Protein AF-A0A7W8CF11-F1 (afdb_monomer_lite)

Secondary structure (DSSP, 8-state):
-----PPP--TTS----SSS---GGG----GGGHHHHHHHHHSSHHHHHHHHHHHHTT--HHHHHHHHHHHHTTHHHHHHHHTHHHHHTS-HHHHTHHHH-HHHHHHIIIIIIHHHHHHHHHHHHHHHHHHHHHHHHHTT----HHHHHHHHHHHHHHHHHHHHH-HHHHHHHHHHHHHHHHHHHHHHHHHHHHH--TT---SS---HHHHHHHHHHHHHHHHHHHHTTTTTHHHHTTS-TTS-HHHHHHHHHHHHHHHHHHHHHHHHHHTTTS-GGGHHHHGGGTS-TTTHHHHHHHHHHHHHHHHHHHHHHHHHHHHHTT----HHHHHHHHHHHHHHHHHHHHHTS-HHHHHHHHHHHHHHHHHHHHHHHHHHHHHHTT---TTGGG--STTSTT-TBTTB-HHHHHHHHHHHHHHHHH-BSSS-B-HHHHHTTS---HHHHHHHHHHHHHHHHHHHHS--PPPTT-PPB-S---EEEEEETTEEEEE-TTB-GGG-BPEEEE--SS--EEE--TTSSS-HHHH-GGGGSS--EEE-S--SHHHHTTGGGSS-EEEESSS-TTS-----SBHHHHHHHHTS-GGGS---SSBSBS-BSSTT--GGG--PPPPS-EEEEPTT-EEE-SS-EEEEEE--SSSTT-EEEE-TTT-EEEEETTS-SS-----STT--HHHHHHHHHHHHHS--SEEEESBS--EEHHHHHHHHHHHHHHHH--

Structure (mmCIF, N/CA/C/O backbone):
data_AF-A0A7W8CF11-F1
#
_entry.id   AF-A0A7W8CF11-F1
#
loop_
_atom_site.group_PDB
_atom_site.id
_atom_site.type_symbol
_atom_site.label_atom_id
_atom_site.label_alt_id
_atom_site.label_comp_id
_atom_site.label_asym_id
_atom_site.label_entity_id
_atom_site.label_seq_id
_atom_site.pdbx_PDB_ins_code
_atom_site.Cartn_x
_atom_site.Cartn_y
_atom_site.Cartn_z
_atom_site.occupancy
_atom_site.B_iso_or_equiv
_atom_site.auth_seq_id
_atom_site.auth_comp_id
_atom_site.auth_asym_id
_atom_site.auth_atom_id
_atom_site.pdbx_PDB_model_num
ATOM 1 N N . MET A 1 1 ? 25.224 -10.106 -5.706 1.00 33.03 1 MET A N 1
ATOM 2 C CA . MET A 1 1 ? 24.917 -10.928 -4.509 1.00 33.03 1 MET A CA 1
ATOM 3 C C . MET A 1 1 ? 24.217 -12.177 -5.010 1.00 33.03 1 MET A C 1
ATOM 5 O O . MET A 1 1 ? 23.377 -12.024 -5.876 1.00 33.03 1 MET A O 1
ATOM 9 N N . ALA A 1 2 ? 24.594 -13.375 -4.558 1.00 27.45 2 ALA A N 1
ATOM 10 C CA . ALA A 1 2 ? 23.962 -14.615 -5.015 1.00 27.45 2 ALA A CA 1
ATOM 11 C C . ALA A 1 2 ? 22.439 -14.566 -4.795 1.00 27.45 2 ALA A C 1
ATOM 13 O O . ALA A 1 2 ? 22.016 -14.292 -3.667 1.00 27.45 2 ALA A O 1
ATOM 14 N N . ASP A 1 3 ? 21.660 -14.826 -5.851 1.00 35.16 3 ASP A N 1
ATOM 15 C CA . ASP A 1 3 ? 20.204 -14.982 -5.811 1.00 35.16 3 ASP A CA 1
ATOM 16 C C . ASP A 1 3 ? 19.848 -16.104 -4.838 1.00 35.16 3 ASP A C 1
ATOM 18 O O . ASP A 1 3 ? 19.865 -17.296 -5.151 1.00 35.16 3 ASP A O 1
ATOM 22 N N . LYS A 1 4 ? 19.578 -15.725 -3.590 1.00 47.12 4 LYS A N 1
ATOM 23 C CA . LYS A 1 4 ? 18.966 -16.635 -2.635 1.00 47.12 4 LYS A CA 1
ATOM 24 C C . LYS A 1 4 ? 17.518 -16.778 -3.057 1.00 47.12 4 LYS A C 1
ATOM 26 O O . LYS A 1 4 ? 16.742 -15.850 -2.861 1.00 47.12 4 LYS A O 1
ATOM 31 N N . VAL A 1 5 ? 17.176 -17.944 -3.598 1.00 57.22 5 VAL A N 1
ATOM 32 C CA . VAL A 1 5 ? 15.788 -18.383 -3.760 1.00 57.22 5 VAL A CA 1
ATOM 33 C C . VAL A 1 5 ? 15.079 -18.164 -2.422 1.00 57.22 5 VAL A C 1
ATOM 35 O O . VAL A 1 5 ? 15.421 -18.795 -1.417 1.00 57.22 5 VAL A O 1
ATOM 38 N N . VAL A 1 6 ? 14.165 -17.195 -2.385 1.00 66.69 6 VAL A N 1
ATOM 39 C CA . VAL A 1 6 ? 13.384 -16.885 -1.188 1.00 66.69 6 VAL A CA 1
ATOM 40 C C . VAL A 1 6 ? 12.284 -17.945 -1.087 1.00 66.69 6 VAL A C 1
ATOM 42 O O . VAL A 1 6 ? 11.581 -18.157 -2.070 1.00 66.69 6 VAL A O 1
ATOM 45 N N . PRO A 1 7 ? 12.141 -18.653 0.047 1.00 72.44 7 PRO A N 1
ATOM 46 C CA . PRO A 1 7 ? 11.077 -19.641 0.209 1.00 72.44 7 PRO A CA 1
ATOM 47 C C . PRO A 1 7 ? 9.682 -19.023 0.039 1.00 72.44 7 PRO A C 1
ATOM 49 O O . PRO A 1 7 ? 9.441 -17.924 0.543 1.00 72.44 7 PRO A O 1
ATOM 52 N N . SER A 1 8 ? 8.776 -19.765 -0.604 1.00 78.00 8 SER A N 1
ATOM 53 C CA . SER A 1 8 ? 7.359 -19.419 -0.778 1.00 78.00 8 SER A CA 1
ATOM 54 C C . SER A 1 8 ? 6.626 -19.242 0.560 1.00 78.00 8 SER A C 1
ATOM 56 O O . SER A 1 8 ? 6.929 -19.921 1.548 1.00 78.00 8 SER A O 1
ATOM 58 N N . ASP A 1 9 ? 5.632 -18.345 0.587 1.00 86.94 9 ASP A N 1
ATOM 59 C CA . ASP A 1 9 ? 4.727 -18.155 1.729 1.00 86.94 9 ASP A CA 1
ATOM 60 C C . ASP A 1 9 ? 3.785 -19.363 1.868 1.00 86.94 9 ASP A C 1
ATOM 62 O O . ASP A 1 9 ? 2.900 -19.601 1.048 1.00 86.94 9 ASP A O 1
ATOM 66 N N . GLU A 1 10 ? 3.990 -20.167 2.913 1.00 89.06 10 GLU A N 1
ATOM 67 C CA . GLU A 1 10 ? 3.237 -21.397 3.149 1.00 89.06 10 GLU A CA 1
ATOM 68 C C . GLU A 1 10 ? 2.837 -21.535 4.618 1.00 89.06 10 GLU A C 1
ATOM 70 O O . GLU A 1 10 ? 3.575 -21.188 5.543 1.00 89.06 10 GLU A O 1
ATOM 75 N N . PHE A 1 11 ? 1.658 -22.115 4.848 1.00 90.31 11 PHE A N 1
ATOM 76 C CA . PHE A 1 11 ? 1.172 -22.385 6.197 1.00 90.31 11 PHE A CA 1
ATOM 77 C C . PHE A 1 11 ? 2.157 -23.259 6.987 1.00 90.31 11 PHE A C 1
ATOM 79 O O . PHE A 1 11 ? 2.535 -24.341 6.537 1.00 90.31 11 PHE A O 1
ATOM 86 N N . GLY A 1 12 ? 2.506 -22.827 8.202 1.00 88.19 12 GLY A N 1
ATOM 87 C CA . GLY A 1 12 ? 3.419 -23.577 9.067 1.00 88.19 12 GLY A CA 1
ATOM 88 C C . GLY A 1 12 ? 4.902 -23.406 8.713 1.00 88.19 12 GLY A C 1
ATOM 89 O O . GLY A 1 12 ? 5.740 -24.097 9.291 1.00 88.19 12 GLY A O 1
ATOM 90 N N . ARG A 1 13 ? 5.241 -22.492 7.797 1.00 89.56 13 ARG A N 1
ATOM 91 C CA . ARG A 1 13 ? 6.618 -22.057 7.537 1.00 89.56 13 ARG A CA 1
ATOM 92 C C . ARG A 1 13 ? 6.792 -20.600 7.939 1.00 89.56 13 ARG A C 1
ATOM 94 O O . ARG A 1 13 ? 5.829 -19.847 7.981 1.00 89.56 13 ARG A O 1
ATOM 101 N N . ILE A 1 14 ? 8.028 -20.230 8.265 1.00 89.00 14 ILE A N 1
ATOM 102 C CA . ILE A 1 14 ? 8.386 -18.841 8.554 1.00 89.00 14 ILE A CA 1
ATOM 103 C C . ILE A 1 14 ? 8.449 -18.085 7.232 1.00 89.00 14 ILE A C 1
ATOM 105 O O . ILE A 1 14 ? 9.287 -18.400 6.387 1.00 89.00 14 ILE A O 1
ATOM 109 N N . GLU A 1 15 ? 7.599 -17.074 7.077 1.00 88.31 15 GLU A N 1
ATOM 110 C CA . GLU A 1 15 ? 7.634 -16.177 5.926 1.00 88.31 15 GLU A CA 1
ATOM 111 C C . GLU A 1 15 ? 8.984 -15.453 5.846 1.00 88.31 15 GLU A C 1
ATOM 113 O O . GLU A 1 15 ? 9.416 -14.767 6.785 1.00 88.31 15 GLU A O 1
ATOM 118 N N . ALA A 1 16 ? 9.631 -15.601 4.692 1.00 85.19 16 ALA A N 1
ATOM 119 C CA . ALA A 1 16 ? 10.932 -15.015 4.412 1.00 85.19 16 ALA A CA 1
ATOM 120 C C . ALA A 1 16 ? 10.837 -13.626 3.759 1.00 85.19 16 ALA A C 1
ATOM 122 O O . ALA A 1 16 ? 11.713 -12.794 4.009 1.00 85.19 16 ALA A O 1
ATOM 123 N N . ARG A 1 17 ? 9.784 -13.359 2.969 1.00 87.12 17 ARG A N 1
ATOM 124 C CA . ARG A 1 17 ? 9.573 -12.066 2.302 1.00 87.12 17 ARG A CA 1
ATOM 125 C C . ARG A 1 17 ? 9.140 -11.001 3.303 1.00 87.12 17 ARG A C 1
ATOM 127 O O . ARG A 1 17 ? 8.052 -11.047 3.872 1.00 87.12 17 ARG A O 1
ATOM 134 N N . GLY A 1 18 ? 10.028 -10.037 3.528 1.00 89.12 18 GLY A N 1
ATOM 135 C CA . GLY A 1 18 ? 9.770 -8.878 4.374 1.00 89.12 18 GLY A CA 1
ATOM 136 C C . GLY A 1 18 ? 9.000 -7.815 3.607 1.00 89.12 18 GLY A C 1
ATOM 137 O O . GLY A 1 18 ? 7.842 -7.996 3.241 1.00 89.12 18 GLY A O 1
ATOM 138 N N . ILE A 1 19 ? 9.676 -6.705 3.343 1.00 92.44 19 ILE A N 1
ATOM 139 C CA . ILE A 1 19 ? 9.175 -5.594 2.526 1.00 92.44 19 ILE A CA 1
ATOM 140 C C . ILE A 1 19 ? 9.443 -5.772 1.023 1.00 92.44 19 ILE A C 1
ATOM 142 O O . ILE A 1 19 ? 9.105 -4.897 0.232 1.00 92.44 19 ILE A O 1
ATOM 146 N N . ASP A 1 20 ? 10.053 -6.888 0.632 1.00 89.50 20 ASP A N 1
ATOM 147 C CA . ASP A 1 20 ? 10.413 -7.171 -0.754 1.00 89.50 20 ASP A CA 1
ATOM 148 C C . ASP A 1 20 ? 9.176 -7.267 -1.657 1.00 89.50 20 ASP A C 1
ATOM 150 O O . ASP A 1 20 ? 8.081 -7.629 -1.218 1.00 89.50 20 ASP A O 1
ATOM 154 N N . PHE A 1 21 ? 9.363 -6.961 -2.942 1.00 88.38 21 PHE A N 1
ATOM 155 C CA . PHE A 1 21 ? 8.336 -7.175 -3.957 1.00 88.38 21 PHE A CA 1
ATOM 156 C C . PHE A 1 21 ? 7.955 -8.661 -4.041 1.00 88.38 21 PHE A C 1
ATOM 158 O O . PHE A 1 21 ? 8.822 -9.538 -3.961 1.00 88.38 21 PHE A O 1
ATOM 165 N N . ILE A 1 22 ? 6.660 -8.929 -4.222 1.00 89.31 22 ILE A N 1
ATOM 166 C CA . ILE A 1 22 ? 6.099 -10.272 -4.391 1.00 89.31 22 ILE A CA 1
ATOM 167 C C . ILE A 1 22 ? 5.926 -10.562 -5.892 1.00 89.31 22 ILE A C 1
ATOM 169 O O . ILE A 1 22 ? 5.057 -9.948 -6.541 1.00 89.31 22 ILE A O 1
ATOM 173 N N . PRO A 1 23 ? 6.727 -11.493 -6.446 1.00 81.56 23 PRO A N 1
ATOM 174 C CA . PRO A 1 23 ? 6.631 -11.927 -7.835 1.00 81.56 23 PRO A CA 1
ATOM 175 C C . PRO A 1 23 ? 5.250 -12.505 -8.183 1.00 81.56 23 PRO A C 1
ATOM 177 O O . PRO A 1 23 ? 4.584 -13.043 -7.299 1.00 81.56 23 PRO A O 1
ATOM 180 N N . PRO A 1 24 ? 4.785 -12.400 -9.443 1.00 80.06 24 PRO A N 1
ATOM 181 C CA . PRO A 1 24 ? 3.471 -12.905 -9.851 1.00 80.06 24 PRO A CA 1
ATOM 182 C C . PRO A 1 24 ? 3.227 -14.396 -9.568 1.00 80.06 24 PRO A C 1
ATOM 184 O O . PRO A 1 24 ? 2.105 -14.759 -9.224 1.00 80.06 24 PRO A O 1
ATOM 187 N N . ASP A 1 25 ? 4.251 -15.238 -9.684 1.00 81.25 25 ASP A N 1
ATOM 188 C CA . ASP A 1 25 ? 4.208 -16.691 -9.462 1.00 81.25 25 ASP A CA 1
ATOM 189 C C . ASP A 1 25 ? 4.018 -17.081 -7.989 1.00 81.25 25 ASP A C 1
ATOM 191 O O . ASP A 1 25 ? 3.507 -18.160 -7.692 1.00 81.25 25 ASP A O 1
ATOM 195 N N . GLU A 1 26 ? 4.340 -16.177 -7.064 1.00 84.75 26 GLU A N 1
ATOM 196 C CA . GLU A 1 26 ? 4.111 -16.366 -5.629 1.00 84.75 26 GLU A CA 1
ATOM 197 C C . GLU A 1 26 ? 2.769 -15.794 -5.148 1.00 84.75 26 GLU A C 1
ATOM 199 O O . GLU A 1 26 ? 2.426 -15.904 -3.969 1.00 84.75 26 GLU A O 1
ATOM 204 N N . ARG A 1 27 ? 1.976 -15.187 -6.041 1.00 88.50 27 ARG A N 1
ATOM 205 C CA . ARG A 1 27 ? 0.674 -14.610 -5.685 1.00 88.50 27 ARG A CA 1
ATOM 206 C C . ARG A 1 27 ? -0.426 -15.667 -5.685 1.00 88.50 27 ARG A C 1
ATOM 208 O O . ARG A 1 27 ? -0.600 -16.430 -6.630 1.00 88.50 27 ARG A O 1
ATOM 215 N N . HIS A 1 28 ? -1.232 -15.674 -4.631 1.00 92.44 28 HIS A N 1
ATOM 216 C CA . HIS A 1 28 ? -2.277 -16.657 -4.388 1.00 92.44 28 HIS A CA 1
ATOM 217 C C . HIS A 1 28 ? -3.423 -16.112 -3.518 1.00 92.44 28 HIS A C 1
ATOM 219 O O . HIS A 1 28 ? -3.368 -15.033 -2.934 1.00 92.44 28 HIS A O 1
ATOM 225 N N . GLY A 1 29 ? -4.470 -16.921 -3.349 1.00 92.81 29 GLY A N 1
ATOM 226 C CA . GLY A 1 29 ? -5.586 -16.629 -2.447 1.00 92.81 29 GLY A CA 1
ATOM 227 C C . GLY A 1 29 ? -6.800 -16.012 -3.141 1.00 92.81 29 GLY A C 1
ATOM 228 O O . GLY A 1 29 ? -6.905 -15.976 -4.366 1.00 92.81 29 GLY A O 1
ATOM 229 N N . ARG A 1 30 ? -7.793 -15.611 -2.342 1.00 95.56 30 ARG A N 1
ATOM 230 C CA . ARG A 1 30 ? -9.054 -15.025 -2.817 1.00 95.56 30 ARG A CA 1
ATOM 231 C C . ARG A 1 30 ? -9.454 -13.842 -1.938 1.00 95.56 30 ARG A C 1
ATOM 233 O O . ARG A 1 30 ? -9.421 -13.980 -0.716 1.00 95.56 30 ARG A O 1
ATOM 240 N N . PRO A 1 31 ? -9.984 -12.746 -2.511 1.00 96.88 31 PRO A N 1
ATOM 241 C CA . PRO A 1 31 ? -10.315 -11.535 -1.755 1.00 96.88 31 PRO A CA 1
ATOM 242 C C . PRO A 1 31 ? -11.314 -11.777 -0.614 1.00 96.88 31 PRO A C 1
ATOM 244 O O . PRO A 1 31 ? -11.223 -11.141 0.426 1.00 96.88 31 PRO A O 1
ATOM 247 N N . ARG A 1 32 ? -12.219 -12.759 -0.742 1.00 97.19 32 ARG A N 1
ATOM 248 C CA . ARG A 1 32 ? -13.164 -13.132 0.330 1.00 97.19 32 ARG A CA 1
ATOM 249 C C . ARG A 1 32 ? -12.501 -13.578 1.638 1.00 97.19 32 ARG A C 1
ATOM 251 O O . ARG A 1 32 ? -13.146 -13.548 2.677 1.00 97.19 32 ARG A O 1
ATOM 258 N N . GLN A 1 33 ? -11.247 -14.031 1.592 1.00 96.56 33 GLN A N 1
ATOM 259 C CA . GLN A 1 33 ? -10.513 -14.448 2.790 1.00 96.56 33 GLN A CA 1
ATOM 260 C C . GLN A 1 33 ? -10.173 -13.252 3.684 1.00 96.56 33 GLN A C 1
ATOM 262 O O . GLN A 1 33 ? -10.098 -13.421 4.898 1.00 96.56 33 GLN A O 1
ATOM 267 N N . LEU A 1 34 ? -10.061 -12.049 3.106 1.00 98.06 34 LEU A N 1
ATOM 268 C CA . LEU A 1 34 ? -9.798 -10.817 3.849 1.00 98.06 34 LEU A CA 1
ATOM 269 C C . LEU A 1 34 ? -10.884 -10.549 4.895 1.00 98.06 34 LEU A C 1
ATOM 271 O O . LEU A 1 34 ? -10.560 -10.084 5.978 1.00 98.06 34 LEU A O 1
ATOM 275 N N . PHE A 1 35 ? -12.142 -10.932 4.634 1.00 98.50 35 PHE A N 1
ATOM 276 C CA . PHE A 1 35 ? -13.217 -10.801 5.621 1.00 98.50 35 PHE A CA 1
ATOM 277 C C . PHE A 1 35 ? -12.838 -11.417 6.967 1.00 98.50 35 PHE A C 1
ATOM 279 O O . PHE A 1 35 ? -12.966 -10.766 7.994 1.00 98.50 35 PHE A O 1
ATOM 286 N N . ALA A 1 36 ? -12.343 -12.658 6.959 1.00 97.69 36 ALA A N 1
ATOM 287 C CA . ALA A 1 36 ? -11.984 -13.364 8.183 1.00 97.69 36 ALA A CA 1
ATOM 288 C C . ALA A 1 36 ? -10.745 -12.762 8.860 1.00 97.69 36 ALA A C 1
ATOM 290 O O . ALA A 1 36 ? -10.642 -12.786 10.079 1.00 97.69 36 ALA A O 1
ATOM 291 N N . VAL A 1 37 ? -9.807 -12.207 8.093 1.00 96.44 37 VAL A N 1
ATOM 292 C CA . VAL A 1 37 ? -8.621 -11.531 8.644 1.00 96.44 37 VAL A CA 1
ATOM 293 C C . VAL A 1 37 ? -9.039 -10.334 9.484 1.00 96.44 37 VAL A C 1
ATOM 295 O O . VAL A 1 37 ? -8.701 -10.256 10.664 1.00 96.44 37 VAL A O 1
ATOM 298 N N . TRP A 1 38 ? -9.851 -9.453 8.901 1.00 97.62 38 TRP A N 1
ATOM 299 C CA . TRP A 1 38 ? -10.329 -8.261 9.592 1.00 97.62 38 TRP A CA 1
ATOM 300 C C . TRP A 1 38 ? -11.351 -8.595 10.673 1.00 97.62 38 TRP A C 1
ATOM 302 O O . TRP A 1 38 ? -11.300 -8.003 11.748 1.00 97.62 38 TRP A O 1
ATOM 312 N N . ALA A 1 39 ? -12.217 -9.585 10.454 1.00 97.75 39 ALA A N 1
ATOM 313 C CA . ALA A 1 39 ? -13.184 -9.990 11.463 1.00 97.75 39 ALA A CA 1
ATOM 314 C C . ALA A 1 39 ? -12.504 -10.597 12.692 1.00 97.75 39 ALA A C 1
ATOM 316 O O . ALA A 1 39 ? -12.859 -10.236 13.807 1.00 97.75 39 ALA A O 1
ATOM 317 N N . ALA A 1 40 ? -11.486 -11.445 12.526 1.00 95.75 40 ALA A N 1
ATOM 318 C CA . ALA A 1 40 ? -10.751 -12.021 13.652 1.00 95.75 40 ALA A CA 1
ATOM 319 C C . ALA A 1 40 ? -10.141 -10.954 14.572 1.00 95.75 40 ALA A C 1
ATOM 321 O O . ALA A 1 40 ? -10.182 -11.107 15.788 1.00 95.75 40 ALA A O 1
ATOM 322 N N . ALA A 1 41 ? -9.603 -9.873 14.002 1.00 92.75 41 ALA A N 1
ATOM 323 C CA . ALA A 1 41 ? -9.013 -8.791 14.783 1.00 92.75 41 ALA A CA 1
ATOM 324 C C . ALA A 1 41 ? -10.060 -7.868 15.432 1.00 92.75 41 ALA A C 1
ATOM 326 O O . ALA A 1 41 ? -9.771 -7.253 16.459 1.00 92.75 41 ALA A O 1
ATOM 327 N N . ASN A 1 42 ? -11.266 -7.775 14.859 1.00 95.12 42 ASN A N 1
ATOM 328 C CA . ASN A 1 42 ? -12.294 -6.812 15.273 1.00 95.12 42 ASN A CA 1
ATOM 329 C C . ASN A 1 42 ? -13.504 -7.432 15.985 1.00 95.12 42 ASN A C 1
ATOM 331 O O . ASN A 1 42 ? -14.301 -6.700 16.568 1.00 95.12 42 ASN A O 1
ATOM 335 N N . ILE A 1 43 ? -13.624 -8.763 16.035 1.00 96.38 43 ILE A N 1
ATOM 336 C CA . ILE A 1 43 ? -14.464 -9.453 17.025 1.00 96.38 43 ILE A CA 1
ATOM 337 C C . ILE A 1 43 ? -13.720 -9.403 18.363 1.00 96.38 43 ILE A C 1
ATOM 339 O O . ILE A 1 43 ? -13.140 -10.382 18.832 1.00 96.38 43 ILE A O 1
ATOM 343 N N . ASN A 1 44 ? -13.669 -8.204 18.928 1.00 91.62 44 ASN A N 1
ATOM 344 C CA . ASN A 1 44 ? -12.830 -7.866 20.061 1.00 91.62 44 ASN A CA 1
ATOM 345 C C . ASN A 1 44 ? -13.661 -7.140 21.122 1.00 91.62 44 ASN A C 1
ATOM 347 O O . ASN A 1 44 ? -14.511 -6.304 20.811 1.00 91.62 44 ASN A O 1
ATOM 351 N N . TYR A 1 45 ? -13.379 -7.465 22.381 1.00 91.25 45 TYR A N 1
ATOM 352 C CA . TYR A 1 45 ? -13.995 -6.869 23.559 1.00 91.25 45 TYR A CA 1
ATOM 353 C C . TYR A 1 45 ? -13.890 -5.340 23.599 1.00 91.25 45 TYR A C 1
ATOM 355 O O . TYR A 1 45 ? -14.825 -4.685 24.053 1.00 91.25 45 TYR A O 1
ATOM 363 N N . LEU A 1 46 ? -12.818 -4.764 23.045 1.00 88.50 46 LEU A N 1
ATOM 364 C CA . LEU A 1 46 ? -12.640 -3.315 22.972 1.00 88.50 46 LEU A CA 1
ATOM 365 C C . LEU A 1 46 ? -13.861 -2.603 22.363 1.00 88.50 46 LEU A C 1
ATOM 367 O O . LEU A 1 46 ? -14.293 -1.590 22.898 1.00 88.50 46 LEU A O 1
ATOM 371 N N . TYR A 1 47 ? -14.485 -3.148 21.312 1.00 93.81 47 TYR A N 1
ATOM 372 C CA . TYR A 1 47 ? -15.665 -2.519 20.701 1.00 93.81 47 TYR A CA 1
ATOM 373 C C . TYR A 1 47 ? -16.885 -2.485 21.626 1.00 93.81 47 TYR A C 1
ATOM 375 O O . TYR A 1 47 ? -17.661 -1.535 21.558 1.00 93.81 47 TYR A O 1
ATOM 383 N N . ILE A 1 48 ? -17.038 -3.474 22.510 1.00 95.12 48 ILE A N 1
ATOM 384 C CA . ILE A 1 48 ? -18.104 -3.487 23.522 1.00 95.12 48 ILE A CA 1
ATOM 385 C C . ILE A 1 48 ? -17.867 -2.354 24.524 1.00 95.12 48 ILE A C 1
ATOM 387 O O . ILE A 1 48 ? -18.791 -1.609 24.839 1.00 95.12 48 ILE A O 1
ATOM 391 N N . VAL A 1 49 ? -16.622 -2.180 24.975 1.00 92.25 49 VAL A N 1
ATOM 392 C CA . VAL A 1 49 ? -16.252 -1.085 25.884 1.00 92.25 49 VAL A CA 1
ATOM 393 C C . VAL A 1 49 ? -16.511 0.268 25.225 1.00 92.25 49 VAL A C 1
ATOM 395 O O . VAL A 1 49 ? -17.254 1.075 25.776 1.00 92.25 49 VAL A O 1
ATOM 398 N N . LEU A 1 50 ? -15.978 0.494 24.019 1.00 92.25 50 LEU A N 1
ATOM 399 C CA . LEU A 1 50 ? -16.136 1.765 23.303 1.00 92.25 50 LEU A CA 1
ATOM 400 C C . LEU A 1 50 ? -17.610 2.108 23.052 1.00 92.25 50 LEU A C 1
ATOM 402 O O . LEU A 1 50 ? -18.002 3.257 23.221 1.00 92.25 50 LEU A O 1
ATOM 406 N N . GLY A 1 51 ? -18.429 1.120 22.677 1.00 95.75 51 GLY A N 1
ATOM 407 C CA . GLY A 1 51 ? -19.864 1.316 22.487 1.00 95.75 51 GLY A CA 1
ATOM 408 C C . GLY A 1 51 ? -20.583 1.692 23.781 1.00 95.75 51 GLY A C 1
ATOM 409 O O . GLY A 1 51 ? -21.390 2.616 23.786 1.00 95.75 51 GLY A O 1
ATOM 410 N N . GLY A 1 52 ? -20.277 1.020 24.891 1.00 94.69 52 GLY A N 1
ATOM 411 C CA . GLY A 1 52 ? -20.914 1.324 26.171 1.00 94.69 52 GLY A CA 1
ATOM 412 C C . GLY A 1 52 ? -20.478 2.649 26.785 1.00 94.69 52 GLY A C 1
ATOM 413 O O . GLY A 1 52 ? -21.304 3.330 27.377 1.00 94.69 52 GLY A O 1
ATOM 414 N N . LEU A 1 53 ? -19.232 3.082 26.578 1.00 92.44 53 LEU A N 1
ATOM 415 C CA . LEU A 1 53 ? -18.773 4.406 27.021 1.00 92.44 53 LEU A CA 1
ATOM 416 C C . LEU A 1 53 ? -19.584 5.560 26.404 1.00 92.44 53 LEU A C 1
ATOM 418 O O . LEU A 1 53 ? -19.639 6.647 26.973 1.00 92.44 53 LEU A O 1
ATOM 422 N N . LEU A 1 54 ? -20.283 5.335 25.288 1.00 93.25 54 LEU A N 1
ATOM 423 C CA . LEU A 1 54 ? -21.177 6.340 24.711 1.00 93.25 54 LEU A CA 1
ATOM 424 C C . LEU A 1 54 ? -22.375 6.670 25.613 1.00 93.25 54 LEU A C 1
ATOM 426 O O . LEU A 1 54 ? -22.870 7.795 25.550 1.00 93.25 54 LEU A O 1
ATOM 430 N N . THR A 1 55 ? -22.831 5.745 26.467 1.00 91.88 55 THR A N 1
ATOM 431 C CA . THR A 1 55 ? -23.890 6.051 27.447 1.00 91.88 55 THR A CA 1
ATOM 432 C C . THR A 1 55 ? -23.359 6.953 28.564 1.00 91.88 55 THR A C 1
ATOM 434 O O . THR A 1 55 ? -24.070 7.845 29.021 1.00 91.88 55 THR A O 1
ATOM 437 N N . VAL A 1 56 ? -22.073 6.822 28.914 1.00 89.06 56 VAL A N 1
ATOM 438 C CA . VAL A 1 56 ? -21.370 7.709 29.862 1.00 89.06 56 VAL A CA 1
ATOM 439 C C . VAL A 1 56 ? -21.268 9.138 29.320 1.00 89.06 56 VAL A C 1
ATOM 441 O O . VAL A 1 56 ? -21.322 10.096 30.085 1.00 89.06 56 VAL A O 1
ATOM 444 N N . PHE A 1 57 ? -21.212 9.312 27.995 1.00 88.44 57 PHE A N 1
ATOM 445 C CA . PHE A 1 57 ? -21.245 10.637 27.358 1.00 88.44 57 PHE A CA 1
ATOM 446 C C . PHE A 1 57 ? -22.637 11.295 27.411 1.00 88.44 57 PHE A C 1
ATOM 448 O O . PHE A 1 57 ? -22.813 12.390 26.880 1.00 88.44 57 PHE A O 1
ATOM 455 N N . GLY A 1 58 ? -23.635 10.648 28.026 1.00 90.38 58 GLY A N 1
ATOM 456 C CA . GLY A 1 58 ? -25.008 11.146 28.129 1.00 90.38 58 GLY A CA 1
ATOM 457 C C . GLY A 1 58 ? -25.831 10.950 26.854 1.00 90.38 58 GLY A C 1
ATOM 458 O O . GLY A 1 58 ? -26.884 11.571 26.701 1.00 90.38 58 GLY A O 1
ATOM 459 N N . LEU A 1 59 ? -25.362 10.114 25.920 1.00 92.81 59 LEU A N 1
ATOM 460 C CA . LEU A 1 59 ? -26.107 9.784 24.709 1.00 92.81 59 LEU A CA 1
ATOM 461 C C . LEU A 1 59 ? -27.177 8.735 25.013 1.00 92.81 59 LEU A C 1
ATOM 463 O O . LEU A 1 59 ? -26.932 7.748 25.708 1.00 92.81 59 LEU A O 1
ATOM 467 N N . ASN A 1 60 ? -28.360 8.907 24.425 1.00 93.50 60 ASN A N 1
ATOM 468 C CA . ASN A 1 60 ? -29.355 7.839 24.428 1.00 93.50 60 ASN A CA 1
ATOM 469 C C . ASN A 1 60 ? -28.947 6.694 23.482 1.00 93.50 60 ASN A C 1
ATOM 471 O O . ASN A 1 60 ? -28.055 6.838 22.641 1.00 93.50 60 ASN A O 1
ATOM 475 N N . VAL A 1 61 ? -29.647 5.560 23.576 1.00 94.44 61 VAL A N 1
ATOM 476 C CA . VAL A 1 61 ? -29.333 4.347 22.801 1.00 94.44 61 VAL A CA 1
ATOM 477 C C . VAL A 1 61 ? -29.248 4.623 21.296 1.00 94.44 61 VAL A C 1
ATOM 479 O O . VAL A 1 61 ? -28.313 4.176 20.641 1.00 94.44 61 VAL A O 1
ATOM 482 N N . TRP A 1 62 ? -30.176 5.391 20.722 1.00 94.12 62 TRP A N 1
ATOM 483 C CA . TRP A 1 62 ? -30.206 5.637 19.275 1.00 94.12 62 TRP A CA 1
ATOM 484 C C . TRP A 1 62 ? -29.097 6.578 18.806 1.00 94.12 62 TRP A C 1
ATOM 486 O O . TRP A 1 62 ? -28.509 6.359 17.746 1.00 94.12 62 TRP A O 1
ATOM 496 N N . GLN A 1 63 ? -28.792 7.599 19.603 1.00 95.88 63 GLN A N 1
ATOM 497 C CA . GLN A 1 63 ? -27.667 8.504 19.383 1.00 95.88 63 GLN A CA 1
ATOM 498 C C . GLN A 1 63 ? -26.339 7.741 19.436 1.00 95.88 63 GLN A C 1
ATOM 500 O O . GLN A 1 63 ? -25.533 7.838 18.511 1.00 95.88 63 GLN A O 1
ATOM 505 N N . ALA A 1 64 ? -26.154 6.909 20.462 1.00 96.62 64 ALA A N 1
ATOM 506 C CA . ALA A 1 64 ? -24.973 6.072 20.610 1.00 96.62 64 ALA A CA 1
ATOM 507 C C . ALA A 1 64 ? -24.832 5.069 19.447 1.00 96.62 64 ALA A C 1
ATOM 509 O O . ALA A 1 64 ? -23.762 4.966 18.851 1.00 96.62 64 ALA A O 1
ATOM 510 N N . MET A 1 65 ? -25.919 4.406 19.028 1.00 97.62 65 MET A N 1
ATOM 511 C CA . MET A 1 65 ? -25.914 3.524 17.847 1.00 97.62 65 MET A CA 1
ATOM 512 C C . MET A 1 65 ? -25.532 4.269 16.564 1.00 97.62 65 MET A C 1
ATOM 514 O O . MET A 1 65 ? -24.777 3.744 15.743 1.00 97.62 65 MET A O 1
ATOM 518 N N . ALA A 1 66 ? -26.021 5.499 16.383 1.00 97.94 66 ALA A N 1
ATOM 519 C CA . ALA A 1 66 ? -25.644 6.323 15.241 1.00 97.94 66 ALA A CA 1
ATOM 520 C C . ALA A 1 66 ? -24.144 6.663 15.264 1.00 97.94 66 ALA A C 1
ATOM 522 O O . ALA A 1 66 ? -23.485 6.516 14.235 1.00 97.94 66 ALA A O 1
ATOM 523 N N . ALA A 1 67 ? -23.587 7.034 16.422 1.00 97.44 67 ALA A N 1
ATOM 524 C CA . ALA A 1 67 ? -22.150 7.273 16.578 1.00 97.44 67 ALA A CA 1
ATOM 525 C C . ALA A 1 67 ? -21.318 6.006 16.290 1.00 97.44 67 ALA A C 1
ATOM 527 O O . ALA A 1 67 ? -20.324 6.084 15.564 1.00 97.44 67 ALA A O 1
ATOM 528 N N . VAL A 1 68 ? -21.766 4.828 16.757 1.00 98.44 68 VAL A N 1
ATOM 529 C CA . VAL A 1 68 ? -21.143 3.525 16.447 1.00 98.44 68 VAL A CA 1
ATOM 530 C C . VAL A 1 68 ? -21.090 3.278 14.938 1.00 98.44 68 VAL A C 1
ATOM 532 O O . VAL A 1 68 ? -20.046 2.896 14.406 1.00 98.44 68 VAL A O 1
ATOM 535 N N . VAL A 1 69 ? -22.201 3.491 14.230 1.00 98.56 69 VAL A N 1
ATOM 536 C CA . VAL A 1 69 ? -22.268 3.267 12.779 1.00 98.56 69 VAL A CA 1
ATOM 537 C C . VAL A 1 69 ? -21.399 4.272 12.028 1.00 98.56 69 VAL A C 1
ATOM 539 O O . VAL A 1 69 ? -20.599 3.864 11.187 1.00 98.56 69 VAL A O 1
ATOM 542 N N . VAL A 1 70 ? -21.532 5.567 12.333 1.00 98.06 70 VAL A N 1
ATOM 543 C CA . VAL A 1 70 ? -20.825 6.645 11.626 1.00 98.06 70 VAL A CA 1
ATOM 544 C C . VAL A 1 70 ? -19.317 6.544 11.832 1.00 98.06 70 VAL A C 1
ATOM 546 O O . VAL A 1 70 ? -18.579 6.589 10.849 1.00 98.06 70 VAL A O 1
ATOM 549 N N . GLY A 1 71 ? -18.852 6.338 13.068 1.00 95.88 71 GLY A N 1
ATOM 550 C CA . GLY A 1 71 ? -17.422 6.212 13.354 1.00 95.88 71 GLY A CA 1
ATOM 551 C C . GLY A 1 71 ? -16.790 5.019 12.630 1.00 95.88 71 GLY A C 1
ATOM 552 O O . GLY A 1 71 ? -15.681 5.117 12.108 1.00 95.88 71 GLY A O 1
ATOM 553 N N . ASN A 1 72 ? -17.530 3.916 12.481 1.00 97.75 72 ASN A N 1
ATOM 554 C CA . ASN A 1 72 ? -17.050 2.737 11.762 1.00 97.75 72 ASN A CA 1
ATOM 555 C C . ASN A 1 72 ? -17.056 2.872 10.231 1.00 97.75 72 ASN A C 1
ATOM 557 O O . ASN A 1 72 ? -16.454 2.032 9.561 1.00 97.75 72 ASN A O 1
ATOM 561 N N . LEU A 1 73 ? -17.642 3.923 9.641 1.00 97.38 73 LEU A N 1
ATOM 562 C CA . LEU A 1 73 ? -17.606 4.121 8.183 1.00 97.38 73 LEU A CA 1
ATOM 563 C C . LEU A 1 73 ? -16.179 4.266 7.628 1.00 97.38 73 LEU A C 1
ATOM 565 O O . LEU A 1 73 ? -15.970 3.994 6.444 1.00 97.38 73 LEU A O 1
ATOM 569 N N . TYR A 1 74 ? -15.183 4.591 8.458 1.00 96.06 74 TYR A N 1
ATOM 570 C CA . TYR A 1 74 ? -13.768 4.580 8.061 1.00 96.06 74 TYR A CA 1
ATOM 571 C C . TYR A 1 74 ? -13.260 3.216 7.594 1.00 96.06 74 TYR A C 1
ATOM 573 O O . TYR A 1 74 ? -12.299 3.162 6.828 1.00 96.06 74 TYR A O 1
ATOM 581 N N . TRP A 1 75 ? -13.943 2.115 7.919 1.00 98.00 75 TRP A N 1
ATOM 582 C CA . TRP A 1 75 ? -13.651 0.817 7.310 1.00 98.00 75 TRP A CA 1
ATOM 583 C C . TRP A 1 75 ? -13.756 0.829 5.781 1.00 98.00 75 TRP A C 1
ATOM 585 O O . TRP A 1 75 ? -13.095 0.033 5.120 1.00 98.00 75 TRP A O 1
ATOM 595 N N . THR A 1 76 ? -14.523 1.753 5.192 1.00 98.06 76 THR A N 1
ATOM 596 C CA . THR A 1 76 ? -14.543 1.953 3.734 1.00 98.06 76 THR A CA 1
ATOM 597 C C . THR A 1 76 ? -13.209 2.486 3.202 1.00 98.06 76 THR A C 1
ATOM 599 O O . THR A 1 76 ? -12.744 2.013 2.164 1.00 98.06 76 THR A O 1
ATOM 602 N N . ALA A 1 77 ? -12.557 3.398 3.932 1.00 97.31 77 ALA A N 1
ATOM 603 C CA . ALA A 1 77 ? -11.223 3.902 3.616 1.00 97.31 77 ALA A CA 1
ATOM 604 C C . ALA A 1 77 ? -10.173 2.791 3.759 1.00 97.31 77 ALA A C 1
ATOM 606 O O . ALA A 1 77 ? -9.395 2.566 2.834 1.00 97.31 77 ALA A O 1
ATOM 607 N N . ILE A 1 78 ? -10.221 2.022 4.852 1.00 98.00 78 ILE A N 1
ATOM 608 C CA . ILE A 1 78 ? -9.331 0.868 5.060 1.00 98.00 78 ILE A CA 1
ATOM 609 C C . ILE A 1 78 ? -9.539 -0.205 3.983 1.00 98.00 78 ILE A C 1
ATOM 611 O O . ILE A 1 78 ? -8.576 -0.785 3.477 1.00 98.00 78 ILE A O 1
ATOM 615 N N . GLY A 1 79 ? -10.789 -0.433 3.574 1.00 98.31 79 GLY A N 1
ATOM 616 C CA . GLY A 1 79 ? -11.132 -1.269 2.430 1.00 98.31 79 GLY A CA 1
ATOM 617 C C . GLY A 1 79 ? -10.468 -0.789 1.147 1.00 98.31 79 GLY A C 1
ATOM 618 O O . GLY A 1 79 ? -9.778 -1.566 0.487 1.00 98.31 79 GLY A O 1
ATOM 619 N N . ALA A 1 80 ? -10.635 0.492 0.816 1.00 98.12 80 ALA A N 1
ATOM 620 C CA . ALA A 1 80 ? -10.014 1.092 -0.359 1.00 98.12 80 ALA A CA 1
ATOM 621 C C . ALA A 1 80 ? -8.489 0.935 -0.334 1.00 98.12 80 ALA A C 1
ATOM 623 O O . ALA A 1 80 ? -7.927 0.471 -1.320 1.00 98.12 80 ALA A O 1
ATOM 624 N N . MET A 1 81 ? -7.834 1.220 0.794 1.00 98.19 81 MET A N 1
ATOM 625 C CA . MET A 1 81 ? -6.384 1.051 0.939 1.00 98.19 81 MET A CA 1
ATOM 626 C C . MET A 1 81 ? -5.937 -0.374 0.613 1.00 98.19 81 MET A C 1
ATOM 628 O O . MET A 1 81 ? -4.962 -0.556 -0.104 1.00 98.19 81 MET A O 1
ATOM 632 N N . GLY A 1 82 ? -6.687 -1.398 1.029 1.00 98.06 82 GLY A N 1
ATOM 633 C CA . GLY A 1 82 ? -6.316 -2.795 0.793 1.00 98.06 82 GLY A CA 1
ATOM 634 C C . GLY A 1 82 ? -6.120 -3.147 -0.687 1.00 98.06 82 GLY A C 1
ATOM 635 O O . GLY A 1 82 ? -5.378 -4.075 -1.004 1.00 98.06 82 GLY A O 1
ATOM 636 N N . THR A 1 83 ? -6.728 -2.398 -1.615 1.00 98.12 83 THR A N 1
ATOM 637 C CA . THR A 1 83 ? -6.582 -2.644 -3.060 1.00 98.12 83 THR A CA 1
ATOM 638 C C . THR A 1 83 ? -5.202 -2.290 -3.603 1.00 98.12 83 THR A C 1
ATOM 640 O O . THR A 1 83 ? -4.860 -2.722 -4.704 1.00 98.12 83 THR A O 1
ATOM 643 N N . SER A 1 84 ? -4.408 -1.498 -2.883 1.00 97.31 84 SER A N 1
ATOM 644 C CA . SER A 1 84 ? -3.056 -1.135 -3.313 1.00 97.31 84 SER A CA 1
ATOM 645 C C . SER A 1 84 ? -2.058 -2.283 -3.124 1.00 97.31 84 SER A C 1
ATOM 647 O O . SER A 1 84 ? -1.091 -2.371 -3.877 1.00 97.31 84 SER A O 1
ATOM 649 N N . GLY A 1 85 ? -2.323 -3.206 -2.190 1.00 97.19 85 GLY A N 1
ATOM 650 C CA . GLY A 1 85 ? -1.485 -4.379 -1.930 1.00 97.19 85 GLY A CA 1
ATOM 651 C C . GLY A 1 85 ? -1.292 -5.254 -3.174 1.00 97.19 85 GLY A C 1
ATOM 652 O O . GLY A 1 85 ? -0.155 -5.401 -3.620 1.00 97.19 85 GLY A O 1
ATOM 653 N N . PRO A 1 86 ? -2.365 -5.798 -3.787 1.00 94.88 86 PRO A N 1
ATOM 654 C CA . PRO A 1 86 ? -2.267 -6.589 -5.016 1.00 94.88 86 PRO A CA 1
ATOM 655 C C . PRO A 1 86 ? -1.732 -5.771 -6.199 1.00 94.88 86 PRO A C 1
ATOM 657 O O . PRO A 1 86 ? -0.967 -6.285 -7.016 1.00 94.88 86 PRO A O 1
ATOM 660 N N . ALA A 1 87 ? -2.104 -4.487 -6.281 1.00 89.25 87 ALA A N 1
ATOM 661 C CA . ALA A 1 87 ? -1.658 -3.599 -7.352 1.00 89.25 87 ALA A CA 1
ATOM 662 C C . ALA A 1 87 ? -0.134 -3.401 -7.333 1.00 89.25 87 ALA A C 1
ATOM 664 O O . ALA A 1 87 ? 0.507 -3.484 -8.377 1.00 89.25 87 ALA A O 1
ATOM 665 N N . ALA A 1 88 ? 0.450 -3.200 -6.149 1.00 89.44 88 ALA A N 1
ATOM 666 C CA . ALA A 1 88 ? 1.886 -3.019 -5.983 1.00 89.44 88 ALA A CA 1
ATOM 667 C C . ALA A 1 88 ? 2.652 -4.346 -5.855 1.00 89.44 88 ALA A C 1
ATOM 669 O O . ALA A 1 88 ? 3.821 -4.402 -6.214 1.00 89.44 88 ALA A O 1
ATOM 670 N N . GLY A 1 89 ? 2.040 -5.408 -5.322 1.00 94.00 89 GLY A N 1
ATOM 671 C CA . GLY A 1 89 ? 2.771 -6.588 -4.841 1.00 94.00 89 GLY A CA 1
ATOM 672 C C . GLY A 1 89 ? 3.715 -6.262 -3.684 1.00 94.00 89 GLY A C 1
ATOM 673 O O . GLY A 1 89 ? 4.811 -6.810 -3.615 1.00 94.00 89 GLY A O 1
ATOM 674 N N . ALA A 1 90 ? 3.338 -5.307 -2.834 1.00 95.00 90 ALA A N 1
ATOM 675 C CA . ALA A 1 90 ? 4.178 -4.768 -1.769 1.00 95.00 90 ALA A CA 1
ATOM 676 C C . ALA A 1 90 ? 3.316 -4.378 -0.553 1.00 95.00 90 ALA A C 1
ATOM 678 O O . ALA A 1 90 ? 2.122 -4.113 -0.717 1.00 95.00 90 ALA A O 1
ATOM 679 N N . PRO A 1 91 ? 3.883 -4.340 0.667 1.00 97.00 91 PRO A N 1
ATOM 680 C CA . PRO A 1 91 ? 3.155 -3.867 1.841 1.00 97.00 91 PRO A CA 1
ATOM 681 C C . PRO A 1 91 ? 2.947 -2.345 1.818 1.00 97.00 91 PRO A C 1
ATOM 683 O O . PRO A 1 91 ? 3.654 -1.601 1.130 1.00 97.00 91 PRO A O 1
ATOM 686 N N . SER A 1 92 ? 2.010 -1.880 2.638 1.00 97.00 92 SER A N 1
ATOM 687 C CA . SER A 1 92 ? 1.701 -0.474 2.913 1.00 97.00 92 SER A CA 1
ATOM 688 C C . SER A 1 92 ? 2.960 0.343 3.199 1.00 97.00 92 SER A C 1
ATOM 690 O O . SER A 1 92 ? 3.140 1.406 2.607 1.00 97.00 92 SER A O 1
ATOM 692 N N . SER A 1 93 ? 3.884 -0.202 3.992 1.00 95.62 93 SER A N 1
ATOM 693 C CA . SER A 1 93 ? 5.146 0.443 4.364 1.00 95.62 93 SER A CA 1
ATOM 694 C C . SER A 1 93 ? 6.040 0.799 3.171 1.00 95.62 93 SER A C 1
ATOM 696 O O . SER A 1 93 ? 6.778 1.783 3.226 1.00 95.62 93 SER A O 1
ATOM 698 N N . VAL A 1 94 ? 5.960 0.046 2.069 1.00 96.81 94 VAL A N 1
ATOM 699 C CA . VAL A 1 94 ? 6.657 0.349 0.809 1.00 96.81 94 VAL A CA 1
ATOM 700 C C . VAL A 1 94 ? 5.822 1.274 -0.063 1.00 96.81 94 VAL A C 1
ATOM 702 O O . VAL A 1 94 ? 6.362 2.225 -0.626 1.00 96.81 94 VAL A O 1
ATOM 705 N N . ILE A 1 95 ? 4.509 1.050 -0.140 1.00 97.50 95 ILE A N 1
ATOM 706 C CA . ILE A 1 95 ? 3.603 1.874 -0.953 1.00 97.50 95 ILE A CA 1
ATOM 707 C C . ILE A 1 95 ? 3.622 3.337 -0.494 1.00 97.50 95 ILE A C 1
ATOM 709 O O . ILE A 1 95 ? 3.673 4.247 -1.321 1.00 97.50 95 ILE A O 1
ATOM 713 N N . MET A 1 96 ? 3.709 3.576 0.815 1.00 97.25 96 MET A N 1
ATOM 714 C CA . MET A 1 96 ? 3.800 4.917 1.399 1.00 97.25 96 MET A CA 1
ATOM 715 C C . MET A 1 96 ? 5.053 5.700 0.967 1.00 97.25 96 MET A C 1
ATOM 717 O O . MET A 1 96 ? 5.071 6.928 1.064 1.00 97.25 96 MET A O 1
ATOM 721 N N . ARG A 1 97 ? 6.073 5.060 0.372 1.00 96.25 97 ARG A N 1
ATOM 722 C CA . ARG A 1 97 ? 7.183 5.780 -0.287 1.00 96.25 97 ARG A CA 1
ATOM 723 C C . ARG A 1 97 ? 6.688 6.666 -1.432 1.00 96.25 97 ARG A C 1
ATOM 725 O O . ARG A 1 97 ? 7.252 7.734 -1.645 1.00 96.25 97 ARG A O 1
ATOM 732 N N . ALA A 1 98 ? 5.605 6.292 -2.116 1.00 93.50 98 ALA A N 1
ATOM 733 C CA . ALA A 1 98 ? 4.973 7.151 -3.116 1.00 93.50 98 ALA A CA 1
ATOM 734 C C . ALA A 1 98 ? 4.423 8.449 -2.494 1.00 93.50 98 ALA A C 1
ATOM 736 O O . ALA A 1 98 ? 4.478 9.501 -3.126 1.00 93.50 98 ALA A O 1
ATOM 737 N N . MET A 1 99 ? 3.944 8.395 -1.250 1.00 96.44 99 MET A N 1
ATOM 738 C CA . MET A 1 99 ? 3.291 9.518 -0.568 1.00 96.44 99 MET A CA 1
ATOM 739 C C . MET A 1 99 ? 4.290 10.436 0.135 1.00 96.44 99 MET A C 1
ATOM 741 O O . MET A 1 99 ? 4.139 11.651 0.087 1.00 96.44 99 MET A O 1
ATOM 745 N N . TYR A 1 100 ? 5.330 9.873 0.757 1.00 96.88 100 TYR A N 1
ATOM 746 C CA . TYR A 1 100 ? 6.265 10.623 1.609 1.00 96.88 100 TYR A CA 1
ATOM 747 C C . TYR A 1 100 ? 7.688 10.722 1.038 1.00 96.88 100 TYR A C 1
ATOM 749 O O . TYR A 1 100 ? 8.507 11.490 1.543 1.00 96.88 100 TYR A O 1
ATOM 757 N N . GLY A 1 101 ? 7.989 9.996 -0.037 1.00 94.50 101 GLY A N 1
ATOM 758 C CA . GLY A 1 101 ? 9.344 9.801 -0.547 1.00 94.50 101 GLY A CA 1
ATOM 759 C C . GLY A 1 101 ? 10.131 8.766 0.258 1.00 94.50 101 GLY A C 1
ATOM 760 O O . GLY A 1 101 ? 9.693 8.329 1.318 1.00 94.50 101 GLY A O 1
ATOM 761 N N . THR A 1 102 ? 11.291 8.336 -0.231 1.00 92.62 102 THR A N 1
ATOM 762 C CA . THR A 1 102 ? 12.101 7.287 0.418 1.00 92.62 102 THR A CA 1
ATOM 763 C C . THR A 1 102 ? 12.530 7.666 1.838 1.00 92.62 102 THR A C 1
ATOM 765 O O . THR A 1 102 ? 12.284 6.910 2.776 1.00 92.62 102 THR A O 1
ATOM 768 N N . THR A 1 103 ? 13.137 8.840 2.015 1.00 94.50 103 THR A N 1
ATOM 769 C CA . THR A 1 103 ? 13.583 9.356 3.315 1.00 94.50 103 THR A CA 1
ATOM 770 C C . THR A 1 103 ? 12.398 9.829 4.148 1.00 94.50 103 THR A C 1
ATOM 772 O O . THR A 1 103 ? 12.307 9.479 5.323 1.00 94.50 103 THR A O 1
ATOM 775 N N . GLY A 1 104 ? 11.459 10.569 3.553 1.00 95.62 104 GLY A N 1
ATOM 776 C CA . GLY A 1 104 ? 10.279 11.051 4.275 1.00 95.62 104 GLY A CA 1
ATOM 777 C C . GLY A 1 104 ? 9.414 9.913 4.818 1.00 95.62 104 GLY A C 1
ATOM 778 O O . GLY A 1 104 ? 8.921 10.007 5.939 1.00 95.62 104 GLY A O 1
ATOM 779 N N . ASN A 1 105 ? 9.310 8.793 4.098 1.00 96.38 105 ASN A N 1
ATOM 780 C CA . ASN A 1 105 ? 8.597 7.614 4.580 1.00 96.38 105 ASN A CA 1
ATOM 781 C C . ASN A 1 105 ? 9.291 6.959 5.781 1.00 96.38 105 ASN A C 1
ATOM 783 O O . ASN A 1 105 ? 8.609 6.516 6.695 1.00 96.38 105 ASN A O 1
ATOM 787 N N . ARG A 1 106 ? 10.631 6.946 5.846 1.00 95.31 106 ARG A N 1
ATOM 788 C CA . ARG A 1 106 ? 11.350 6.450 7.038 1.00 95.31 106 ARG A CA 1
ATOM 789 C C . ARG A 1 106 ? 11.023 7.280 8.275 1.00 95.31 106 ARG A C 1
ATOM 791 O O . ARG A 1 106 ? 10.779 6.712 9.332 1.00 95.31 106 ARG A O 1
ATOM 798 N N . PHE A 1 107 ? 10.986 8.606 8.129 1.00 93.00 107 PHE A N 1
ATOM 799 C CA . PHE A 1 107 ? 10.566 9.507 9.204 1.00 93.00 107 PHE A CA 1
ATOM 800 C C . PHE A 1 107 ? 9.113 9.262 9.599 1.00 93.00 107 PHE A C 1
ATOM 802 O O . PHE A 1 107 ? 8.821 9.118 10.783 1.00 93.00 107 PHE A O 1
ATOM 809 N N . ASN A 1 108 ? 8.220 9.164 8.613 1.00 93.31 108 ASN A N 1
ATOM 810 C CA . ASN A 1 108 ? 6.812 8.915 8.867 1.00 93.31 108 ASN A CA 1
ATOM 811 C C . ASN A 1 108 ? 6.585 7.606 9.635 1.00 93.31 108 ASN A C 1
ATOM 813 O O . ASN A 1 108 ? 5.934 7.597 10.678 1.00 93.31 108 ASN A O 1
ATOM 817 N N . LEU A 1 109 ? 7.176 6.514 9.150 1.00 93.81 109 LEU A N 1
ATOM 818 C CA . LEU A 1 109 ? 7.044 5.211 9.783 1.00 93.81 109 LEU A CA 1
ATOM 819 C C . LEU A 1 109 ? 7.704 5.185 11.162 1.00 93.81 109 LEU A C 1
ATOM 821 O O . LEU A 1 109 ? 7.061 4.787 12.123 1.00 93.81 109 LEU A O 1
ATOM 825 N N . GLY A 1 110 ? 8.952 5.640 11.280 1.00 90.69 110 GLY A N 1
ATOM 826 C CA . GLY A 1 110 ? 9.725 5.515 12.516 1.00 90.69 110 GLY A CA 1
ATOM 827 C C . GLY A 1 110 ? 9.277 6.440 13.648 1.00 90.69 110 GLY A C 1
ATOM 828 O O . GLY A 1 110 ? 9.397 6.060 14.808 1.00 90.69 110 GLY A O 1
ATOM 829 N N . ILE A 1 111 ? 8.769 7.638 13.336 1.00 88.19 111 ILE A N 1
ATOM 830 C CA . ILE A 1 111 ? 8.400 8.638 14.353 1.00 88.19 111 ILE A CA 1
ATOM 831 C C . ILE A 1 111 ? 6.895 8.661 14.616 1.00 88.19 111 ILE A C 1
ATOM 833 O O . ILE A 1 111 ? 6.496 8.794 15.769 1.00 88.19 111 ILE A O 1
ATOM 837 N N . PHE A 1 112 ? 6.058 8.551 13.581 1.00 86.44 112 PHE A N 1
ATOM 838 C CA . PHE A 1 112 ? 4.616 8.780 13.735 1.00 86.44 112 PHE A CA 1
ATOM 839 C C . PHE A 1 112 ? 3.789 7.497 13.763 1.00 86.44 112 PHE A C 1
ATOM 841 O O . PHE A 1 112 ? 2.779 7.460 14.455 1.00 86.44 112 PHE A O 1
ATOM 848 N N . GLN A 1 113 ? 4.185 6.454 13.028 1.00 89.56 113 GLN A N 1
ATOM 849 C CA . GLN A 1 113 ? 3.351 5.257 12.867 1.00 89.56 113 GLN A CA 1
ATOM 850 C C . GLN A 1 113 ? 3.784 4.096 13.772 1.00 89.56 113 GLN A C 1
ATOM 852 O O . GLN A 1 113 ? 2.999 3.626 14.589 1.00 89.56 113 GLN A O 1
ATOM 857 N N . TRP A 1 114 ? 5.033 3.637 13.666 1.00 91.00 114 TRP A N 1
ATOM 858 C CA . TRP A 1 114 ? 5.545 2.476 14.408 1.00 91.00 114 TRP A CA 1
ATOM 859 C C . TRP A 1 114 ? 5.405 2.605 15.936 1.00 91.00 114 TRP A C 1
ATOM 861 O O . TRP A 1 114 ? 4.932 1.647 16.548 1.00 91.00 114 TRP A O 1
ATOM 871 N N . PRO A 1 115 ? 5.682 3.765 16.576 1.00 87.88 115 PRO A N 1
ATOM 872 C CA . PRO A 1 115 ? 5.456 3.912 18.016 1.00 87.88 115 PRO A CA 1
ATOM 873 C C . PRO A 1 115 ? 3.998 3.687 18.425 1.00 87.88 115 PRO A C 1
ATOM 875 O O . PRO A 1 115 ? 3.739 3.121 19.483 1.00 87.88 115 PRO A O 1
ATOM 878 N N . VAL A 1 116 ? 3.048 4.084 17.573 1.00 85.81 116 VAL A N 1
ATOM 879 C CA . VAL A 1 116 ? 1.622 3.868 17.829 1.00 85.81 116 VAL A CA 1
ATOM 880 C C . VAL A 1 116 ? 1.262 2.386 17.700 1.00 85.81 116 VAL A C 1
ATOM 882 O O . VAL A 1 116 ? 0.519 1.868 18.529 1.00 85.81 116 VAL A O 1
ATOM 885 N N . PHE A 1 117 ? 1.841 1.666 16.734 1.00 88.38 117 PHE A N 1
ATOM 886 C CA . PHE A 1 117 ? 1.670 0.211 16.624 1.00 88.38 117 PHE A CA 1
ATOM 887 C C . PHE A 1 117 ? 2.201 -0.525 17.858 1.00 88.38 117 PHE A C 1
ATOM 889 O O . PHE A 1 117 ? 1.458 -1.297 18.457 1.00 88.38 117 PHE A O 1
ATOM 896 N N . ILE A 1 118 ? 3.423 -0.220 18.304 1.00 88.94 118 ILE A N 1
ATOM 897 C CA . ILE A 1 118 ? 4.005 -0.789 19.534 1.00 88.94 118 ILE A CA 1
ATOM 898 C C . ILE A 1 118 ? 3.131 -0.502 20.760 1.00 88.94 118 ILE A C 1
ATOM 900 O O . ILE A 1 118 ? 2.957 -1.351 21.637 1.00 88.94 118 ILE A O 1
ATOM 904 N N . ALA A 1 119 ? 2.551 0.692 20.822 1.00 85.38 119 ALA A N 1
ATOM 905 C CA . ALA A 1 119 ? 1.643 1.073 21.886 1.00 85.38 119 ALA A CA 1
ATOM 906 C C . ALA A 1 119 ? 0.353 0.221 21.874 1.00 85.38 119 ALA A C 1
ATOM 908 O O . ALA A 1 119 ? -0.033 -0.316 22.914 1.00 85.38 119 ALA A O 1
ATOM 909 N N . TYR A 1 120 ? -0.262 -0.001 20.704 1.00 86.62 120 TYR A N 1
ATOM 910 C CA . TYR A 1 120 ? -1.383 -0.942 20.558 1.00 86.62 120 TYR A CA 1
ATOM 911 C C . TYR A 1 120 ? -0.995 -2.389 20.876 1.00 86.62 120 TYR A C 1
ATOM 913 O O . TYR A 1 120 ? -1.801 -3.123 21.453 1.00 86.62 120 TYR A O 1
ATOM 921 N N . GLU A 1 121 ? 0.223 -2.817 20.539 1.00 90.12 121 GLU A N 1
ATOM 922 C CA . GLU A 1 121 ? 0.707 -4.153 20.897 1.00 90.12 121 GLU A CA 1
ATOM 923 C C . GLU A 1 121 ? 0.751 -4.346 22.413 1.00 90.12 121 GLU A C 1
ATOM 925 O O . GLU A 1 121 ? 0.270 -5.361 22.930 1.00 90.12 121 GLU A O 1
ATOM 930 N N . ALA A 1 122 ? 1.278 -3.349 23.128 1.00 89.19 122 ALA A N 1
ATOM 931 C CA . ALA A 1 122 ? 1.315 -3.345 24.582 1.00 89.19 122 ALA A CA 1
ATOM 932 C C . ALA A 1 122 ? -0.099 -3.316 25.182 1.00 89.19 122 ALA A C 1
ATOM 934 O O . ALA A 1 122 ? -0.386 -4.108 26.078 1.00 89.19 122 ALA A O 1
ATOM 935 N N . ILE A 1 123 ? -1.004 -2.480 24.658 1.00 85.19 123 ILE A N 1
ATOM 936 C CA . ILE A 1 123 ? -2.404 -2.398 25.112 1.00 85.19 123 ILE A CA 1
ATOM 937 C C . ILE A 1 123 ? -3.114 -3.745 24.972 1.00 85.19 123 ILE A C 1
ATOM 939 O O . ILE A 1 123 ? -3.710 -4.234 25.933 1.00 85.19 123 ILE A O 1
ATOM 943 N N . ASN A 1 124 ? -3.033 -4.373 23.799 1.00 89.75 124 ASN A N 1
ATOM 944 C CA . ASN A 1 124 ? -3.673 -5.665 23.564 1.00 89.75 124 ASN A CA 1
ATOM 945 C C . ASN A 1 124 ? -3.092 -6.753 24.473 1.00 89.75 124 ASN A C 1
ATOM 947 O O . ASN A 1 124 ? -3.833 -7.592 24.993 1.00 89.75 124 ASN A O 1
ATOM 951 N N . LEU A 1 125 ? -1.775 -6.733 24.703 1.00 91.81 125 LEU A N 1
ATOM 952 C CA . LEU A 1 125 ? -1.134 -7.655 25.633 1.00 91.81 125 LEU A CA 1
ATOM 953 C C . LEU A 1 125 ? -1.597 -7.419 27.078 1.00 91.81 125 LEU A C 1
ATOM 955 O O . LEU A 1 125 ? -1.880 -8.390 27.777 1.00 91.81 125 LEU A O 1
ATOM 959 N N . CYS A 1 126 ? -1.738 -6.163 27.509 1.00 89.62 126 CYS A N 1
ATOM 960 C CA . CYS A 1 126 ? -2.283 -5.812 28.820 1.00 89.62 126 CYS A CA 1
ATOM 961 C C . CYS A 1 126 ? -3.724 -6.298 28.992 1.00 89.62 126 CYS A C 1
ATOM 963 O O . CYS A 1 126 ? -4.012 -6.979 29.973 1.00 89.62 126 CYS A O 1
ATOM 965 N N . LEU A 1 127 ? -4.612 -6.024 28.029 1.00 88.25 127 LEU A N 1
ATOM 966 C CA . LEU A 1 127 ? -6.007 -6.483 28.068 1.00 88.25 127 LEU A CA 1
ATOM 967 C C . LEU A 1 127 ? -6.094 -8.014 28.117 1.00 88.25 127 LEU A C 1
ATOM 969 O O . LEU A 1 127 ? -6.834 -8.575 28.924 1.00 88.25 127 LEU A O 1
ATOM 973 N N . GLY A 1 128 ? -5.296 -8.704 27.295 1.00 92.12 128 GLY A N 1
ATOM 974 C CA . GLY A 1 128 ? -5.202 -10.163 27.334 1.00 92.12 128 GLY A CA 1
ATOM 975 C C . GLY A 1 128 ? -4.663 -10.688 28.670 1.00 92.12 128 GLY A C 1
ATOM 976 O O . GLY A 1 128 ? -5.160 -11.685 29.186 1.00 92.12 128 GLY A O 1
ATOM 977 N N . ALA A 1 129 ? -3.677 -10.020 29.267 1.00 91.94 129 ALA A N 1
ATOM 978 C CA . ALA A 1 129 ? -3.121 -10.417 30.556 1.00 91.94 129 ALA A CA 1
ATOM 979 C C . ALA A 1 129 ? -4.106 -10.198 31.712 1.00 91.94 129 ALA A C 1
ATOM 981 O O . ALA A 1 129 ? -4.289 -11.112 32.511 1.00 91.94 129 ALA A O 1
ATOM 982 N N . LEU A 1 130 ? -4.778 -9.043 31.774 1.00 90.00 130 LEU A N 1
ATOM 983 C CA . LEU A 1 130 ? -5.786 -8.730 32.794 1.00 90.00 130 LEU A CA 1
ATOM 984 C C . LEU A 1 130 ? -6.944 -9.733 32.767 1.00 90.00 130 LEU A C 1
ATOM 986 O O . LEU A 1 130 ? -7.308 -10.279 33.810 1.00 90.00 130 LEU A O 1
ATOM 990 N N . ALA A 1 131 ? -7.463 -10.053 31.578 1.00 91.31 131 ALA A N 1
ATOM 991 C CA . ALA A 1 131 ? -8.467 -11.102 31.427 1.00 91.31 131 ALA A CA 1
ATOM 992 C C . ALA A 1 131 ? -7.919 -12.477 31.842 1.00 91.31 131 ALA A C 1
ATOM 994 O O . ALA A 1 131 ? -8.599 -13.236 32.531 1.00 91.31 131 ALA A O 1
ATOM 995 N N . GLY A 1 132 ? -6.665 -12.783 31.495 1.00 91.75 132 GLY A N 1
ATOM 996 C CA . GLY A 1 132 ? -5.983 -14.003 31.926 1.00 91.75 132 GLY A CA 1
ATOM 997 C C . GLY A 1 132 ? -5.842 -14.113 33.448 1.00 91.75 132 GLY A C 1
ATOM 998 O O . GLY A 1 132 ? -6.034 -15.199 33.996 1.00 91.75 132 GLY A O 1
ATOM 999 N N . PHE A 1 133 ? -5.566 -13.007 34.148 1.00 91.50 133 PHE A N 1
ATOM 1000 C CA . PHE A 1 133 ? -5.537 -12.982 35.613 1.00 91.50 133 PHE A CA 1
ATOM 1001 C C . PHE A 1 133 ? -6.919 -13.308 36.180 1.00 91.50 133 PHE A C 1
ATOM 1003 O O . PHE A 1 133 ? -7.044 -14.195 37.026 1.00 91.50 133 PHE A O 1
ATOM 1010 N N . ALA A 1 134 ? -7.953 -12.658 35.642 1.00 88.94 134 ALA A N 1
ATOM 1011 C CA . ALA A 1 134 ? -9.332 -12.856 36.063 1.00 88.94 134 ALA A CA 1
ATOM 1012 C C . ALA A 1 134 ? -9.823 -14.299 35.831 1.00 88.94 134 ALA A C 1
ATOM 1014 O O . ALA A 1 134 ? -10.573 -14.814 36.656 1.00 88.94 134 ALA A O 1
ATOM 1015 N N . VAL A 1 135 ? -9.377 -14.994 34.771 1.00 88.38 135 VAL A N 1
ATOM 1016 C CA . VAL A 1 135 ? -9.699 -16.424 34.557 1.00 88.38 135 VAL A CA 1
ATOM 1017 C C . VAL A 1 135 ? -9.185 -17.283 35.713 1.00 88.38 135 VAL A C 1
ATOM 1019 O O . VAL A 1 135 ? -9.918 -18.123 36.234 1.00 88.38 135 VAL A O 1
ATOM 1022 N N . VAL A 1 136 ? -7.928 -17.090 36.119 1.00 84.38 136 VAL A N 1
ATOM 1023 C CA . VAL A 1 136 ? -7.314 -17.900 37.185 1.00 84.38 136 VAL A CA 1
ATOM 1024 C C . VAL A 1 136 ? -7.944 -17.586 38.541 1.00 84.38 136 VAL A C 1
ATOM 1026 O O . VAL A 1 136 ? -8.208 -18.499 39.326 1.00 84.38 136 VAL A O 1
ATOM 1029 N N . GLU A 1 137 ? -8.220 -16.309 38.804 1.00 85.50 137 GLU A N 1
ATOM 1030 C CA . GLU A 1 137 ? -8.883 -15.862 40.032 1.00 85.50 137 GLU A CA 1
ATOM 1031 C C . GLU A 1 137 ? -10.333 -16.380 40.104 1.00 85.50 137 GLU A C 1
ATOM 1033 O O . GLU A 1 137 ? -10.765 -16.850 41.158 1.00 85.50 137 GLU A O 1
ATOM 1038 N N . ALA A 1 138 ? -11.056 -16.433 38.976 1.00 80.62 138 ALA A N 1
ATOM 1039 C CA . ALA A 1 138 ? -12.403 -17.008 38.893 1.00 80.62 138 ALA A CA 1
ATOM 1040 C C . ALA A 1 138 ? -12.453 -18.519 39.198 1.00 80.62 138 ALA A C 1
ATOM 1042 O O . ALA A 1 138 ? -13.505 -19.038 39.574 1.00 80.62 138 ALA A O 1
ATOM 1043 N N . TRP A 1 139 ? -11.332 -19.236 39.077 1.00 76.50 139 TRP A N 1
ATOM 1044 C CA . TRP A 1 139 ? -11.207 -20.648 39.468 1.00 76.50 139 TRP A CA 1
ATOM 1045 C C . TRP A 1 139 ? -10.687 -20.847 40.900 1.00 76.50 139 TRP A C 1
ATOM 1047 O O . TRP A 1 139 ? -10.357 -21.967 41.291 1.00 76.50 139 TRP A O 1
ATOM 1057 N N . GLY A 1 140 ? -10.659 -19.781 41.706 1.00 69.94 140 GLY A N 1
ATOM 1058 C CA . GLY A 1 140 ? -10.355 -19.837 43.138 1.00 69.94 140 GLY A CA 1
ATOM 1059 C C . GLY A 1 140 ? -8.863 -19.819 43.481 1.00 69.94 140 GLY A C 1
ATOM 1060 O O . GLY A 1 140 ? -8.503 -20.111 44.622 1.00 69.94 140 GLY A O 1
ATOM 1061 N N . GLY A 1 141 ? -7.987 -19.494 42.525 1.00 70.94 141 GLY A N 1
ATOM 1062 C CA . GLY A 1 141 ? -6.556 -19.312 42.772 1.00 70.94 141 GLY A CA 1
ATOM 1063 C C . GLY A 1 141 ? -6.214 -17.879 43.190 1.00 70.94 141 GLY A C 1
ATOM 1064 O O . GLY A 1 141 ? -6.785 -16.927 42.670 1.00 70.94 141 GLY A O 1
ATOM 1065 N N . SER A 1 142 ? -5.236 -17.701 44.083 1.00 77.88 142 SER A N 1
ATOM 1066 C CA . SER A 1 142 ? -4.538 -16.417 44.224 1.00 77.88 142 SER A CA 1
ATOM 1067 C C . SER A 1 142 ? -3.332 -16.396 43.284 1.00 77.88 142 SER A C 1
ATOM 1069 O O . SER A 1 142 ? -2.554 -17.350 43.230 1.00 77.88 142 SER A O 1
ATOM 1071 N N . LEU A 1 143 ? -3.175 -15.318 42.514 1.00 80.38 143 LEU A N 1
ATOM 1072 C CA . LEU A 1 143 ? -2.058 -15.156 41.586 1.00 80.38 143 LEU A CA 1
ATOM 1073 C C . LEU A 1 143 ? -0.961 -14.289 42.222 1.00 80.38 143 LEU A C 1
ATOM 1075 O O . LEU A 1 143 ? -1.068 -13.060 42.188 1.00 80.38 143 LEU A O 1
ATOM 1079 N N . PRO A 1 144 ? 0.118 -14.873 42.778 1.00 87.75 144 PRO A N 1
ATOM 1080 C CA . PRO A 1 144 ? 1.283 -14.082 43.157 1.00 87.75 144 PRO A CA 1
ATOM 1081 C C . PRO A 1 144 ? 1.870 -13.381 41.923 1.00 87.75 144 PRO A C 1
ATOM 1083 O O . PRO A 1 144 ? 1.717 -13.855 40.794 1.00 87.75 144 PRO A O 1
ATOM 1086 N N . THR A 1 145 ? 2.601 -12.283 42.126 1.00 85.81 145 THR A N 1
ATOM 1087 C CA . THR A 1 145 ? 3.159 -11.458 41.036 1.00 85.81 145 THR A CA 1
ATOM 1088 C C . THR A 1 145 ? 3.924 -12.277 39.993 1.00 85.81 145 THR A C 1
ATOM 1090 O O . THR A 1 145 ? 3.753 -12.057 38.800 1.00 85.81 145 THR A O 1
ATOM 1093 N N . ALA A 1 146 ? 4.697 -13.284 40.414 1.00 85.31 146 ALA A N 1
ATOM 1094 C CA . ALA A 1 146 ? 5.425 -14.166 39.499 1.00 85.31 146 ALA A CA 1
ATOM 1095 C C . ALA A 1 146 ? 4.502 -14.935 38.530 1.00 85.31 146 ALA A C 1
ATOM 1097 O O . ALA A 1 146 ? 4.838 -15.101 37.360 1.00 85.31 146 ALA A O 1
ATOM 1098 N N . ALA A 1 147 ? 3.324 -15.365 38.990 1.00 85.75 147 ALA A N 1
ATOM 1099 C CA . ALA A 1 147 ? 2.345 -16.049 38.151 1.00 85.75 147 ALA A CA 1
ATOM 1100 C C . ALA A 1 147 ? 1.638 -15.077 37.190 1.00 85.75 147 ALA A C 1
ATOM 1102 O O . ALA A 1 147 ? 1.411 -15.427 36.034 1.00 85.75 147 ALA A O 1
ATOM 1103 N N . ARG A 1 148 ? 1.371 -13.833 37.618 1.00 89.81 148 ARG A N 1
ATOM 1104 C CA . ARG A 1 148 ? 0.863 -12.769 36.728 1.00 89.81 148 ARG A CA 1
ATOM 1105 C C . ARG A 1 148 ? 1.856 -12.454 35.609 1.00 89.81 148 ARG A C 1
ATOM 1107 O O . ARG A 1 148 ? 1.483 -12.409 34.443 1.00 89.81 148 ARG A O 1
ATOM 1114 N N . VAL A 1 149 ? 3.140 -12.327 35.944 1.00 89.12 149 VAL A N 1
ATOM 1115 C CA . VAL A 1 149 ? 4.208 -12.165 34.946 1.00 89.12 149 VAL A CA 1
ATOM 1116 C C . VAL A 1 149 ? 4.233 -13.358 33.984 1.00 89.12 149 VAL A C 1
ATOM 1118 O O . VAL A 1 149 ? 4.271 -13.159 32.774 1.00 89.12 149 VAL A O 1
ATOM 1121 N N . ALA A 1 150 ? 4.129 -14.594 34.482 1.00 88.88 150 ALA A N 1
ATOM 1122 C CA . ALA A 1 150 ? 4.088 -15.780 33.623 1.00 88.88 150 ALA A CA 1
ATOM 1123 C C . ALA A 1 150 ? 2.917 -15.753 32.622 1.00 88.88 150 ALA A C 1
ATOM 1125 O O . ALA A 1 150 ? 3.121 -16.075 31.454 1.00 88.88 150 ALA A O 1
ATOM 1126 N N . VAL A 1 151 ? 1.722 -15.317 33.039 1.00 90.25 151 VAL A N 1
ATOM 1127 C CA . VAL A 1 151 ? 0.565 -15.156 32.139 1.00 90.25 151 VAL A CA 1
ATOM 1128 C C . VAL A 1 151 ? 0.860 -14.145 31.025 1.00 90.25 151 VAL A C 1
ATOM 1130 O O . VAL A 1 151 ? 0.571 -14.438 29.867 1.00 90.25 151 VAL A O 1
ATOM 1133 N N . VAL A 1 152 ? 1.499 -13.007 31.330 1.00 92.06 152 VAL A N 1
ATOM 1134 C CA . VAL A 1 152 ? 1.920 -12.026 30.307 1.00 92.06 152 VAL A CA 1
ATOM 1135 C C . VAL A 1 152 ? 2.850 -12.680 29.280 1.00 92.06 152 VAL A C 1
ATOM 1137 O O . VAL A 1 152 ? 2.601 -12.589 28.079 1.00 92.06 152 VAL A O 1
ATOM 1140 N N . PHE A 1 153 ? 3.890 -13.386 29.735 1.00 92.81 153 PHE A N 1
ATOM 1141 C CA . PHE A 1 153 ? 4.854 -14.041 28.842 1.00 92.81 153 PHE A CA 1
ATOM 1142 C C . PHE A 1 153 ? 4.238 -15.172 28.013 1.00 92.81 153 PHE A C 1
ATOM 1144 O O . PHE A 1 153 ? 4.606 -15.335 26.852 1.00 92.81 153 PHE A O 1
ATOM 1151 N N . VAL A 1 154 ? 3.297 -15.939 28.570 1.00 92.19 154 VAL A N 1
ATOM 1152 C CA . VAL A 1 154 ? 2.583 -16.990 27.828 1.00 92.19 154 VAL A CA 1
ATOM 1153 C C . VAL A 1 154 ? 1.724 -16.373 26.727 1.00 92.19 154 VAL A C 1
ATOM 1155 O O . VAL A 1 154 ? 1.846 -16.779 25.572 1.00 92.19 154 VAL A O 1
ATOM 1158 N N . THR A 1 155 ? 0.912 -15.363 27.052 1.00 92.06 155 THR A N 1
ATOM 1159 C CA . THR A 1 155 ? 0.073 -14.663 26.067 1.00 92.06 155 THR A CA 1
ATOM 1160 C C . THR A 1 155 ? 0.929 -14.037 24.968 1.00 92.06 155 THR A C 1
ATOM 1162 O O . THR A 1 155 ? 0.657 -14.238 23.784 1.00 92.06 155 THR A O 1
ATOM 1165 N N . ALA A 1 156 ? 2.015 -13.353 25.338 1.00 92.88 156 ALA A N 1
ATOM 1166 C CA . ALA A 1 156 ? 2.940 -12.767 24.375 1.00 92.88 156 ALA A CA 1
ATOM 1167 C C . ALA A 1 156 ? 3.635 -13.828 23.512 1.00 92.88 156 ALA A C 1
ATOM 1169 O O . ALA A 1 156 ? 3.751 -13.645 22.305 1.00 92.88 156 ALA A O 1
ATOM 1170 N N . GLY A 1 157 ? 4.055 -14.953 24.098 1.00 93.19 157 GLY A N 1
ATOM 1171 C CA . GLY A 1 157 ? 4.701 -16.052 23.382 1.00 93.19 157 GLY A CA 1
ATOM 1172 C C . GLY A 1 157 ? 3.799 -16.684 22.320 1.00 93.19 157 GLY A C 1
ATOM 1173 O O . GLY A 1 157 ? 4.266 -16.985 21.219 1.00 93.19 157 GLY A O 1
ATOM 1174 N N . VAL A 1 158 ? 2.501 -16.832 22.609 1.00 92.06 158 VAL A N 1
ATOM 1175 C CA . VAL A 1 158 ? 1.511 -17.314 21.630 1.00 92.06 158 VAL A CA 1
ATOM 1176 C C . VAL A 1 158 ? 1.373 -16.325 20.472 1.00 92.06 158 VAL A C 1
ATOM 1178 O O . VAL A 1 158 ? 1.500 -16.732 19.315 1.00 92.06 158 VAL A O 1
ATOM 1181 N N . THR A 1 159 ? 1.186 -15.035 20.768 1.00 92.31 159 THR A N 1
ATOM 1182 C CA . THR A 1 159 ? 1.104 -13.969 19.753 1.00 92.31 159 THR A CA 1
ATOM 1183 C C . THR A 1 159 ? 2.365 -13.930 18.884 1.00 92.31 159 THR A C 1
ATOM 1185 O O . THR A 1 159 ? 2.278 -14.011 17.659 1.00 92.31 159 THR A O 1
ATOM 1188 N N . LEU A 1 160 ? 3.544 -13.908 19.518 1.00 91.50 160 LEU A N 1
ATOM 1189 C CA . LEU A 1 160 ? 4.857 -13.901 18.867 1.00 91.50 160 LEU A CA 1
ATOM 1190 C C . LEU A 1 160 ? 5.047 -15.066 17.914 1.00 91.50 160 LEU A C 1
ATOM 1192 O O . LEU A 1 160 ? 5.495 -14.877 16.783 1.00 91.50 160 LEU A O 1
ATOM 1196 N N . THR A 1 161 ? 4.669 -16.262 18.351 1.00 90.88 161 THR A N 1
ATOM 1197 C CA . THR A 1 161 ? 4.805 -17.462 17.530 1.00 90.88 161 THR A CA 1
ATOM 1198 C C . THR A 1 161 ? 4.002 -17.325 16.239 1.00 90.88 161 THR A C 1
ATOM 1200 O O . THR A 1 161 ? 4.553 -17.529 15.161 1.00 90.88 161 THR A O 1
ATOM 1203 N N . ILE A 1 162 ? 2.731 -16.925 16.311 1.00 91.19 162 ILE A N 1
ATOM 1204 C CA . ILE A 1 162 ? 1.873 -16.831 15.119 1.00 91.19 162 ILE A CA 1
ATOM 1205 C C . ILE A 1 162 ? 2.386 -15.750 14.153 1.00 91.19 162 ILE A C 1
ATOM 1207 O O . ILE A 1 162 ? 2.484 -15.996 12.948 1.00 91.19 162 ILE A O 1
ATOM 1211 N N . SER A 1 163 ? 2.779 -14.578 14.656 1.00 90.75 163 SER A N 1
ATOM 1212 C CA . SER A 1 163 ? 3.259 -13.481 13.802 1.00 90.75 163 SER A CA 1
ATOM 1213 C C . SER A 1 163 ? 4.617 -13.758 13.150 1.00 90.75 163 SER A C 1
ATOM 1215 O O . SER A 1 163 ? 4.847 -13.328 12.014 1.00 90.75 163 SER A O 1
ATOM 1217 N N . VAL A 1 164 ? 5.515 -14.497 13.819 1.00 90.56 164 VAL A N 1
ATOM 1218 C CA . VAL A 1 164 ? 6.807 -14.905 13.238 1.00 90.56 164 VAL A CA 1
ATOM 1219 C C . VAL A 1 164 ? 6.593 -15.818 12.033 1.00 90.56 164 VAL A C 1
ATOM 1221 O O . VAL A 1 164 ? 7.238 -15.607 11.004 1.00 90.56 164 VAL A O 1
ATOM 1224 N N . TYR A 1 165 ? 5.658 -16.772 12.118 1.00 91.38 165 TYR A N 1
ATOM 1225 C CA . TYR A 1 165 ? 5.312 -17.638 10.984 1.00 91.38 165 TYR A CA 1
ATOM 1226 C C . TYR A 1 165 ? 4.800 -16.824 9.787 1.00 91.38 165 TYR A C 1
ATOM 1228 O O . TYR A 1 165 ? 5.141 -17.128 8.652 1.00 91.38 165 TYR A O 1
ATOM 1236 N N . GLY A 1 166 ? 4.092 -15.722 10.034 1.00 91.50 166 GLY A N 1
ATOM 1237 C CA . GLY A 1 166 ? 3.811 -14.712 9.017 1.00 91.50 166 GLY A CA 1
ATOM 1238 C C . GLY A 1 166 ? 2.567 -14.976 8.182 1.00 91.50 166 GLY A C 1
ATOM 1239 O O . GLY A 1 166 ? 1.624 -15.631 8.637 1.00 91.50 166 GLY A O 1
ATOM 1240 N N . HIS A 1 167 ? 2.538 -14.381 6.993 1.00 94.69 167 HIS A N 1
ATOM 1241 C CA . HIS A 1 167 ? 1.316 -14.098 6.249 1.00 94.69 167 HIS A CA 1
ATOM 1242 C C . HIS A 1 167 ? 0.398 -15.317 6.031 1.00 94.69 167 HIS A C 1
ATOM 1244 O O . HIS A 1 167 ? -0.740 -15.296 6.514 1.00 94.69 167 HIS A O 1
ATOM 1250 N N . ALA A 1 168 ? 0.853 -16.406 5.394 1.00 93.38 168 ALA A N 1
ATOM 1251 C CA . ALA A 1 168 ? -0.003 -17.571 5.124 1.00 93.38 168 ALA A CA 1
ATOM 1252 C C . ALA A 1 168 ? -0.589 -18.199 6.399 1.00 93.38 168 ALA A C 1
ATOM 1254 O O . ALA A 1 168 ? -1.724 -18.694 6.405 1.00 93.38 168 ALA A O 1
ATOM 1255 N N . THR A 1 169 ? 0.175 -18.174 7.493 1.00 94.81 169 THR A N 1
ATOM 1256 C CA . THR A 1 169 ? -0.271 -18.697 8.788 1.00 94.81 169 THR A CA 1
ATOM 1257 C C . THR A 1 169 ? -1.356 -17.818 9.393 1.00 94.81 169 THR A C 1
ATOM 1259 O O . THR A 1 169 ? -2.401 -18.342 9.792 1.00 94.81 169 THR A O 1
ATOM 1262 N N . ILE A 1 170 ? -1.172 -16.496 9.362 1.00 94.94 170 ILE A N 1
ATOM 1263 C CA . ILE A 1 170 ? -2.181 -15.523 9.800 1.00 94.94 170 ILE A CA 1
ATOM 1264 C C . ILE A 1 170 ? -3.468 -15.706 8.990 1.00 94.94 170 ILE A C 1
ATOM 1266 O O . ILE A 1 170 ? -4.520 -15.961 9.573 1.00 94.94 170 ILE A O 1
ATOM 1270 N N . MET A 1 171 ? -3.377 -15.709 7.655 1.00 94.69 171 MET A N 1
ATOM 1271 C CA . MET A 1 171 ? -4.530 -15.862 6.756 1.00 94.69 171 MET A CA 1
ATOM 1272 C C . MET A 1 171 ? -5.369 -17.109 7.069 1.00 94.69 171 MET A C 1
ATOM 1274 O O . MET A 1 171 ? -6.601 -17.069 7.016 1.00 94.69 171 MET A O 1
ATOM 1278 N N . ARG A 1 172 ? -4.720 -18.233 7.401 1.00 93.06 172 ARG A N 1
ATOM 1279 C CA . ARG A 1 172 ? -5.418 -19.481 7.735 1.00 93.06 172 ARG A CA 1
ATOM 1280 C C . ARG A 1 172 ? -6.014 -19.458 9.141 1.00 93.06 172 ARG A C 1
ATOM 1282 O O . ARG A 1 172 ? -7.152 -19.896 9.318 1.00 93.06 172 ARG A O 1
ATOM 1289 N N . MET A 1 173 ? -5.266 -18.972 10.131 1.00 94.69 173 MET A N 1
ATOM 1290 C CA . MET A 1 173 ? -5.715 -18.937 11.527 1.00 94.69 173 MET A CA 1
ATOM 1291 C C . MET A 1 173 ? -6.842 -17.927 11.755 1.00 94.69 173 MET A C 1
ATOM 1293 O O . MET A 1 173 ? -7.749 -18.211 12.537 1.00 94.69 173 MET A O 1
ATOM 1297 N N . SER A 1 174 ? -6.867 -16.814 11.016 1.00 95.00 174 SER A N 1
ATOM 1298 C CA . SER A 1 174 ? -7.938 -15.815 11.097 1.00 95.00 174 SER A CA 1
ATOM 1299 C C . SER A 1 174 ? -9.331 -16.399 10.839 1.00 95.00 174 SER A C 1
ATOM 1301 O O . SER A 1 174 ? -10.292 -16.006 11.496 1.00 95.00 174 SER A O 1
ATOM 1303 N N . GLY A 1 175 ? -9.462 -17.388 9.946 1.00 93.88 175 GLY A N 1
ATOM 1304 C CA . GLY A 1 175 ? -10.733 -18.095 9.737 1.00 93.88 175 GLY A CA 1
ATOM 1305 C C . GLY A 1 175 ? -11.232 -18.811 10.995 1.00 93.88 175 GLY A C 1
ATOM 1306 O O . GLY A 1 175 ? -12.413 -18.730 11.329 1.00 93.88 175 GLY A O 1
ATOM 1307 N N . VAL A 1 176 ? -10.323 -19.468 11.719 1.00 94.88 176 VAL A N 1
ATOM 1308 C CA . VAL A 1 176 ? -10.632 -20.186 12.965 1.00 94.88 176 VAL A CA 1
ATOM 1309 C C . VAL A 1 176 ? -10.975 -19.201 14.080 1.00 94.88 176 VAL A C 1
ATOM 1311 O O . VAL A 1 176 ? -12.009 -19.358 14.730 1.00 94.88 176 VAL A O 1
ATOM 1314 N N . PHE A 1 177 ? -10.152 -18.160 14.256 1.00 95.62 177 PHE A N 1
ATOM 1315 C CA . PHE A 1 177 ? -10.405 -17.109 15.242 1.00 95.62 177 PHE A CA 1
ATOM 1316 C C . PHE A 1 177 ? -11.757 -16.438 15.014 1.00 95.62 177 PHE A C 1
ATOM 1318 O O . PHE A 1 177 ? -12.536 -16.331 15.953 1.00 95.62 177 PHE A O 1
ATOM 1325 N N . THR A 1 178 ? -12.085 -16.080 13.770 1.00 96.94 178 THR A N 1
ATOM 1326 C CA . THR A 1 178 ? -13.364 -15.437 13.435 1.00 96.94 178 THR A CA 1
ATOM 1327 C C . THR A 1 178 ? -14.556 -16.263 13.902 1.00 96.94 178 THR A C 1
ATOM 1329 O O . THR A 1 178 ? -15.419 -15.744 14.602 1.00 96.94 178 THR A O 1
ATOM 1332 N N . VAL A 1 179 ? -14.618 -17.549 13.540 1.00 96.50 179 VAL A N 1
ATOM 1333 C CA . VAL A 1 179 ? -15.777 -18.399 13.868 1.00 96.50 179 VAL A CA 1
ATOM 1334 C C . VAL A 1 179 ? -15.904 -18.597 15.376 1.00 96.50 179 VAL A C 1
ATOM 1336 O O . VAL A 1 179 ? -16.994 -18.455 15.927 1.00 96.50 179 VAL A O 1
ATOM 1339 N N . MET A 1 180 ? -14.793 -18.904 16.045 1.00 95.88 180 MET A N 1
ATOM 1340 C CA . MET A 1 180 ? -14.780 -19.164 17.483 1.00 95.88 180 MET A CA 1
ATOM 1341 C C . MET A 1 180 ? -15.136 -17.908 18.293 1.00 95.88 180 MET A C 1
ATOM 1343 O O . MET A 1 180 ? -16.000 -17.977 19.168 1.00 95.88 180 MET A O 1
ATOM 1347 N N . LEU A 1 181 ? -14.517 -16.763 17.986 1.00 96.56 181 LEU A N 1
ATOM 1348 C CA . LEU A 1 181 ? -14.797 -15.496 18.665 1.00 96.56 181 LEU A CA 1
ATOM 1349 C C . LEU A 1 181 ? -16.229 -15.023 18.376 1.00 96.56 181 LEU A C 1
ATOM 1351 O O . LEU A 1 181 ? -16.926 -14.614 19.301 1.00 96.56 181 LEU A O 1
ATOM 1355 N N . ALA A 1 182 ? -16.708 -15.135 17.128 1.00 96.81 182 ALA A N 1
ATOM 1356 C CA . ALA A 1 182 ? -18.073 -14.745 16.764 1.00 96.81 182 ALA A CA 1
ATOM 1357 C C . ALA A 1 182 ? -19.122 -15.568 17.517 1.00 96.81 182 ALA A C 1
ATOM 1359 O O . ALA A 1 182 ? -20.097 -15.007 18.009 1.00 96.81 182 ALA A O 1
ATOM 1360 N N . ALA A 1 183 ? -18.922 -16.885 17.637 1.00 96.38 183 ALA A N 1
ATOM 1361 C CA . ALA A 1 183 ? -19.842 -17.753 18.365 1.00 96.38 183 ALA A CA 1
ATOM 1362 C C . ALA A 1 183 ? -19.936 -17.357 19.846 1.00 96.38 183 ALA A C 1
ATOM 1364 O O . ALA A 1 183 ? -21.036 -17.219 20.379 1.00 96.38 183 ALA A O 1
ATOM 1365 N N . ALA A 1 184 ? -18.796 -17.117 20.499 1.00 94.75 184 ALA A N 1
ATOM 1366 C CA . ALA A 1 184 ? -18.776 -16.698 21.897 1.00 94.75 184 ALA A CA 1
ATOM 1367 C C . ALA A 1 184 ? -19.389 -15.304 22.104 1.00 94.75 184 ALA A C 1
ATOM 1369 O O . ALA A 1 184 ? -20.183 -15.106 23.024 1.00 94.75 184 ALA A O 1
ATOM 1370 N N . MET A 1 185 ? -19.080 -14.349 21.225 1.00 95.38 185 MET A N 1
ATOM 1371 C CA . MET A 1 185 ? -19.638 -12.997 21.300 1.00 95.38 185 MET A CA 1
ATOM 1372 C C . MET A 1 185 ? -21.135 -12.954 20.978 1.00 95.38 185 MET A C 1
ATOM 1374 O O . MET A 1 185 ? -21.855 -12.144 21.553 1.00 95.38 185 MET A O 1
ATOM 1378 N N . ALA A 1 186 ? -21.639 -13.856 20.132 1.00 96.81 186 ALA A N 1
ATOM 1379 C CA . ALA A 1 186 ? -23.075 -14.010 19.913 1.00 96.81 186 ALA A CA 1
ATOM 1380 C C . ALA A 1 186 ? -23.797 -14.499 21.180 1.00 96.81 186 ALA A C 1
ATOM 1382 O O . ALA A 1 186 ? -24.880 -14.011 21.494 1.00 96.81 186 ALA A O 1
ATOM 1383 N N . VAL A 1 187 ? -23.189 -15.417 21.942 1.00 96.44 187 VAL A N 1
ATOM 1384 C CA . VAL A 1 187 ? -23.732 -15.856 23.240 1.00 96.44 187 VAL A CA 1
ATOM 1385 C C . VAL A 1 187 ? -23.759 -14.700 24.241 1.00 96.44 187 VAL A C 1
ATOM 1387 O O . VAL A 1 187 ? -24.782 -14.484 24.889 1.00 96.44 187 VAL A O 1
ATOM 1390 N N . LEU A 1 188 ? -22.682 -13.911 24.324 1.00 95.75 188 LEU A N 1
ATOM 1391 C CA . LEU A 1 188 ? -22.656 -12.697 25.144 1.00 95.75 188 LEU A CA 1
ATOM 1392 C C . LEU A 1 188 ? -23.768 -11.719 24.737 1.00 95.75 188 LEU A C 1
ATOM 1394 O O . LEU A 1 188 ? -24.503 -11.239 25.596 1.00 95.75 188 LEU A O 1
ATOM 1398 N N . ALA A 1 189 ? -23.927 -11.467 23.435 1.00 97.25 189 ALA A N 1
ATOM 1399 C CA . ALA A 1 189 ? -24.951 -10.571 22.909 1.00 97.25 189 ALA A CA 1
ATOM 1400 C C . ALA A 1 189 ? -26.366 -10.999 23.322 1.00 97.25 189 ALA A C 1
ATOM 1402 O O . ALA A 1 189 ? -27.170 -10.145 23.681 1.00 97.25 189 ALA A O 1
ATOM 1403 N N . ILE A 1 190 ? -26.665 -12.305 23.338 1.00 97.25 190 ILE A N 1
ATOM 1404 C CA . ILE A 1 190 ? -27.958 -12.825 23.812 1.00 97.25 190 ILE A CA 1
ATOM 1405 C C . ILE A 1 190 ? -28.199 -12.436 25.276 1.00 97.25 190 ILE A C 1
ATOM 1407 O O . ILE A 1 190 ? -29.287 -11.967 25.605 1.00 97.25 190 ILE A O 1
ATOM 1411 N N . PHE A 1 191 ? -27.199 -12.598 26.149 1.00 96.50 191 PHE A N 1
ATOM 1412 C CA . PHE A 1 191 ? -27.338 -12.239 27.564 1.00 96.50 191 PHE A CA 1
ATOM 1413 C C . PHE A 1 191 ? -27.486 -10.735 27.775 1.00 96.50 191 PHE A C 1
ATOM 1415 O O . PHE A 1 191 ? -28.341 -10.321 28.555 1.00 96.50 191 PHE A O 1
ATOM 1422 N N . VAL A 1 192 ? -26.712 -9.925 27.051 1.00 96.81 192 VAL A N 1
ATOM 1423 C CA . VAL A 1 192 ? -26.815 -8.463 27.111 1.00 96.81 192 VAL A CA 1
ATOM 1424 C C . VAL A 1 192 ? -28.195 -8.000 26.645 1.00 96.81 192 VAL A C 1
ATOM 1426 O O . VAL A 1 192 ? -28.866 -7.267 27.359 1.00 96.81 192 VAL A O 1
ATOM 1429 N N . VAL A 1 193 ? -28.667 -8.479 25.490 1.00 96.62 193 VAL A N 1
ATOM 1430 C CA . VAL A 1 193 ? -29.987 -8.131 24.935 1.00 96.62 193 VAL A CA 1
ATOM 1431 C C . VAL A 1 193 ? -31.125 -8.537 25.874 1.00 96.62 193 VAL A C 1
ATOM 1433 O O . VAL A 1 193 ? -32.113 -7.814 25.981 1.00 96.62 193 VAL A O 1
ATOM 1436 N N . ALA A 1 194 ? -30.993 -9.675 26.563 1.00 96.25 194 ALA A N 1
ATOM 1437 C CA . ALA A 1 194 ? -31.994 -10.146 27.517 1.00 96.25 194 ALA A CA 1
ATOM 1438 C C . ALA A 1 194 ? -32.100 -9.269 28.777 1.00 96.25 194 ALA A C 1
ATOM 1440 O O . ALA A 1 194 ? -33.171 -9.225 29.378 1.00 96.25 194 ALA A O 1
ATOM 1441 N N . HIS A 1 195 ? -31.016 -8.591 29.168 1.00 95.81 195 HIS A N 1
ATOM 1442 C CA . HIS A 1 195 ? -30.981 -7.725 30.351 1.00 95.81 195 HIS A CA 1
ATOM 1443 C C . HIS A 1 195 ? -31.070 -6.235 30.024 1.00 95.81 195 HIS A C 1
ATOM 1445 O O . HIS A 1 195 ? -31.311 -5.462 30.940 1.00 95.81 195 HIS A O 1
ATOM 1451 N N . ALA A 1 196 ? -30.883 -5.831 28.765 1.00 95.44 196 ALA A N 1
ATOM 1452 C CA . ALA A 1 196 ? -30.860 -4.430 28.358 1.00 95.44 196 ALA A CA 1
ATOM 1453 C C . ALA A 1 196 ? -32.129 -3.676 28.789 1.00 95.44 196 ALA A C 1
ATOM 1455 O O . ALA A 1 196 ? -33.252 -4.162 28.606 1.00 95.44 196 ALA A O 1
ATOM 1456 N N . ASP A 1 197 ? -31.946 -2.460 29.303 1.00 93.94 197 ASP A N 1
ATOM 1457 C CA . ASP A 1 197 ? -33.053 -1.570 29.623 1.00 93.94 197 ASP A CA 1
ATOM 1458 C C . ASP A 1 197 ? -33.488 -0.812 28.363 1.00 93.94 197 ASP A C 1
ATOM 1460 O O . ASP A 1 197 ? -32.921 0.208 27.970 1.00 93.94 197 ASP A O 1
ATOM 1464 N N . TRP A 1 198 ? -34.535 -1.320 27.715 1.00 89.56 198 TRP A N 1
ATOM 1465 C CA . TRP A 1 198 ? -35.130 -0.709 26.521 1.00 89.56 198 TRP A CA 1
ATOM 1466 C C . TRP A 1 198 ? -35.833 0.628 26.797 1.00 89.56 198 TRP A C 1
ATOM 1468 O O . TRP A 1 198 ? -36.176 1.338 25.850 1.00 89.56 198 TRP A O 1
ATOM 1478 N N . GLY A 1 199 ? -36.070 0.959 28.070 1.00 88.69 199 GLY A N 1
ATOM 1479 C CA . GLY A 1 199 ? -36.613 2.238 28.521 1.00 88.69 199 GLY A CA 1
ATOM 1480 C C . GLY A 1 199 ? -35.548 3.245 28.955 1.00 88.69 199 GLY A C 1
ATOM 1481 O O . GLY A 1 199 ? -35.926 4.335 29.385 1.00 88.69 199 GLY A O 1
ATOM 1482 N N . TYR A 1 200 ? -34.259 2.903 28.840 1.00 90.88 200 TYR A N 1
ATOM 1483 C CA . TYR A 1 200 ? -33.152 3.724 29.319 1.00 90.88 200 TYR A CA 1
ATOM 1484 C C . TYR A 1 200 ? -33.229 5.168 28.812 1.00 90.88 200 TYR A C 1
ATOM 1486 O O . TYR A 1 200 ? -33.367 5.429 27.611 1.00 90.88 200 TYR A O 1
ATOM 1494 N N . GLN A 1 201 ? -33.069 6.101 29.747 1.00 87.44 201 GLN A N 1
ATOM 1495 C CA . GLN A 1 201 ? -32.835 7.513 29.480 1.00 87.44 201 GLN A CA 1
ATOM 1496 C C . GLN A 1 201 ? -31.575 7.947 30.231 1.00 87.44 201 GLN A C 1
ATOM 1498 O O . GLN A 1 201 ? -31.403 7.552 31.388 1.00 87.44 201 GLN A O 1
ATOM 1503 N N . PRO A 1 202 ? -30.700 8.752 29.609 1.00 86.94 202 PRO A N 1
ATOM 1504 C CA . PRO A 1 202 ? -29.550 9.309 30.307 1.00 86.94 202 PRO A CA 1
ATOM 1505 C C . PRO A 1 202 ? -30.015 10.187 31.481 1.00 86.94 202 PRO A C 1
ATOM 1507 O O . PRO A 1 202 ? -31.043 10.857 31.388 1.00 86.94 202 PRO A O 1
ATOM 1510 N N . GLU A 1 203 ? -29.247 10.211 32.578 1.00 80.69 203 GLU A N 1
ATOM 1511 C CA . GLU A 1 203 ? -29.598 10.970 33.796 1.00 80.69 203 GLU A CA 1
ATOM 1512 C C . GLU A 1 203 ? -29.846 12.462 33.524 1.00 80.69 203 GLU A C 1
ATOM 1514 O O . GLU A 1 203 ? -30.687 13.092 34.168 1.00 80.69 203 GLU A O 1
ATOM 1519 N N . ALA A 1 204 ? -29.137 13.018 32.542 1.00 82.88 204 ALA A N 1
ATOM 1520 C CA . ALA A 1 204 ? -29.373 14.346 32.008 1.00 82.88 204 ALA A CA 1
ATOM 1521 C C . ALA A 1 204 ? -29.549 14.257 30.489 1.00 82.88 204 ALA A C 1
ATOM 1523 O O . ALA A 1 204 ? -28.597 13.973 29.762 1.00 82.88 204 ALA A O 1
ATOM 1524 N N . GLU A 1 205 ? -30.760 14.531 29.999 1.00 82.69 205 GLU A N 1
ATOM 1525 C CA . GLU A 1 205 ? -30.996 14.629 28.560 1.00 82.69 205 GLU A CA 1
ATOM 1526 C C . GLU A 1 205 ? -30.182 15.781 27.961 1.00 82.69 205 GLU A C 1
ATOM 1528 O O . GLU A 1 205 ? -30.385 16.961 28.267 1.00 82.69 205 GLU A O 1
ATOM 1533 N N . LEU A 1 206 ? -29.266 15.433 27.060 1.00 89.56 206 LEU A N 1
ATOM 1534 C CA . LEU A 1 206 ? -28.528 16.412 26.281 1.00 89.56 206 LEU A CA 1
ATOM 1535 C C . LEU A 1 206 ? -29.401 16.958 25.148 1.00 89.56 206 LEU A C 1
ATOM 1537 O O . LEU A 1 206 ? -30.066 16.216 24.426 1.00 89.56 206 LEU A O 1
ATOM 1541 N N . SER A 1 207 ? -29.344 18.272 24.934 1.00 89.38 207 SER A N 1
ATOM 1542 C CA . SER A 1 207 ? -30.011 18.936 23.811 1.00 89.38 207 SER A CA 1
ATOM 1543 C C . SER A 1 207 ? -29.147 20.048 23.211 1.00 89.38 207 SER A C 1
ATOM 1545 O O . SER A 1 207 ? -28.148 20.481 23.794 1.00 89.38 207 SER A O 1
ATOM 1547 N N . GLY A 1 208 ? -29.506 20.495 22.004 1.00 91.69 208 GLY A N 1
ATOM 1548 C CA . GLY A 1 208 ? -28.820 21.591 21.318 1.00 91.69 208 GLY A CA 1
ATOM 1549 C C . GLY A 1 208 ? -27.327 21.322 21.104 1.00 91.69 208 GLY A C 1
ATOM 1550 O O . GLY A 1 208 ? -26.942 20.259 20.621 1.00 91.69 208 GLY A O 1
ATOM 1551 N N . ALA A 1 209 ? -26.485 22.299 21.448 1.00 91.00 209 ALA A N 1
ATOM 1552 C CA . ALA A 1 209 ? -25.040 22.227 21.229 1.00 91.00 209 ALA A CA 1
ATOM 1553 C C . ALA A 1 209 ? -24.354 21.123 22.053 1.00 91.00 209 ALA A C 1
ATOM 1555 O O . ALA A 1 209 ? -23.479 20.443 21.528 1.00 91.00 209 ALA A O 1
ATOM 1556 N N . ALA A 1 210 ? -24.783 20.897 23.300 1.00 91.31 210 ALA A N 1
ATOM 1557 C CA . ALA A 1 210 ? -24.183 19.887 24.174 1.00 91.31 210 ALA A CA 1
ATOM 1558 C C . ALA A 1 210 ? -24.388 18.462 23.633 1.00 91.31 210 ALA A C 1
ATOM 1560 O O . ALA A 1 210 ? -23.461 17.657 23.632 1.00 91.31 210 ALA A O 1
ATOM 1561 N N . MET A 1 211 ? -25.575 18.176 23.082 1.00 93.81 211 MET A N 1
ATOM 1562 C CA . MET A 1 211 ? -25.855 16.900 22.412 1.00 93.81 211 MET A CA 1
ATOM 1563 C C . MET A 1 211 ? -24.933 16.685 21.207 1.00 93.81 211 MET A C 1
ATOM 1565 O O . MET A 1 211 ? -24.379 15.603 21.036 1.00 93.81 211 MET A O 1
ATOM 1569 N N . TRP A 1 212 ? -24.749 17.707 20.368 1.00 93.69 212 TRP A N 1
ATOM 1570 C CA . TRP A 1 212 ? -23.874 17.598 19.199 1.00 93.69 212 TRP A CA 1
ATOM 1571 C C . TRP A 1 212 ? -22.395 17.481 19.573 1.00 93.69 212 TRP A C 1
ATOM 1573 O O . TRP A 1 212 ? -21.672 16.754 18.895 1.00 93.69 212 TRP A O 1
ATOM 1583 N N . ALA A 1 213 ? -21.955 18.130 20.654 1.00 92.88 213 ALA A N 1
ATOM 1584 C CA . ALA A 1 213 ? -20.604 17.967 21.184 1.00 92.88 213 ALA A CA 1
ATOM 1585 C C . ALA A 1 213 ? -20.358 16.528 21.667 1.00 92.88 213 ALA A C 1
ATOM 1587 O O . ALA A 1 213 ? -19.377 15.911 21.254 1.00 92.88 213 ALA A O 1
ATOM 1588 N N . ALA A 1 214 ? -21.293 15.954 22.436 1.00 92.69 214 ALA A N 1
ATOM 1589 C CA . ALA A 1 214 ? -21.224 14.559 22.875 1.00 92.69 214 ALA A CA 1
ATOM 1590 C C . ALA A 1 214 ? -21.275 13.569 21.697 1.00 92.69 214 ALA A C 1
ATOM 1592 O O . ALA A 1 214 ? -20.511 12.607 21.665 1.00 92.69 214 ALA A O 1
ATOM 1593 N N . MET A 1 215 ? -22.115 13.824 20.685 1.00 95.00 215 MET A N 1
ATOM 1594 C CA . MET A 1 215 ? -22.152 13.024 19.453 1.00 95.00 215 MET A CA 1
ATOM 1595 C C . MET A 1 215 ? -20.823 13.075 18.692 1.00 95.00 215 MET A C 1
ATOM 1597 O O . MET A 1 215 ? -20.367 12.048 18.189 1.00 95.00 215 MET A O 1
ATOM 1601 N N . ALA A 1 216 ? -20.204 14.254 18.596 1.00 94.12 216 ALA A N 1
ATOM 1602 C CA . ALA A 1 216 ? -18.919 14.436 17.931 1.00 94.12 216 ALA A CA 1
ATOM 1603 C C . ALA A 1 216 ? -17.804 13.675 18.666 1.00 94.12 216 ALA A C 1
ATOM 1605 O O . ALA A 1 216 ? -17.132 12.856 18.040 1.00 94.12 216 ALA A O 1
ATOM 1606 N N . ALA A 1 217 ? -17.703 13.847 19.989 1.00 90.50 217 ALA A N 1
ATOM 1607 C CA . ALA A 1 217 ? -16.759 13.128 20.846 1.00 90.50 217 ALA A CA 1
ATOM 1608 C C . ALA A 1 217 ? -16.964 11.609 20.813 1.00 90.50 217 ALA A C 1
ATOM 1610 O O . ALA A 1 217 ? -16.015 10.854 20.609 1.00 90.50 217 ALA A O 1
ATOM 1611 N N . GLY A 1 218 ? -18.209 11.145 20.928 1.00 92.44 218 GLY A N 1
ATOM 1612 C CA . GLY A 1 218 ? -18.536 9.723 20.848 1.00 92.44 218 GLY A CA 1
ATOM 1613 C C . GLY A 1 218 ? -18.188 9.120 19.486 1.00 92.44 218 GLY A C 1
ATOM 1614 O O . GLY A 1 218 ? -17.639 8.024 19.401 1.00 92.44 218 GLY A O 1
ATOM 1615 N N . THR A 1 219 ? -18.436 9.857 18.402 1.00 94.69 219 THR A N 1
ATOM 1616 C CA . THR A 1 219 ? -18.051 9.414 17.054 1.00 94.69 219 THR A CA 1
ATOM 1617 C C . THR A 1 219 ? -16.531 9.392 16.887 1.00 94.69 219 THR A C 1
ATOM 1619 O O . THR A 1 219 ? -16.020 8.452 16.282 1.00 94.69 219 THR A O 1
ATOM 1622 N N . ALA A 1 220 ? -15.807 10.369 17.446 1.00 91.69 220 ALA A N 1
ATOM 1623 C CA . ALA A 1 220 ? -14.344 10.406 17.445 1.00 91.69 220 ALA A CA 1
ATOM 1624 C C . ALA A 1 220 ? -13.753 9.170 18.140 1.00 91.69 220 ALA A C 1
ATOM 1626 O O . ALA A 1 220 ? -12.899 8.490 17.566 1.00 91.69 220 ALA A O 1
ATOM 1627 N N . LEU A 1 221 ? -14.282 8.830 19.323 1.00 90.12 221 LEU A N 1
ATOM 1628 C CA . LEU A 1 221 ? -13.897 7.648 20.095 1.00 90.12 221 LEU A CA 1
ATOM 1629 C C . LEU A 1 221 ? -14.074 6.358 19.280 1.00 90.12 221 LEU A C 1
ATOM 1631 O O . LEU A 1 221 ? -13.169 5.528 19.218 1.00 90.12 221 LEU A O 1
ATOM 1635 N N . ILE A 1 222 ? -15.220 6.201 18.610 1.00 94.06 222 ILE A N 1
ATOM 1636 C CA . ILE A 1 222 ? -15.475 5.035 17.756 1.00 94.06 222 ILE A CA 1
ATOM 1637 C C . ILE A 1 222 ? -14.569 5.036 16.520 1.00 94.06 222 ILE A C 1
ATOM 1639 O O . ILE A 1 222 ? -14.050 3.983 16.150 1.00 94.06 222 ILE A O 1
ATOM 1643 N N . ALA A 1 223 ? -14.380 6.188 15.870 1.00 93.56 223 ALA A N 1
ATOM 1644 C CA . ALA A 1 223 ? -13.586 6.324 14.648 1.00 93.56 223 ALA A CA 1
ATOM 1645 C C . ALA A 1 223 ? -12.094 6.029 14.864 1.00 93.56 223 ALA A C 1
ATOM 1647 O O . ALA A 1 223 ? -11.418 5.618 13.919 1.00 93.56 223 ALA A O 1
ATOM 1648 N N . ALA A 1 224 ? -11.591 6.173 16.092 1.00 89.06 224 ALA A N 1
ATOM 1649 C CA . ALA A 1 224 ? -10.218 5.829 16.452 1.00 89.06 224 ALA A CA 1
ATOM 1650 C C . ALA A 1 224 ? -9.855 4.387 16.063 1.00 89.06 224 ALA A C 1
ATOM 1652 O O . ALA A 1 224 ? -8.790 4.140 15.505 1.00 89.06 224 ALA A O 1
ATOM 1653 N N . ALA A 1 225 ? -10.766 3.438 16.298 1.00 89.31 225 ALA A N 1
ATOM 1654 C CA . ALA A 1 225 ? -10.507 2.020 16.076 1.00 89.31 225 ALA A CA 1
ATOM 1655 C C . ALA A 1 225 ? -10.281 1.647 14.591 1.00 89.31 225 ALA A C 1
ATOM 1657 O O . ALA A 1 225 ? -9.226 1.092 14.282 1.00 89.31 225 ALA A O 1
ATOM 1658 N N . PRO A 1 226 ? -11.193 1.939 13.637 1.00 93.19 226 PRO A N 1
ATOM 1659 C CA . PRO A 1 226 ? -10.940 1.668 12.221 1.00 93.19 226 PRO A CA 1
ATOM 1660 C C . PRO A 1 226 ? -9.767 2.477 11.658 1.00 93.19 226 PRO A C 1
ATOM 1662 O O . PRO A 1 226 ? -9.042 1.965 10.809 1.00 93.19 226 PRO A O 1
ATOM 1665 N N . LEU A 1 227 ? -9.550 3.717 12.115 1.00 90.44 227 LEU A N 1
ATOM 1666 C CA . LEU A 1 227 ? -8.441 4.547 11.633 1.00 90.44 227 LEU A CA 1
ATOM 1667 C C . LEU A 1 227 ? -7.070 3.925 11.924 1.00 90.44 227 LEU A C 1
ATOM 1669 O O . LEU A 1 227 ? -6.164 4.069 11.109 1.00 90.44 227 LEU A O 1
ATOM 1673 N N . SER A 1 228 ? -6.934 3.160 13.006 1.00 87.44 228 SER A N 1
ATOM 1674 C CA . SER A 1 228 ? -5.694 2.459 13.361 1.00 87.44 228 SER A CA 1
ATOM 1675 C C . SER A 1 228 ? -5.316 1.306 12.416 1.00 87.44 228 SER A C 1
ATOM 1677 O O . SER A 1 228 ? -4.211 0.777 12.507 1.00 87.44 228 SER A O 1
ATOM 1679 N N . TRP A 1 229 ? -6.177 0.936 11.460 1.00 90.94 229 TRP A N 1
ATOM 1680 C CA . TRP A 1 229 ? -5.957 -0.189 10.541 1.00 90.94 229 TRP A CA 1
ATOM 1681 C C . TRP A 1 229 ? -5.419 0.200 9.156 1.00 90.94 229 TRP A C 1
ATOM 1683 O O . TRP A 1 229 ? -5.676 -0.484 8.164 1.00 90.94 229 TRP A O 1
ATOM 1693 N N . GLY A 1 230 ? -4.595 1.249 9.070 1.00 90.38 230 GLY A N 1
ATOM 1694 C CA . GLY A 1 230 ? -3.943 1.709 7.828 1.00 90.38 230 GLY A CA 1
ATOM 1695 C C . GLY A 1 230 ? -2.978 0.714 7.146 1.00 90.38 230 GLY A C 1
ATOM 1696 O O . GLY A 1 230 ? -2.325 1.059 6.166 1.00 90.38 230 GLY A O 1
ATOM 1697 N N . VAL A 1 231 ? -2.892 -0.522 7.637 1.00 95.00 231 VAL A N 1
ATOM 1698 C CA . VAL A 1 231 ? -2.004 -1.601 7.167 1.00 95.00 231 VAL A CA 1
ATOM 1699 C C . VAL A 1 231 ? -2.709 -2.608 6.263 1.00 95.00 231 VAL A C 1
ATOM 1701 O O . VAL A 1 231 ? -2.168 -3.664 5.946 1.00 95.00 231 VAL A O 1
ATOM 1704 N N . SER A 1 232 ? -3.928 -2.315 5.806 1.00 96.56 232 SER A N 1
ATOM 1705 C CA . SER A 1 232 ? -4.686 -3.283 5.014 1.00 96.56 232 SER A CA 1
ATOM 1706 C C . SER A 1 232 ? -4.034 -3.824 3.731 1.00 96.56 232 SER A C 1
ATOM 1708 O O . SER A 1 232 ? -4.293 -4.990 3.408 1.00 96.56 232 SER A O 1
ATOM 1710 N N . PRO A 1 233 ? -3.150 -3.085 3.028 1.00 97.81 233 PRO A N 1
ATOM 1711 C CA . PRO A 1 233 ? -2.364 -3.641 1.925 1.00 97.81 233 PRO A CA 1
ATOM 1712 C C . PRO A 1 233 ? -1.495 -4.843 2.324 1.00 97.81 233 PRO A C 1
ATOM 1714 O O . PRO A 1 233 ? -1.260 -5.724 1.496 1.00 97.81 233 PRO A O 1
ATOM 1717 N N . ASP A 1 234 ? -1.049 -4.921 3.581 1.00 97.38 234 ASP A N 1
ATOM 1718 C CA . ASP A 1 234 ? -0.075 -5.914 4.060 1.00 97.38 234 ASP A CA 1
ATOM 1719 C C . ASP A 1 234 ? -0.623 -7.347 4.014 1.00 97.38 234 ASP A C 1
ATOM 1721 O O . ASP A 1 234 ? 0.143 -8.297 3.850 1.00 97.38 234 ASP A O 1
ATOM 1725 N N . TYR A 1 235 ? -1.949 -7.491 4.100 1.00 96.88 235 TYR A N 1
ATOM 1726 C CA . TYR A 1 235 ? -2.677 -8.767 4.027 1.00 96.88 235 TYR A CA 1
ATOM 1727 C C . TYR A 1 235 ? -3.261 -9.050 2.642 1.00 96.88 235 TYR A C 1
ATOM 1729 O O . TYR A 1 235 ? -3.714 -10.156 2.358 1.00 96.88 235 TYR A O 1
ATOM 1737 N N . ALA A 1 236 ? -3.290 -8.043 1.769 1.00 97.62 236 ALA A N 1
ATOM 1738 C CA . ALA A 1 236 ? -3.795 -8.175 0.408 1.00 97.62 236 ALA A CA 1
ATOM 1739 C C . ALA A 1 236 ? -2.667 -8.360 -0.623 1.00 97.62 236 ALA A C 1
ATOM 1741 O O . ALA A 1 236 ? -2.935 -8.800 -1.738 1.00 97.62 236 ALA A O 1
ATOM 1742 N N . ARG A 1 237 ? -1.408 -8.066 -0.263 1.00 96.31 237 ARG A N 1
ATOM 1743 C CA . ARG A 1 237 ? -0.238 -8.053 -1.163 1.00 96.31 237 ARG A CA 1
ATOM 1744 C C . ARG A 1 237 ? 0.075 -9.368 -1.884 1.00 96.31 237 ARG A C 1
ATOM 1746 O O . ARG A 1 237 ? 0.674 -9.324 -2.953 1.00 96.31 237 ARG A O 1
ATOM 1753 N N . TYR A 1 238 ? -0.343 -10.507 -1.331 1.00 96.31 238 TYR A N 1
ATOM 1754 C CA . TYR A 1 238 ? -0.178 -11.814 -1.972 1.00 96.31 238 TYR A CA 1
ATOM 1755 C C . TYR A 1 238 ? -1.302 -12.154 -2.953 1.00 96.31 238 TYR A C 1
ATOM 1757 O O . TYR A 1 238 ? -1.188 -13.147 -3.654 1.00 96.31 238 TYR A O 1
ATOM 1765 N N . LEU A 1 239 ? -2.385 -11.375 -3.047 1.00 96.44 239 LEU A N 1
ATOM 1766 C CA . LEU A 1 239 ? -3.434 -11.661 -4.029 1.00 96.44 239 LEU A CA 1
ATOM 1767 C C . LEU A 1 239 ? -2.929 -11.428 -5.469 1.00 96.44 239 LEU A C 1
ATOM 1769 O O . LEU A 1 239 ? -2.101 -10.540 -5.693 1.00 96.44 239 LEU A O 1
ATOM 1773 N N . PRO A 1 240 ? -3.453 -12.173 -6.463 1.00 91.62 240 PRO A N 1
ATOM 1774 C CA . PRO A 1 240 ? -3.139 -11.958 -7.877 1.00 91.62 240 PRO A CA 1
ATOM 1775 C C . PRO A 1 240 ? -3.338 -10.501 -8.326 1.00 91.62 240 PRO A C 1
ATOM 1777 O O . PRO A 1 240 ? -4.268 -9.832 -7.867 1.00 91.62 240 PRO A O 1
ATOM 1780 N N . SER A 1 241 ? -2.488 -10.006 -9.232 1.00 85.19 241 SER A N 1
ATOM 1781 C CA . SER A 1 241 ? -2.523 -8.614 -9.726 1.00 85.19 241 SER A CA 1
ATOM 1782 C C . SER A 1 241 ? -3.806 -8.255 -10.483 1.00 85.19 241 SER A C 1
ATOM 1784 O O . SER A 1 241 ? -4.184 -7.087 -10.524 1.00 85.19 241 SER A O 1
ATOM 1786 N N . ASP A 1 242 ? -4.489 -9.244 -11.056 1.00 81.44 242 ASP A N 1
ATOM 1787 C CA . ASP A 1 242 ? -5.771 -9.116 -11.754 1.00 81.44 242 ASP A CA 1
ATOM 1788 C C . ASP A 1 242 ? -6.986 -9.231 -10.811 1.00 81.44 242 ASP A C 1
ATOM 1790 O O . ASP A 1 242 ? -8.140 -9.191 -11.251 1.00 81.44 242 ASP A O 1
ATOM 1794 N N . THR A 1 243 ? -6.757 -9.338 -9.495 1.00 91.06 243 THR A N 1
ATOM 1795 C CA . THR A 1 243 ? -7.835 -9.391 -8.504 1.00 91.06 243 THR A CA 1
ATOM 1796 C C . THR A 1 243 ? -8.683 -8.121 -8.557 1.00 91.06 243 THR A C 1
ATOM 1798 O O . THR A 1 243 ? -8.187 -6.998 -8.540 1.00 91.06 243 THR A O 1
ATOM 1801 N N . SER A 1 244 ? -10.007 -8.287 -8.533 1.00 95.88 244 SER A N 1
ATOM 1802 C CA . SER A 1 244 ? -10.942 -7.160 -8.511 1.00 95.88 244 SER A CA 1
ATOM 1803 C C . SER A 1 244 ? -10.719 -6.234 -7.306 1.00 95.88 244 SER A C 1
ATOM 1805 O O . SER A 1 244 ? -10.978 -6.621 -6.162 1.00 95.88 244 SER A O 1
ATOM 1807 N N . ASN A 1 245 ? -10.372 -4.969 -7.577 1.00 93.94 245 ASN A N 1
ATOM 1808 C CA . ASN A 1 245 ? -10.274 -3.907 -6.565 1.00 93.94 245 ASN A CA 1
ATOM 1809 C C . ASN A 1 245 ? -11.556 -3.794 -5.726 1.00 93.94 245 ASN A C 1
ATOM 1811 O O . ASN A 1 245 ? -11.501 -3.689 -4.505 1.00 93.94 245 ASN A O 1
ATOM 1815 N N . LYS A 1 246 ? -12.733 -3.888 -6.364 1.00 97.44 246 LYS A N 1
ATOM 1816 C CA . LYS A 1 246 ? -14.022 -3.833 -5.658 1.00 97.44 246 LYS A CA 1
ATOM 1817 C C . LYS A 1 246 ? -14.161 -4.978 -4.656 1.00 97.44 246 LYS A C 1
ATOM 1819 O O . LYS A 1 246 ? -14.634 -4.755 -3.547 1.00 97.44 246 LYS A O 1
ATOM 1824 N N . ALA A 1 247 ? -13.762 -6.192 -5.034 1.00 98.31 247 ALA A N 1
ATOM 1825 C CA . ALA A 1 247 ? -13.852 -7.342 -4.142 1.00 98.31 247 ALA A CA 1
ATOM 1826 C C . ALA A 1 247 ? -12.916 -7.187 -2.936 1.00 98.31 247 ALA A C 1
ATOM 1828 O O . ALA A 1 247 ? -13.353 -7.414 -1.812 1.00 98.31 247 ALA A O 1
ATOM 1829 N N . VAL A 1 248 ? -11.666 -6.768 -3.156 1.00 98.56 248 VAL A N 1
ATOM 1830 C CA . VAL A 1 248 ? -10.704 -6.511 -2.070 1.00 98.56 248 VAL A CA 1
ATOM 1831 C C . VAL A 1 248 ? -11.243 -5.445 -1.116 1.00 98.56 248 VAL A C 1
ATOM 1833 O O . VAL A 1 248 ? -11.306 -5.686 0.087 1.00 98.56 248 VAL A O 1
ATOM 1836 N N . ALA A 1 249 ? -11.725 -4.320 -1.651 1.00 98.50 249 ALA A N 1
ATOM 1837 C CA . ALA A 1 249 ? -12.246 -3.233 -0.831 1.00 98.50 249 ALA A CA 1
ATOM 1838 C C . ALA A 1 249 ? -13.466 -3.639 -0.001 1.00 98.50 249 ALA A C 1
ATOM 1840 O O . ALA A 1 249 ? -13.512 -3.373 1.198 1.00 98.50 249 ALA A O 1
ATOM 1841 N N . VAL A 1 250 ? -14.438 -4.316 -0.618 1.00 98.69 250 VAL A N 1
ATOM 1842 C CA . VAL A 1 250 ? -15.673 -4.729 0.060 1.00 98.69 250 VAL A CA 1
ATOM 1843 C C . VAL A 1 250 ? -15.392 -5.768 1.142 1.00 98.69 250 VAL A C 1
ATOM 1845 O O . VAL A 1 250 ? -15.883 -5.617 2.255 1.00 98.69 250 VAL A O 1
ATOM 1848 N N . TRP A 1 251 ? -14.605 -6.809 0.859 1.00 98.69 251 TRP A N 1
ATOM 1849 C CA . TRP A 1 251 ? -14.358 -7.858 1.852 1.00 98.69 251 TRP A CA 1
ATOM 1850 C C . TRP A 1 251 ? -13.511 -7.371 3.028 1.00 98.69 251 TRP A C 1
ATOM 1852 O O . TRP A 1 251 ? -13.787 -7.770 4.158 1.00 98.69 251 TRP A O 1
ATOM 1862 N N . THR A 1 252 ? -12.548 -6.478 2.786 1.00 98.50 252 THR A N 1
ATOM 1863 C CA . THR A 1 252 ? -11.805 -5.804 3.858 1.00 98.50 252 THR A CA 1
ATOM 1864 C C . THR A 1 252 ? -12.719 -4.921 4.701 1.00 98.50 252 THR A C 1
ATOM 1866 O O . THR A 1 252 ? -12.781 -5.092 5.916 1.00 98.50 252 THR A O 1
ATOM 1869 N N . ALA A 1 253 ? -13.487 -4.031 4.063 1.00 98.56 253 ALA A N 1
ATOM 1870 C CA . ALA A 1 253 ? -14.370 -3.109 4.771 1.00 98.56 253 ALA A CA 1
ATOM 1871 C C . ALA A 1 253 ? -15.430 -3.848 5.597 1.00 98.56 253 ALA A C 1
ATOM 1873 O O . ALA A 1 253 ? -15.621 -3.529 6.763 1.00 98.56 253 ALA A O 1
ATOM 1874 N N . LEU A 1 254 ? -16.095 -4.860 5.028 1.00 98.62 254 LEU A N 1
ATOM 1875 C CA . LEU A 1 254 ? -17.121 -5.629 5.739 1.00 98.62 254 LEU A CA 1
ATOM 1876 C C . LEU A 1 254 ? -16.544 -6.454 6.892 1.00 98.62 254 LEU A C 1
ATOM 1878 O O . LEU A 1 254 ? -17.211 -6.590 7.917 1.00 98.62 254 LEU A O 1
ATOM 1882 N N . GLY A 1 255 ? -15.333 -6.995 6.728 1.00 98.06 255 GLY A N 1
ATOM 1883 C CA . GLY A 1 255 ? -14.665 -7.784 7.761 1.00 98.06 255 GLY A CA 1
ATOM 1884 C C . GLY A 1 255 ? -14.384 -6.979 9.025 1.00 98.06 255 GLY A C 1
ATOM 1885 O O . GLY A 1 255 ? -14.497 -7.523 10.114 1.00 98.06 255 GLY A O 1
ATOM 1886 N N . GLY A 1 256 ? -14.084 -5.687 8.899 1.00 97.69 256 GLY A N 1
ATOM 1887 C CA . GLY A 1 256 ? -13.974 -4.793 10.049 1.00 97.69 256 GLY A CA 1
ATOM 1888 C C . GLY A 1 256 ? -15.315 -4.187 10.475 1.00 97.69 256 GLY A C 1
ATOM 1889 O O . GLY A 1 256 ? -15.713 -4.312 11.625 1.00 97.69 256 GLY A O 1
ATOM 1890 N N . PHE A 1 257 ? -16.070 -3.606 9.539 1.00 98.56 257 PHE A N 1
ATOM 1891 C CA . PHE A 1 257 ? -17.296 -2.851 9.827 1.00 98.56 257 PHE A CA 1
ATOM 1892 C C . PHE A 1 257 ? -18.367 -3.666 10.557 1.00 98.56 257 PHE A C 1
ATOM 1894 O O . PHE A 1 257 ? -18.931 -3.194 11.543 1.00 98.56 257 PHE A O 1
ATOM 1901 N N . ILE A 1 258 ? -18.666 -4.881 10.082 1.00 98.62 258 ILE A N 1
ATOM 1902 C CA . ILE A 1 258 ? -19.750 -5.702 10.639 1.00 98.62 258 ILE A CA 1
ATOM 1903 C C . ILE A 1 258 ? -19.502 -6.037 12.118 1.00 98.62 258 ILE A C 1
ATOM 1905 O O . ILE A 1 258 ? -20.370 -5.717 12.932 1.00 98.62 258 ILE A O 1
ATOM 1909 N N . PRO A 1 259 ? -18.372 -6.661 12.509 1.00 98.19 259 PRO A N 1
ATOM 1910 C CA . PRO A 1 259 ? -18.146 -6.978 13.914 1.00 98.19 259 PRO A CA 1
ATOM 1911 C C . PRO A 1 259 ? -18.033 -5.724 14.781 1.00 98.19 259 PRO A C 1
ATOM 1913 O O . PRO A 1 259 ? -18.619 -5.706 15.860 1.00 98.19 259 PRO A O 1
ATOM 1916 N N . SER A 1 260 ? -17.380 -4.659 14.305 1.00 98.00 260 SER A N 1
ATOM 1917 C CA . SER A 1 260 ? -17.258 -3.412 15.065 1.00 98.00 260 SER A CA 1
ATOM 1918 C C . SER A 1 260 ? -18.613 -2.773 15.383 1.00 98.00 260 SER A C 1
ATOM 1920 O O . SER A 1 260 ? -18.842 -2.356 16.516 1.00 98.00 260 SER A O 1
ATOM 1922 N N . VAL A 1 261 ? -19.536 -2.728 14.413 1.00 98.56 261 VAL A N 1
ATOM 1923 C CA . VAL A 1 261 ? -20.878 -2.159 14.618 1.00 98.56 261 VAL A CA 1
ATOM 1924 C C . VAL A 1 261 ? -21.737 -3.056 15.503 1.00 98.56 261 VAL A C 1
ATOM 1926 O O . VAL A 1 261 ? -22.405 -2.557 16.406 1.00 98.56 261 VAL A O 1
ATOM 1929 N N . LEU A 1 262 ? -21.718 -4.374 15.278 1.00 98.50 262 LEU A N 1
ATOM 1930 C CA . LEU A 1 262 ? -22.513 -5.305 16.081 1.00 98.50 262 LEU A CA 1
ATOM 1931 C C . LEU A 1 262 ? -22.057 -5.316 17.543 1.00 98.50 262 LEU A C 1
ATOM 1933 O O . LEU A 1 262 ? -22.892 -5.207 18.437 1.00 98.50 262 LEU A O 1
ATOM 1937 N N . LEU A 1 263 ? -20.749 -5.407 17.794 1.00 98.19 263 LEU A N 1
ATOM 1938 C CA . LEU A 1 263 ? -20.207 -5.413 19.154 1.00 98.19 263 LEU A CA 1
ATOM 1939 C C . LEU A 1 263 ? -20.284 -4.040 19.819 1.00 98.19 263 LEU A C 1
ATOM 1941 O O . LEU A 1 263 ? -20.596 -3.977 21.003 1.00 98.19 263 LEU A O 1
ATOM 1945 N N . GLY A 1 264 ? -20.086 -2.956 19.065 1.00 98.06 264 GLY A N 1
ATOM 1946 C CA . GLY A 1 264 ? -20.358 -1.602 19.547 1.00 98.06 264 GLY A CA 1
ATOM 1947 C C . GLY A 1 264 ? -21.809 -1.448 19.995 1.00 98.06 264 GLY A C 1
ATOM 1948 O O . GLY A 1 264 ? -22.067 -0.948 21.084 1.00 98.06 264 GLY A O 1
ATOM 1949 N N . GLY A 1 265 ? -22.759 -1.970 19.216 1.00 98.19 265 GLY A N 1
ATOM 1950 C CA . GLY A 1 265 ? -24.167 -1.989 19.600 1.00 98.19 265 GLY A CA 1
ATOM 1951 C C . GLY A 1 265 ? -24.445 -2.832 20.848 1.00 98.19 265 GLY A C 1
ATOM 1952 O O . GLY A 1 265 ? -25.164 -2.385 21.738 1.00 98.19 265 GLY A O 1
ATOM 1953 N N . VAL A 1 266 ? -23.834 -4.015 20.969 1.00 97.94 266 VAL A N 1
ATOM 1954 C CA . VAL A 1 266 ? -23.894 -4.809 22.213 1.00 97.94 266 VAL A CA 1
ATOM 1955 C C . VAL A 1 266 ? -23.350 -4.000 23.395 1.00 97.94 266 VAL A C 1
ATOM 1957 O O . VAL A 1 266 ? -23.965 -3.997 24.455 1.00 97.94 266 VAL A O 1
ATOM 1960 N N . GLY A 1 267 ? -22.255 -3.265 23.203 1.00 97.31 267 GLY A N 1
ATOM 1961 C CA . GLY A 1 267 ? -21.695 -2.342 24.187 1.00 97.31 267 GLY A CA 1
ATOM 1962 C C . GLY A 1 267 ? -22.671 -1.268 24.649 1.00 97.31 267 GLY A C 1
ATOM 1963 O O . GLY A 1 267 ? -22.883 -1.112 25.848 1.00 97.31 267 GLY A O 1
ATOM 1964 N N . VAL A 1 268 ? -23.314 -0.573 23.705 1.00 97.56 268 VAL A N 1
ATOM 1965 C CA . VAL A 1 268 ? -24.337 0.446 24.001 1.00 97.56 268 VAL A CA 1
ATOM 1966 C C . VAL A 1 268 ? -25.471 -0.148 24.838 1.00 97.56 268 VAL A C 1
ATOM 1968 O O . VAL A 1 268 ? -25.886 0.456 25.822 1.00 97.56 268 VAL A O 1
ATOM 1971 N N . LEU A 1 269 ? -25.960 -1.339 24.474 1.00 97.69 269 LEU A N 1
ATOM 1972 C CA . LEU A 1 269 ? -27.023 -2.014 25.224 1.00 97.69 269 LEU A CA 1
ATOM 1973 C C . LEU A 1 269 ? -26.561 -2.431 26.624 1.00 97.69 269 LEU A C 1
ATOM 1975 O O . LEU A 1 269 ? -27.315 -2.268 27.578 1.00 97.69 269 LEU A O 1
ATOM 1979 N N . ALA A 1 270 ? -25.329 -2.923 26.771 1.00 96.81 270 ALA A N 1
ATOM 1980 C CA . ALA A 1 270 ? -24.766 -3.239 28.082 1.00 96.81 270 ALA A CA 1
ATOM 1981 C C . ALA A 1 270 ? -24.683 -1.983 28.968 1.00 96.81 270 ALA A C 1
ATOM 1983 O O . ALA A 1 270 ? -25.117 -2.018 30.117 1.00 96.81 270 ALA A O 1
ATOM 1984 N N . GLY A 1 271 ? -24.250 -0.851 28.407 1.00 95.44 271 GLY A N 1
ATOM 1985 C CA . GLY A 1 271 ? -24.157 0.432 29.111 1.00 95.44 271 GLY A CA 1
ATOM 1986 C C . GLY A 1 271 ? -25.488 1.025 29.589 1.00 95.44 271 GLY A C 1
ATOM 1987 O O . GLY A 1 271 ? -25.471 2.048 30.267 1.00 95.44 271 GLY A O 1
ATOM 1988 N N . THR A 1 272 ? -26.630 0.409 29.259 1.00 95.12 272 THR A N 1
ATOM 1989 C CA . THR A 1 272 ? -27.940 0.774 29.833 1.00 95.12 272 THR A CA 1
ATOM 1990 C C . THR A 1 272 ? -28.170 0.193 31.227 1.00 95.12 272 THR A C 1
ATOM 1992 O O . THR A 1 272 ? -29.013 0.696 31.963 1.00 95.12 272 THR A O 1
ATOM 1995 N N . VAL A 1 273 ? -27.440 -0.867 31.593 1.00 94.62 273 VAL A N 1
ATOM 1996 C CA . VAL A 1 273 ? -27.678 -1.638 32.826 1.00 94.62 273 VAL A CA 1
ATOM 1997 C C . VAL A 1 273 ? -26.444 -1.852 33.684 1.00 94.62 273 VAL A C 1
ATOM 1999 O O . VAL A 1 273 ? -26.578 -2.165 34.867 1.00 94.62 273 VAL A O 1
ATOM 2002 N N . ILE A 1 274 ? -25.253 -1.696 33.115 1.00 93.44 274 ILE A N 1
ATOM 2003 C CA . ILE A 1 274 ? -23.994 -1.811 33.843 1.00 93.44 274 ILE A CA 1
ATOM 2004 C C . ILE A 1 274 ? -23.141 -0.563 33.650 1.00 93.44 274 ILE A C 1
ATOM 2006 O O . ILE A 1 274 ? -23.195 0.097 32.614 1.00 93.44 274 ILE A O 1
ATOM 2010 N N . ASP A 1 275 ? -22.323 -0.267 34.655 1.00 90.12 275 ASP A N 1
ATOM 2011 C CA . ASP A 1 275 ? -21.313 0.779 34.563 1.00 90.12 275 ASP A CA 1
ATOM 2012 C C . ASP A 1 275 ? -20.165 0.317 33.651 1.00 90.12 275 ASP A C 1
ATOM 2014 O O . ASP A 1 275 ? -19.529 -0.716 33.888 1.00 90.12 275 ASP A O 1
ATOM 2018 N N . MET A 1 276 ? -19.916 1.085 32.592 1.00 89.69 276 MET A N 1
ATOM 2019 C CA . MET A 1 276 ? -18.930 0.760 31.563 1.00 89.69 276 MET A CA 1
ATOM 2020 C C . MET A 1 276 ? -17.514 1.252 31.895 1.00 89.69 276 MET A C 1
ATOM 2022 O O . MET A 1 276 ? -16.593 0.943 31.139 1.00 89.69 276 MET A O 1
ATOM 2026 N N . THR A 1 277 ? -17.310 1.954 33.019 1.00 84.00 277 THR A N 1
ATOM 2027 C CA . THR A 1 277 ? -15.969 2.358 33.488 1.00 84.00 277 THR A CA 1
ATOM 2028 C C . THR A 1 277 ? -15.092 1.156 33.866 1.00 84.00 277 THR A C 1
ATOM 2030 O O . THR A 1 277 ? -13.902 1.152 33.563 1.00 84.00 277 THR A O 1
ATOM 2033 N N . ASP A 1 278 ? -15.690 0.096 34.426 1.00 84.19 278 ASP A N 1
ATOM 2034 C CA . ASP A 1 278 ? -15.088 -1.239 34.579 1.00 84.19 278 ASP A CA 1
ATOM 2035 C C . ASP A 1 278 ? -15.995 -2.311 33.957 1.00 84.19 278 ASP A C 1
ATOM 2037 O O . ASP A 1 278 ? -16.539 -3.206 34.616 1.00 84.19 278 ASP A O 1
ATOM 2041 N N . ALA A 1 279 ? -16.184 -2.203 32.641 1.00 87.38 279 ALA A N 1
ATOM 2042 C CA . ALA A 1 279 ? -17.057 -3.099 31.890 1.00 87.38 279 ALA A CA 1
ATOM 2043 C C . ALA A 1 279 ? -16.695 -4.590 32.067 1.00 87.38 279 ALA A C 1
ATOM 2045 O O . ALA A 1 279 ? -17.587 -5.437 32.013 1.00 87.38 279 ALA A O 1
ATOM 2046 N N . GLN A 1 280 ? -15.423 -4.937 32.318 1.00 87.88 280 GLN A N 1
ATOM 2047 C CA . GLN A 1 280 ? -15.003 -6.340 32.401 1.00 87.88 280 GLN A CA 1
ATOM 2048 C C . GLN A 1 280 ? -15.617 -6.986 33.638 1.00 87.88 280 GLN A C 1
ATOM 2050 O O . GLN A 1 280 ? -16.267 -8.027 33.529 1.00 87.88 280 GLN A O 1
ATOM 2055 N N . THR A 1 281 ? -15.432 -6.351 34.795 1.00 87.19 281 THR A N 1
ATOM 2056 C CA . THR A 1 281 ? -15.968 -6.828 36.071 1.00 87.19 281 THR A CA 1
ATOM 2057 C C . THR A 1 281 ? -17.489 -6.732 36.092 1.00 87.19 281 THR A C 1
ATOM 2059 O O . THR A 1 281 ? -18.167 -7.680 36.493 1.00 87.19 281 THR A O 1
ATOM 2062 N N . ASN A 1 282 ? -18.049 -5.619 35.612 1.00 92.06 282 ASN A N 1
ATOM 2063 C CA . ASN A 1 282 ? -19.483 -5.352 35.725 1.00 92.06 282 ASN A CA 1
ATOM 2064 C C . ASN A 1 282 ? -20.339 -6.229 34.798 1.00 92.06 282 ASN A C 1
ATOM 2066 O O . ASN A 1 282 ? -21.485 -6.533 35.133 1.00 92.06 282 ASN A O 1
ATOM 2070 N N . LEU A 1 283 ? -19.783 -6.742 33.692 1.00 91.88 283 LEU A N 1
ATOM 2071 C CA . LEU A 1 283 ? -20.468 -7.732 32.852 1.00 91.88 283 LEU A CA 1
ATOM 2072 C C . LEU A 1 283 ? -20.814 -9.024 33.608 1.00 91.88 283 LEU A C 1
ATOM 2074 O O . LEU A 1 283 ? -21.795 -9.679 33.250 1.00 91.88 283 LEU A O 1
ATOM 2078 N N . ALA A 1 284 ? -20.089 -9.368 34.682 1.00 91.50 284 ALA A N 1
ATOM 2079 C CA . ALA A 1 284 ? -20.405 -10.518 35.535 1.00 91.50 284 ALA A CA 1
ATOM 2080 C C . ALA A 1 284 ? -21.811 -10.443 36.159 1.00 91.50 284 ALA A C 1
ATOM 2082 O O . ALA A 1 284 ? -22.379 -11.479 36.499 1.00 91.50 284 ALA A O 1
ATOM 2083 N N . ALA A 1 285 ? -22.382 -9.240 36.295 1.00 91.81 285 ALA A N 1
ATOM 2084 C CA . ALA A 1 285 ? -23.715 -9.042 36.860 1.00 91.81 285 ALA A CA 1
ATOM 2085 C C . ALA A 1 285 ? -24.848 -9.487 35.918 1.00 91.81 285 ALA A C 1
ATOM 2087 O O . ALA A 1 285 ? -25.930 -9.826 36.393 1.00 91.81 285 ALA A O 1
ATOM 2088 N N . ILE A 1 286 ? -24.607 -9.496 34.601 1.00 93.19 286 ILE A N 1
ATOM 2089 C CA . ILE A 1 286 ? -25.635 -9.776 33.582 1.00 93.19 286 ILE A CA 1
ATOM 2090 C C . ILE A 1 286 ? -25.381 -11.063 32.789 1.00 93.19 286 ILE A C 1
ATOM 2092 O O . ILE A 1 286 ? -26.239 -11.496 32.016 1.00 93.19 286 ILE A O 1
ATOM 2096 N N . VAL A 1 287 ? -24.224 -11.706 32.978 1.00 94.12 287 VAL A N 1
ATOM 2097 C CA . VAL A 1 287 ? -23.925 -13.013 32.380 1.00 94.12 287 VAL A CA 1
ATOM 2098 C C . VAL A 1 287 ? -23.986 -14.138 33.418 1.00 94.12 287 VAL A C 1
ATOM 2100 O O . VAL A 1 287 ? -23.651 -13.934 34.584 1.00 94.12 287 VAL A O 1
ATOM 2103 N N . PRO A 1 288 ? -24.356 -15.371 33.026 1.00 93.00 288 PRO A N 1
ATOM 2104 C CA . PRO A 1 288 ? -24.333 -16.501 33.946 1.00 93.00 288 PRO A CA 1
ATOM 2105 C C . PRO A 1 288 ? -22.927 -16.805 34.477 1.00 93.00 288 PRO A C 1
ATOM 2107 O O . PRO A 1 288 ? -21.946 -16.755 33.733 1.00 93.00 288 PRO A O 1
ATOM 2110 N N . ALA A 1 289 ? -22.843 -17.263 35.730 1.00 89.88 289 ALA A N 1
ATOM 2111 C CA . ALA A 1 289 ? -21.577 -17.604 36.387 1.00 89.88 289 ALA A CA 1
ATOM 2112 C C . ALA A 1 289 ? -20.729 -18.637 35.618 1.00 89.88 289 ALA A C 1
ATOM 2114 O O . ALA A 1 289 ? -19.504 -18.591 35.667 1.00 89.88 289 ALA A O 1
ATOM 2115 N N . TRP A 1 290 ? -21.362 -19.555 34.876 1.00 90.75 290 TRP A N 1
ATOM 2116 C CA . TRP A 1 290 ? -20.647 -20.529 34.042 1.00 90.75 290 TRP A CA 1
ATOM 2117 C C . TRP A 1 290 ? -20.016 -19.898 32.793 1.00 90.75 290 TRP A C 1
ATOM 2119 O O . TRP A 1 290 ? -19.015 -20.404 32.291 1.00 90.75 290 TRP A O 1
ATOM 2129 N N . PHE A 1 291 ? -20.606 -18.815 32.277 1.00 92.50 291 PHE A N 1
ATOM 2130 C CA . PHE A 1 291 ? -20.168 -18.165 31.046 1.00 92.50 291 PHE A CA 1
ATOM 2131 C C . PHE A 1 291 ? -19.091 -17.115 31.309 1.00 92.50 291 PHE A C 1
ATOM 2133 O O . PHE A 1 291 ? -18.231 -16.921 30.459 1.00 92.50 291 PHE A O 1
ATOM 2140 N N . TYR A 1 292 ? -19.082 -16.475 32.480 1.00 91.25 292 TYR A N 1
ATOM 2141 C CA . TYR A 1 292 ? -18.112 -15.420 32.785 1.00 91.25 292 TYR A CA 1
ATOM 2142 C C . TYR A 1 292 ? -16.636 -15.851 32.600 1.00 91.25 292 TYR A C 1
ATOM 2144 O O . TYR A 1 292 ? -15.916 -15.165 31.875 1.00 91.25 292 TYR A O 1
ATOM 2152 N N . PRO A 1 293 ? -16.170 -17.021 33.095 1.00 90.56 293 PRO A N 1
ATOM 2153 C CA . PRO A 1 293 ? -14.808 -17.490 32.811 1.00 90.56 293 PRO A CA 1
ATOM 2154 C C . PRO A 1 293 ? -14.550 -17.768 31.322 1.00 90.56 293 PRO A C 1
ATOM 2156 O O . PRO A 1 293 ? -13.440 -17.562 30.832 1.00 90.56 293 PRO A O 1
ATOM 2159 N N . VAL A 1 294 ? -15.572 -18.220 30.584 1.00 91.25 294 VAL A N 1
ATOM 2160 C CA . VAL A 1 294 ? -15.486 -18.437 29.130 1.00 91.25 294 VAL A CA 1
ATOM 2161 C C . VAL A 1 294 ? -15.329 -17.101 28.410 1.00 91.25 294 VAL A C 1
ATOM 2163 O O . VAL A 1 294 ? -14.478 -16.978 27.536 1.00 91.25 294 VAL A O 1
ATOM 2166 N N . PHE A 1 295 ? -16.101 -16.090 28.801 1.00 91.94 295 PHE A N 1
ATOM 2167 C CA . PHE A 1 295 ? -15.998 -14.734 28.276 1.00 91.94 295 PHE A CA 1
ATOM 2168 C C . PHE A 1 295 ? -14.604 -14.137 28.505 1.00 91.94 295 PHE A C 1
ATOM 2170 O O . PHE A 1 295 ? -14.006 -13.629 27.559 1.00 91.94 295 PHE A O 1
ATOM 2177 N N . LEU A 1 296 ? -14.040 -14.281 29.707 1.00 93.62 296 LEU A N 1
ATOM 2178 C CA . LEU A 1 296 ? -12.675 -13.834 29.992 1.00 93.62 296 LEU A CA 1
ATOM 2179 C C . LEU A 1 296 ? -11.645 -14.534 29.091 1.00 93.62 296 LEU A C 1
ATOM 2181 O O . LEU A 1 296 ? -10.782 -13.874 28.518 1.00 93.62 296 LEU A O 1
ATOM 2185 N N . LEU A 1 297 ? -11.767 -15.850 28.876 1.00 92.56 297 LEU A N 1
ATOM 2186 C CA . LEU A 1 297 ? -10.906 -16.568 27.928 1.00 92.56 297 LEU A CA 1
ATOM 2187 C C . LEU A 1 297 ? -11.067 -16.046 26.490 1.00 92.56 297 LEU A C 1
ATOM 2189 O O . LEU A 1 297 ? -10.093 -15.958 25.746 1.00 92.56 297 LEU A O 1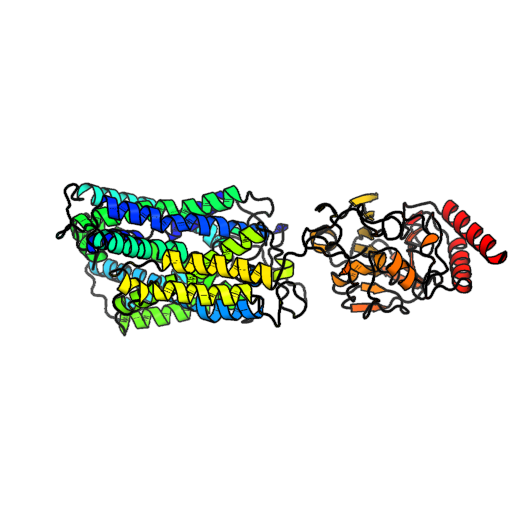
ATOM 2193 N N . VAL A 1 298 ? -12.282 -15.671 26.094 1.00 93.06 298 VAL A N 1
ATOM 2194 C CA . VAL A 1 298 ? -12.550 -15.089 24.773 1.00 93.06 298 VAL A CA 1
ATOM 2195 C C . VAL A 1 298 ? -11.895 -13.713 24.639 1.00 93.06 298 VAL A C 1
ATOM 2197 O O . VAL A 1 298 ? -11.365 -13.428 23.567 1.00 93.06 298 VAL A O 1
ATOM 2200 N N . ILE A 1 299 ? -11.839 -12.901 25.704 1.00 94.19 299 ILE A N 1
ATOM 2201 C CA . ILE A 1 299 ? -11.044 -11.660 25.717 1.00 94.19 299 ILE A CA 1
ATOM 2202 C C . ILE A 1 299 ? -9.569 -11.985 25.466 1.00 94.19 299 ILE A C 1
ATOM 2204 O O . ILE A 1 299 ? -8.970 -11.381 24.581 1.00 94.19 299 ILE A O 1
ATOM 2208 N N . VAL A 1 300 ? -8.995 -12.974 26.167 1.00 94.75 300 VAL A N 1
ATOM 2209 C CA . VAL A 1 300 ? -7.591 -13.384 25.955 1.00 94.75 300 VAL A CA 1
ATOM 2210 C C . VAL A 1 300 ? -7.346 -13.746 24.490 1.00 94.75 300 VAL A C 1
ATOM 2212 O O . VAL A 1 300 ? -6.404 -13.245 23.874 1.00 94.75 300 VAL A O 1
ATOM 2215 N N . ILE A 1 301 ? -8.198 -14.594 23.907 1.00 94.75 301 ILE A N 1
ATOM 2216 C CA . ILE A 1 301 ? -8.001 -15.058 22.530 1.00 94.75 301 ILE A CA 1
ATOM 2217 C C . ILE A 1 301 ? -8.256 -13.936 21.511 1.00 94.75 301 ILE A C 1
ATOM 2219 O O . ILE A 1 301 ? -7.532 -13.847 20.521 1.00 94.75 301 ILE A O 1
ATOM 2223 N N . GLY A 1 302 ? -9.235 -13.060 21.751 1.00 95.19 302 GLY A N 1
ATOM 2224 C CA . GLY A 1 302 ? -9.498 -11.884 20.917 1.00 95.19 302 GLY A CA 1
ATOM 2225 C C . GLY A 1 302 ? -8.332 -10.895 20.927 1.00 95.19 302 GLY A C 1
ATOM 2226 O O . GLY A 1 302 ? -7.923 -10.417 19.868 1.00 95.19 302 GLY A O 1
ATOM 2227 N N . SER A 1 303 ? -7.731 -10.664 22.097 1.00 94.19 303 SER A N 1
ATOM 2228 C CA . SER A 1 303 ? -6.514 -9.859 22.240 1.00 94.19 303 SER A CA 1
ATOM 2229 C C . SER A 1 303 ? -5.338 -10.470 21.482 1.00 94.19 303 SER A C 1
ATOM 2231 O O . SER A 1 303 ? -4.638 -9.749 20.778 1.00 94.19 303 SER A O 1
ATOM 2233 N N . VAL A 1 304 ? -5.142 -11.793 21.549 1.00 94.62 304 VAL A N 1
ATOM 2234 C CA . VAL A 1 304 ? -4.122 -12.490 20.742 1.00 94.62 304 VAL A CA 1
ATOM 2235 C C . VAL A 1 304 ? -4.406 -12.324 19.247 1.00 94.62 304 VAL A C 1
ATOM 2237 O O . VAL A 1 304 ? -3.514 -11.931 18.502 1.00 94.62 304 VAL A O 1
ATOM 2240 N N . ALA A 1 305 ? -5.639 -12.579 18.799 1.00 94.94 305 ALA A N 1
ATOM 2241 C CA . ALA A 1 305 ? -6.011 -12.493 17.387 1.00 94.94 305 ALA A CA 1
ATOM 2242 C C . ALA A 1 305 ? -5.794 -11.085 16.808 1.00 94.94 305 ALA A C 1
ATOM 2244 O O . ALA A 1 305 ? -5.276 -10.959 15.701 1.00 94.94 305 ALA A O 1
ATOM 2245 N N . ASN A 1 306 ? -6.138 -10.039 17.564 1.00 95.00 306 ASN A N 1
ATOM 2246 C CA . ASN A 1 306 ? -5.876 -8.649 17.191 1.00 95.00 306 ASN A CA 1
ATOM 2247 C C . ASN A 1 306 ? -4.368 -8.352 17.153 1.00 95.00 306 ASN A C 1
ATOM 2249 O O . ASN A 1 306 ? -3.852 -7.883 16.139 1.00 95.00 306 ASN A O 1
ATOM 2253 N N . ASN A 1 307 ? -3.646 -8.712 18.218 1.00 93.81 307 ASN A N 1
ATOM 2254 C CA . ASN A 1 307 ? -2.234 -8.375 18.369 1.00 93.81 307 ASN A CA 1
ATOM 2255 C C . ASN A 1 307 ? -1.329 -9.082 17.344 1.00 93.81 307 ASN A C 1
ATOM 2257 O O . ASN A 1 307 ? -0.317 -8.530 16.916 1.00 93.81 307 ASN A O 1
ATOM 2261 N N . VAL A 1 308 ? -1.718 -10.279 16.886 1.00 94.56 308 VAL A N 1
ATOM 2262 C CA . VAL A 1 308 ? -1.007 -10.999 15.818 1.00 94.56 308 VAL A CA 1
ATOM 2263 C C . VAL A 1 308 ? -0.886 -10.148 14.551 1.00 94.56 308 VAL A C 1
ATOM 2265 O O . VAL A 1 308 ? 0.173 -10.158 13.915 1.00 94.56 308 VAL A O 1
ATOM 2268 N N . LEU A 1 309 ? -1.948 -9.417 14.188 1.00 94.00 309 LEU A N 1
ATOM 2269 C CA . LEU A 1 309 ? -1.953 -8.550 13.012 1.00 94.00 309 LEU A CA 1
ATOM 2270 C C . LEU A 1 309 ? -1.103 -7.293 13.247 1.00 94.00 309 LEU A C 1
ATOM 2272 O O . LEU A 1 309 ? -0.248 -6.958 12.424 1.00 94.00 309 LEU A O 1
ATOM 2276 N N . THR A 1 310 ? -1.294 -6.631 14.387 1.00 92.06 310 THR A N 1
ATOM 2277 C CA . THR A 1 310 ? -0.545 -5.419 14.751 1.00 92.06 310 THR A CA 1
ATOM 2278 C C . THR A 1 310 ? 0.960 -5.667 14.689 1.00 92.06 310 THR A C 1
ATOM 2280 O O . THR A 1 310 ? 1.668 -4.984 13.952 1.00 92.06 310 THR A O 1
ATOM 2283 N N . MET A 1 311 ? 1.424 -6.735 15.337 1.00 92.62 311 MET A N 1
ATOM 2284 C CA . MET A 1 311 ? 2.845 -7.070 15.423 1.00 92.62 311 MET A CA 1
ATOM 2285 C C . MET A 1 311 ? 3.434 -7.572 14.096 1.00 92.62 311 MET A C 1
ATOM 2287 O O . MET A 1 311 ? 4.611 -7.366 13.805 1.00 92.62 311 MET A O 1
ATOM 2291 N N . TYR A 1 312 ? 2.615 -8.198 13.242 1.00 93.75 312 TYR A N 1
ATOM 2292 C CA . TYR A 1 312 ? 3.025 -8.544 11.880 1.00 93.75 312 TYR A CA 1
ATOM 2293 C C . TYR A 1 312 ? 3.363 -7.293 11.055 1.00 93.75 312 TYR A C 1
ATOM 2295 O O . TYR A 1 312 ? 4.415 -7.239 10.416 1.00 93.75 312 TYR A O 1
ATOM 2303 N N . SER A 1 313 ? 2.481 -6.292 11.083 1.00 94.31 313 SER A N 1
ATOM 2304 C CA . SER A 1 313 ? 2.622 -5.076 10.271 1.00 94.31 313 SER A CA 1
ATOM 2305 C C . SER A 1 313 ? 3.676 -4.124 10.853 1.00 94.31 313 SER A C 1
ATOM 2307 O O . SER A 1 313 ? 4.477 -3.552 10.112 1.00 94.31 313 SER A O 1
ATOM 2309 N N . SER A 1 314 ? 3.756 -4.037 12.184 1.00 92.62 314 SER A N 1
ATOM 2310 C CA . SER A 1 314 ? 4.805 -3.315 12.919 1.00 92.62 314 SER A CA 1
ATOM 2311 C C . SER A 1 314 ? 6.211 -3.783 12.513 1.00 92.62 314 SER A C 1
ATOM 2313 O O . SER A 1 314 ? 7.059 -2.970 12.123 1.00 92.62 314 SER A O 1
ATOM 2315 N N . GLY A 1 315 ? 6.405 -5.104 12.398 1.00 91.69 315 GLY A N 1
ATOM 2316 C CA . GLY A 1 315 ? 7.671 -5.684 11.949 1.00 91.69 315 GLY A CA 1
ATOM 2317 C C . GLY A 1 315 ? 8.065 -5.282 10.524 1.00 91.69 315 GLY A C 1
ATOM 2318 O O . GLY A 1 315 ? 9.259 -5.140 10.237 1.00 91.69 315 GLY A O 1
ATOM 2319 N N . LEU A 1 316 ? 7.089 -5.063 9.632 1.00 93.62 316 LEU A N 1
ATOM 2320 C CA . LEU A 1 316 ? 7.316 -4.551 8.273 1.00 93.62 316 LEU A CA 1
ATOM 2321 C C . LEU A 1 316 ? 7.651 -3.055 8.275 1.00 93.62 316 LEU A C 1
ATOM 2323 O O . LEU A 1 316 ? 8.437 -2.602 7.436 1.00 93.62 316 LEU A O 1
ATOM 2327 N N . TYR A 1 317 ? 7.084 -2.281 9.203 1.00 93.81 317 TYR A N 1
ATOM 2328 C CA . TYR A 1 317 ? 7.401 -0.860 9.358 1.00 93.81 317 TYR A CA 1
ATOM 2329 C C . TYR A 1 317 ? 8.856 -0.687 9.784 1.00 93.81 317 TYR A C 1
ATOM 2331 O O . TYR A 1 317 ? 9.579 0.101 9.171 1.00 93.81 317 TYR A O 1
ATOM 2339 N N . LEU A 1 318 ? 9.324 -1.489 10.743 1.00 91.88 318 LEU A N 1
ATOM 2340 C CA . LEU A 1 318 ? 10.709 -1.442 11.209 1.00 91.88 318 LEU A CA 1
ATOM 2341 C C . LEU A 1 318 ? 11.718 -1.770 10.093 1.00 91.88 318 LEU A C 1
ATOM 2343 O O . LEU A 1 318 ? 12.749 -1.105 9.959 1.00 91.88 318 LEU A O 1
ATOM 2347 N N . GLN A 1 319 ? 11.400 -2.743 9.230 1.00 92.00 319 GLN A N 1
ATOM 2348 C CA . GLN A 1 319 ? 12.208 -3.020 8.035 1.00 92.00 319 GLN A CA 1
ATOM 2349 C C . GLN A 1 319 ? 12.199 -1.838 7.054 1.00 92.00 319 GLN A C 1
ATOM 2351 O O . GLN A 1 319 ? 13.246 -1.458 6.526 1.00 92.00 319 GLN A O 1
ATOM 2356 N N . ALA A 1 320 ? 11.038 -1.219 6.822 1.00 92.44 320 ALA A N 1
ATOM 2357 C CA . ALA A 1 320 ? 10.895 -0.100 5.889 1.00 92.44 320 ALA A CA 1
ATOM 2358 C C . ALA A 1 320 ? 11.583 1.195 6.359 1.00 92.44 320 ALA A C 1
ATOM 2360 O O . ALA A 1 320 ? 12.019 1.982 5.512 1.00 92.44 320 ALA A O 1
ATOM 2361 N N . VAL A 1 321 ? 11.757 1.384 7.675 1.00 91.62 321 VAL A N 1
ATOM 2362 C CA . VAL A 1 321 ? 12.604 2.445 8.260 1.00 91.62 321 VAL A CA 1
ATOM 2363 C C . VAL A 1 321 ? 14.071 2.307 7.816 1.00 91.62 321 VAL A C 1
ATOM 2365 O O . VAL A 1 321 ? 14.801 3.297 7.772 1.00 91.62 321 VAL A O 1
ATOM 2368 N N . GLY A 1 322 ? 14.489 1.118 7.373 1.00 82.38 322 GLY A N 1
ATOM 2369 C CA . GLY A 1 322 ? 15.814 0.860 6.810 1.00 82.38 322 GLY A CA 1
ATOM 2370 C C . GLY A 1 322 ? 16.747 0.102 7.749 1.00 82.38 322 GLY A C 1
ATOM 2371 O O . GLY A 1 322 ? 17.956 0.107 7.525 1.00 82.38 322 GLY A O 1
ATOM 2372 N N . ILE A 1 323 ? 16.211 -0.544 8.788 1.00 76.44 323 ILE A N 1
ATOM 2373 C CA . ILE A 1 323 ? 16.995 -1.420 9.657 1.00 76.44 323 ILE A CA 1
ATOM 2374 C C . ILE A 1 323 ? 17.198 -2.758 8.921 1.00 76.44 323 ILE A C 1
ATOM 2376 O O . ILE A 1 323 ? 16.210 -3.439 8.636 1.00 76.44 323 ILE A O 1
ATOM 2380 N N . PRO A 1 324 ? 18.444 -3.167 8.595 1.00 77.12 324 PRO A N 1
ATOM 2381 C CA . PRO A 1 324 ? 18.725 -4.337 7.757 1.00 77.12 324 PRO A CA 1
ATOM 2382 C C . PRO A 1 324 ? 18.607 -5.649 8.552 1.00 77.12 324 PRO A C 1
ATOM 2384 O O . PRO A 1 324 ? 19.549 -6.436 8.651 1.00 77.12 324 PRO A O 1
ATOM 2387 N N . LEU A 1 325 ? 17.447 -5.879 9.162 1.00 83.75 325 LEU A N 1
ATOM 2388 C CA . LEU A 1 325 ? 17.130 -7.081 9.921 1.00 83.75 325 LEU A CA 1
ATOM 2389 C C . LEU A 1 325 ? 16.223 -8.005 9.109 1.00 83.75 325 LEU A C 1
ATOM 2391 O O . LEU A 1 325 ? 15.370 -7.576 8.328 1.00 83.75 325 LEU A O 1
ATOM 2395 N N . ARG A 1 326 ? 16.397 -9.311 9.326 1.00 86.00 326 ARG A N 1
ATOM 2396 C CA . ARG A 1 326 ? 15.469 -10.320 8.802 1.00 86.00 326 ARG A CA 1
ATOM 2397 C C . ARG A 1 326 ? 14.091 -10.102 9.419 1.00 86.00 326 ARG A C 1
ATOM 2399 O O . ARG A 1 326 ? 14.007 -9.781 10.602 1.00 86.00 326 ARG A O 1
ATOM 2406 N N . ARG A 1 327 ? 13.034 -10.389 8.659 1.00 86.88 327 ARG A N 1
ATOM 2407 C CA . ARG A 1 327 ? 11.636 -10.205 9.083 1.00 86.88 327 ARG A CA 1
ATOM 2408 C C . ARG A 1 327 ? 11.337 -10.842 10.445 1.00 86.88 327 ARG A C 1
ATOM 2410 O O . ARG A 1 327 ? 10.834 -10.188 11.344 1.00 86.88 327 ARG A O 1
ATOM 2417 N N . ALA A 1 328 ? 11.717 -12.104 10.643 1.00 86.19 328 ALA A N 1
ATOM 2418 C CA . ALA A 1 328 ? 11.497 -12.776 11.926 1.00 86.19 328 ALA A CA 1
ATOM 2419 C C . ALA A 1 328 ? 12.193 -12.070 13.109 1.00 86.19 328 ALA A C 1
ATOM 2421 O O . ALA A 1 328 ? 11.704 -12.122 14.230 1.00 86.19 328 ALA A O 1
ATOM 2422 N N . VAL A 1 329 ? 13.322 -11.394 12.869 1.00 88.50 329 VAL A N 1
ATOM 2423 C CA . VAL A 1 329 ? 14.070 -10.677 13.911 1.00 88.50 329 VAL A CA 1
ATOM 2424 C C . VAL A 1 329 ? 13.412 -9.339 14.242 1.00 88.50 329 VAL A C 1
ATOM 2426 O O . VAL A 1 329 ? 13.387 -8.980 15.415 1.00 88.50 329 VAL A O 1
ATOM 2429 N N . THR A 1 330 ? 12.851 -8.625 13.258 1.00 88.88 330 THR A N 1
ATOM 2430 C CA . THR A 1 330 ? 12.104 -7.387 13.540 1.00 88.88 330 THR A CA 1
ATOM 2431 C C . THR A 1 330 ? 10.853 -7.672 14.361 1.00 88.88 330 THR A C 1
ATOM 2433 O O . THR A 1 330 ? 10.653 -7.026 15.380 1.00 88.88 330 THR A O 1
ATOM 2436 N N . VAL A 1 331 ? 10.104 -8.726 14.022 1.00 86.81 331 VAL A N 1
ATOM 2437 C CA . VAL A 1 331 ? 8.926 -9.158 14.799 1.00 86.81 331 VAL A CA 1
ATOM 2438 C C . VAL A 1 331 ? 9.293 -9.543 16.241 1.00 86.81 331 VAL A C 1
ATOM 2440 O O . VAL A 1 331 ? 8.572 -9.205 17.176 1.00 86.81 331 VAL A O 1
ATOM 2443 N N . LEU A 1 332 ? 10.419 -10.236 16.452 1.00 88.69 332 LEU A N 1
ATOM 2444 C CA . LEU A 1 332 ? 10.884 -10.580 17.804 1.00 88.69 332 LEU A CA 1
ATOM 2445 C C . LEU A 1 332 ? 11.311 -9.348 18.611 1.00 88.69 332 LEU A C 1
ATOM 2447 O O . LEU A 1 332 ? 11.095 -9.313 19.822 1.00 88.69 332 LEU A O 1
ATOM 2451 N N . PHE A 1 333 ? 11.927 -8.363 17.956 1.00 90.56 333 PHE A N 1
ATOM 2452 C CA . PHE A 1 333 ? 12.295 -7.100 18.590 1.00 90.56 333 PHE A CA 1
ATOM 2453 C C . PHE A 1 333 ? 11.052 -6.309 19.014 1.00 90.56 333 PHE A C 1
ATOM 2455 O O . PHE A 1 333 ? 10.978 -5.899 20.173 1.00 90.56 333 PHE A O 1
ATOM 2462 N N . ASP A 1 334 ? 10.069 -6.171 18.119 1.00 89.19 334 ASP A N 1
ATOM 2463 C CA . ASP A 1 334 ? 8.798 -5.496 18.410 1.00 89.19 334 ASP A CA 1
ATOM 2464 C C . ASP A 1 334 ? 8.083 -6.169 19.585 1.00 89.19 334 ASP A C 1
ATOM 2466 O O . ASP A 1 334 ? 7.791 -5.517 20.586 1.00 89.19 334 ASP A O 1
ATOM 2470 N N . GLY A 1 335 ? 7.946 -7.500 19.558 1.00 89.38 335 GLY A N 1
ATOM 2471 C CA . GLY A 1 335 ? 7.322 -8.232 20.659 1.00 89.38 335 GLY A CA 1
ATOM 2472 C C . GLY A 1 335 ? 8.057 -8.097 21.993 1.00 89.38 335 GLY A C 1
ATOM 2473 O O . GLY A 1 335 ? 7.415 -7.983 23.035 1.00 89.38 335 GLY A O 1
ATOM 2474 N N . ALA A 1 336 ? 9.394 -8.073 21.997 1.00 92.50 336 ALA A N 1
ATOM 2475 C CA . ALA A 1 336 ? 10.163 -7.852 23.223 1.00 92.50 336 ALA A CA 1
ATOM 2476 C C . ALA A 1 336 ? 9.924 -6.448 23.805 1.00 92.50 336 ALA A C 1
ATOM 2478 O O . ALA A 1 336 ? 9.777 -6.302 25.022 1.00 92.50 336 ALA A O 1
ATOM 2479 N N . LEU A 1 337 ? 9.847 -5.429 22.944 1.00 91.44 337 LEU A N 1
ATOM 2480 C CA . LEU A 1 337 ? 9.535 -4.061 23.347 1.00 91.44 337 LEU A CA 1
ATOM 2481 C C . LEU A 1 337 ? 8.088 -3.941 23.851 1.00 91.44 337 LEU A C 1
ATOM 2483 O O . LEU A 1 337 ? 7.867 -3.380 24.925 1.00 91.44 337 LEU A O 1
ATOM 2487 N N . GLY A 1 338 ? 7.124 -4.537 23.144 1.00 91.00 338 GLY A N 1
ATOM 2488 C CA . GLY A 1 338 ? 5.720 -4.601 23.554 1.00 91.00 338 GLY A CA 1
ATOM 2489 C C . GLY A 1 338 ? 5.534 -5.284 24.913 1.00 91.00 338 GLY A C 1
ATOM 2490 O O . GLY A 1 338 ? 4.818 -4.762 25.766 1.00 91.00 338 GLY A O 1
ATOM 2491 N N . ILE A 1 339 ? 6.244 -6.391 25.178 1.00 92.19 339 ILE A N 1
ATOM 2492 C CA . ILE A 1 339 ? 6.259 -7.054 26.497 1.00 92.19 339 ILE A CA 1
ATOM 2493 C C . ILE A 1 339 ? 6.811 -6.120 27.575 1.00 92.19 339 ILE A C 1
ATOM 2495 O O . ILE A 1 339 ? 6.240 -6.053 28.664 1.00 92.19 339 ILE A O 1
ATOM 2499 N N . ALA A 1 340 ? 7.909 -5.410 27.304 1.00 91.75 340 ALA A N 1
ATOM 2500 C CA . ALA A 1 340 ? 8.519 -4.509 28.279 1.00 91.75 340 ALA A CA 1
ATOM 2501 C C . ALA A 1 340 ? 7.570 -3.359 28.653 1.00 91.75 340 ALA A C 1
ATOM 2503 O O . ALA A 1 340 ? 7.383 -3.080 29.839 1.00 91.75 340 ALA A O 1
ATOM 2504 N N . ILE A 1 341 ? 6.928 -2.745 27.655 1.00 89.00 341 ILE A N 1
ATOM 2505 C CA . ILE A 1 341 ? 5.945 -1.673 27.858 1.00 89.00 341 ILE A CA 1
ATOM 2506 C C . ILE A 1 341 ? 4.710 -2.210 28.586 1.00 89.00 341 ILE A C 1
ATOM 2508 O O . ILE A 1 341 ? 4.266 -1.591 29.550 1.00 89.00 341 ILE A O 1
ATOM 2512 N N . ALA A 1 342 ? 4.196 -3.384 28.207 1.00 89.31 342 ALA A N 1
ATOM 2513 C CA . ALA A 1 342 ? 3.062 -4.004 28.890 1.00 89.31 342 ALA A CA 1
ATOM 2514 C C . ALA A 1 342 ? 3.379 -4.331 30.357 1.00 89.31 342 ALA A C 1
ATOM 2516 O O . ALA A 1 342 ? 2.586 -4.038 31.247 1.00 89.31 342 ALA A O 1
ATOM 2517 N N . CYS A 1 343 ? 4.564 -4.877 30.646 1.00 89.69 343 CYS A N 1
ATOM 2518 C CA . CYS A 1 343 ? 5.002 -5.119 32.023 1.00 89.69 343 CYS A CA 1
ATOM 2519 C C . CYS A 1 343 ? 5.095 -3.814 32.823 1.00 89.69 343 CYS A C 1
ATOM 2521 O O . CYS A 1 343 ? 4.659 -3.767 33.971 1.00 89.69 343 CYS A O 1
ATOM 2523 N N . TYR A 1 344 ? 5.640 -2.751 32.227 1.00 87.06 344 TYR A N 1
ATOM 2524 C CA . TYR A 1 344 ? 5.686 -1.441 32.871 1.00 87.06 344 TYR A CA 1
ATOM 2525 C C . TYR A 1 344 ? 4.274 -0.909 33.158 1.00 87.06 344 TYR A C 1
ATOM 2527 O O . TYR A 1 344 ? 3.988 -0.495 34.280 1.00 87.06 344 TYR A O 1
ATOM 2535 N N . ALA A 1 345 ? 3.370 -0.991 32.183 1.00 85.00 345 ALA A N 1
ATOM 2536 C CA . ALA A 1 345 ? 1.996 -0.526 32.321 1.00 85.00 345 ALA A CA 1
ATOM 2537 C C . ALA A 1 345 ? 1.180 -1.330 33.349 1.00 85.00 345 ALA A C 1
ATOM 2539 O O . ALA A 1 345 ? 0.342 -0.756 34.028 1.00 85.00 345 ALA A O 1
ATOM 2540 N N . LEU A 1 346 ? 1.422 -2.639 33.488 1.00 85.75 346 LEU A N 1
ATOM 2541 C CA . LEU A 1 346 ? 0.681 -3.501 34.420 1.00 85.75 346 LEU A CA 1
ATOM 2542 C C . LEU A 1 346 ? 1.222 -3.483 35.851 1.00 85.75 346 LEU A C 1
ATOM 2544 O O . LEU A 1 346 ? 0.471 -3.742 36.791 1.00 85.75 346 LEU A O 1
ATOM 2548 N N . PHE A 1 347 ? 2.529 -3.275 36.024 1.00 86.06 347 PHE A N 1
ATOM 2549 C CA . PHE A 1 347 ? 3.192 -3.479 37.317 1.00 86.06 347 PHE A CA 1
ATOM 2550 C C . PHE A 1 347 ? 3.842 -2.218 37.894 1.00 86.06 347 PHE A C 1
ATOM 2552 O O . PHE A 1 347 ? 4.281 -2.257 39.043 1.00 86.06 347 PHE A O 1
ATOM 2559 N N . VAL A 1 348 ? 3.938 -1.127 37.125 1.00 83.12 348 VAL A N 1
ATOM 2560 C CA . VAL A 1 348 ? 4.628 0.108 37.543 1.00 83.12 348 VAL A CA 1
ATOM 2561 C C . VAL A 1 348 ? 3.761 1.357 37.361 1.00 83.12 348 VAL A C 1
ATOM 2563 O O . VAL A 1 348 ? 3.735 2.193 38.260 1.00 83.12 348 VAL A O 1
ATOM 2566 N N . SER A 1 349 ? 3.072 1.494 36.226 1.00 77.38 349 SER A N 1
ATOM 2567 C CA . SER A 1 349 ? 2.190 2.631 35.912 1.00 77.38 349 SER A CA 1
ATOM 2568 C C . SER A 1 349 ? 0.711 2.299 36.137 1.00 77.38 349 SER A C 1
ATOM 2570 O O . SER A 1 349 ? 0.347 1.141 36.319 1.00 77.38 349 SER A O 1
ATOM 2572 N N . ASP A 1 350 ? -0.148 3.321 36.078 1.00 71.81 350 ASP A N 1
ATOM 2573 C CA . ASP A 1 350 ? -1.574 3.130 35.822 1.00 71.81 350 ASP A CA 1
ATOM 2574 C C . ASP A 1 350 ? -1.796 2.829 34.330 1.00 71.81 350 ASP A C 1
ATOM 2576 O O . ASP A 1 350 ? -1.440 3.627 33.455 1.00 71.81 350 ASP A O 1
ATOM 2580 N N . PHE A 1 351 ? -2.334 1.645 34.036 1.00 68.44 351 PHE A N 1
ATOM 2581 C CA . PHE A 1 351 ? -2.621 1.203 32.671 1.00 68.44 351 PHE A CA 1
ATOM 2582 C C . PHE A 1 351 ? -3.678 2.081 31.984 1.00 68.44 351 PHE A C 1
ATOM 2584 O O . PHE A 1 351 ? -3.578 2.324 30.783 1.00 68.44 351 PHE A O 1
ATOM 2591 N N . THR A 1 352 ? -4.662 2.572 32.737 1.00 63.00 352 THR A N 1
ATOM 2592 C CA . THR A 1 352 ? -5.785 3.362 32.217 1.00 63.00 352 THR A CA 1
ATOM 2593 C C . THR A 1 352 ? -5.301 4.715 31.708 1.00 63.00 352 THR A C 1
ATOM 2595 O O . THR A 1 352 ? -5.642 5.107 30.596 1.00 63.00 352 THR A O 1
ATOM 2598 N N . THR A 1 353 ? -4.428 5.390 32.462 1.00 65.94 353 THR A N 1
ATOM 2599 C CA . THR A 1 353 ? -3.779 6.634 32.012 1.00 65.94 353 THR A CA 1
ATOM 2600 C C . THR A 1 353 ? -2.903 6.404 30.779 1.00 65.94 353 THR A C 1
ATOM 2602 O O . THR A 1 353 ? -2.958 7.177 29.827 1.00 65.94 353 THR A O 1
ATOM 2605 N N . ALA A 1 354 ? -2.129 5.312 30.743 1.00 63.84 354 ALA A N 1
ATOM 2606 C CA . ALA A 1 354 ? -1.316 4.984 29.571 1.00 63.84 354 ALA A CA 1
ATOM 2607 C C . ALA A 1 354 ? -2.177 4.738 28.313 1.00 63.84 354 ALA A C 1
ATOM 2609 O O . ALA A 1 354 ? -1.802 5.164 27.221 1.00 63.84 354 ALA A O 1
ATOM 2610 N N . LEU A 1 355 ? -3.333 4.081 28.464 1.00 63.31 355 LEU A N 1
ATOM 2611 C CA . LEU A 1 355 ? -4.275 3.788 27.381 1.00 63.31 355 LEU A CA 1
ATOM 2612 C C . LEU A 1 355 ? -4.844 5.065 26.737 1.00 63.31 355 LEU A C 1
ATOM 2614 O O . LEU A 1 355 ? -4.846 5.162 25.508 1.00 63.31 355 LEU A O 1
ATOM 2618 N N . SER A 1 356 ? -5.289 6.037 27.540 1.00 61.62 356 SER A N 1
ATOM 2619 C CA . SER A 1 356 ? -5.924 7.268 27.038 1.00 61.62 356 SER A CA 1
ATOM 2620 C C . SER A 1 356 ? -4.986 8.098 26.154 1.00 61.62 356 SER A C 1
ATOM 2622 O O . SER A 1 356 ? -5.332 8.392 25.008 1.00 61.62 356 SER A O 1
ATOM 2624 N N . GLY A 1 357 ? -3.753 8.362 26.603 1.00 64.25 357 GLY A N 1
ATOM 2625 C CA . GLY A 1 357 ? -2.797 9.171 25.832 1.00 64.25 357 GLY A CA 1
ATOM 2626 C C . GLY A 1 357 ? -2.392 8.556 24.479 1.00 64.25 357 GLY A C 1
ATOM 2627 O O . GLY A 1 357 ? -2.099 9.274 23.521 1.00 64.25 357 GLY A O 1
ATOM 2628 N N . ILE A 1 358 ? -2.412 7.223 24.349 1.00 65.56 358 ILE A N 1
ATOM 2629 C CA . ILE A 1 358 ? -2.088 6.520 23.093 1.00 65.56 358 ILE A CA 1
ATOM 2630 C C . ILE A 1 358 ? -3.242 6.599 22.080 1.00 65.56 358 ILE A C 1
ATOM 2632 O O . ILE A 1 358 ? -3.006 6.808 20.882 1.00 65.56 358 ILE A O 1
ATOM 2636 N N . LEU A 1 359 ? -4.488 6.418 22.534 1.00 63.38 359 LEU A N 1
ATOM 2637 C CA . LEU A 1 359 ? -5.670 6.467 21.661 1.00 63.38 359 LEU A CA 1
ATOM 2638 C C . LEU A 1 359 ? -5.820 7.848 21.003 1.00 63.38 359 LEU A C 1
ATOM 2640 O O . LEU A 1 359 ? -6.176 7.950 19.829 1.00 63.38 359 LEU A O 1
ATOM 2644 N N . GLU A 1 360 ? -5.450 8.903 21.718 1.00 64.06 360 GLU A N 1
ATOM 2645 C CA . GLU A 1 360 ? -5.501 10.282 21.228 1.00 64.06 360 GLU A CA 1
ATOM 2646 C C . GLU A 1 360 ? -4.407 10.578 20.201 1.00 64.06 360 GLU A C 1
ATOM 2648 O O . GLU A 1 360 ? -4.682 11.128 19.127 1.00 64.06 360 GLU A O 1
ATOM 2653 N N . LEU A 1 361 ? -3.174 10.132 20.474 1.00 67.25 361 LEU A N 1
ATOM 2654 C CA . LEU A 1 361 ? -2.071 10.228 19.516 1.00 67.25 361 LEU A CA 1
ATOM 2655 C C . LEU A 1 361 ? -2.414 9.505 18.200 1.00 67.25 361 LEU A C 1
ATOM 2657 O O . LEU A 1 361 ? -2.024 9.948 17.116 1.00 67.25 361 LEU A O 1
ATOM 2661 N N . SER A 1 362 ? -3.191 8.419 18.297 1.00 69.38 362 SER A N 1
ATOM 2662 C CA . SER A 1 362 ? -3.643 7.629 17.150 1.00 69.38 362 SER A CA 1
ATOM 2663 C C . SER A 1 362 ? -4.551 8.433 16.215 1.00 69.38 362 SER A C 1
ATOM 2665 O O . SER A 1 362 ? -4.305 8.459 15.011 1.00 69.38 362 SER A O 1
ATOM 2667 N N . ILE A 1 363 ? -5.566 9.140 16.727 1.00 76.69 363 ILE A N 1
ATOM 2668 C CA . ILE A 1 363 ? -6.475 9.928 15.869 1.00 76.69 363 ILE A CA 1
ATOM 2669 C C . ILE A 1 363 ? -5.721 11.086 15.205 1.00 76.69 363 ILE A C 1
ATOM 2671 O O . ILE A 1 363 ? -5.869 11.315 14.000 1.00 76.69 363 ILE A O 1
ATOM 2675 N N . VAL A 1 364 ? -4.884 11.787 15.977 1.00 86.19 364 VAL A N 1
ATOM 2676 C CA . VAL A 1 364 ? -4.162 12.979 15.511 1.00 86.19 364 VAL A CA 1
ATOM 2677 C C . VAL A 1 364 ? -3.168 12.652 14.398 1.00 86.19 364 VAL A C 1
ATOM 2679 O O . VAL A 1 364 ? -3.021 13.445 13.470 1.00 86.19 364 VAL A O 1
ATOM 2682 N N . LEU A 1 365 ? -2.498 11.498 14.451 1.00 84.69 365 LEU A N 1
ATOM 2683 C CA . LEU A 1 365 ? -1.451 11.142 13.486 1.00 84.69 365 LEU A CA 1
ATOM 2684 C C . LEU A 1 365 ? -1.924 10.154 12.413 1.00 84.69 365 LEU A C 1
ATOM 2686 O O . LEU A 1 365 ? -1.617 10.323 11.226 1.00 84.69 365 LEU A O 1
ATOM 2690 N N . ILE A 1 366 ? -2.678 9.122 12.796 1.00 88.12 366 ILE A N 1
ATOM 2691 C CA . ILE A 1 366 ? -3.085 8.061 11.868 1.00 88.12 366 ILE A CA 1
ATOM 2692 C C . ILE A 1 366 ? -4.242 8.524 10.983 1.00 88.12 366 ILE A C 1
ATOM 2694 O O . ILE A 1 366 ? -4.216 8.251 9.784 1.00 88.12 366 ILE A O 1
ATOM 2698 N N . GLY A 1 367 ? -5.196 9.295 11.520 1.00 92.00 367 GLY A N 1
ATOM 2699 C CA . GLY A 1 367 ? -6.312 9.854 10.749 1.00 92.00 367 GLY A CA 1
ATOM 2700 C C . GLY A 1 367 ? -5.854 10.590 9.480 1.00 92.00 367 GLY A C 1
ATOM 2701 O O . GLY A 1 367 ? -6.215 10.183 8.370 1.00 92.00 367 GLY A O 1
ATOM 2702 N N . PRO A 1 368 ? -5.007 11.630 9.605 1.00 95.44 368 PRO A N 1
ATOM 2703 C CA . PRO A 1 368 ? -4.380 12.297 8.464 1.00 95.44 368 PRO A CA 1
ATOM 2704 C C . PRO A 1 368 ? -3.626 11.350 7.525 1.00 95.44 368 PRO A C 1
ATOM 2706 O O . PRO A 1 368 ? -3.713 11.498 6.308 1.00 95.44 368 PRO A O 1
ATOM 2709 N N . SER A 1 369 ? -2.911 10.362 8.067 1.00 94.69 369 SER A N 1
ATOM 2710 C CA . SER A 1 369 ? -2.110 9.420 7.273 1.00 94.69 369 SER A CA 1
ATOM 2711 C C . SER A 1 369 ? -2.974 8.504 6.399 1.00 94.69 369 SER A C 1
ATOM 2713 O O . SER A 1 369 ? -2.695 8.354 5.209 1.00 94.69 369 SER A O 1
ATOM 2715 N N . VAL A 1 370 ? -4.063 7.952 6.945 1.00 95.56 370 VAL A N 1
ATOM 2716 C CA . VAL A 1 370 ? -5.065 7.172 6.193 1.00 95.56 370 VAL A CA 1
ATOM 2717 C C . VAL A 1 370 ? -5.684 8.022 5.083 1.00 95.56 370 VAL A C 1
ATOM 2719 O O . VAL A 1 370 ? -5.828 7.567 3.948 1.00 95.56 370 VAL A O 1
ATOM 2722 N N . ALA A 1 371 ? -5.999 9.284 5.380 1.00 96.88 371 ALA A N 1
ATOM 2723 C CA . ALA A 1 371 ? -6.584 10.201 4.409 1.00 96.88 371 ALA A CA 1
ATOM 2724 C C . ALA A 1 371 ? -5.622 10.537 3.258 1.00 96.88 371 ALA A C 1
ATOM 2726 O O . ALA A 1 371 ? -6.026 10.514 2.093 1.00 96.88 371 ALA A O 1
ATOM 2727 N N . ILE A 1 372 ? -4.342 10.787 3.564 1.00 97.94 372 ILE A N 1
ATOM 2728 C CA . ILE A 1 372 ? -3.280 10.977 2.561 1.00 97.94 372 ILE A CA 1
ATOM 2729 C C . ILE A 1 372 ? -3.172 9.741 1.676 1.00 97.94 372 ILE A 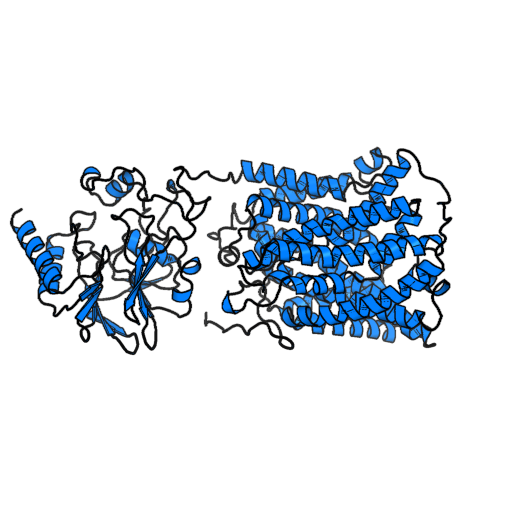C 1
ATOM 2731 O O . ILE A 1 372 ? -3.123 9.878 0.455 1.00 97.94 372 ILE A O 1
ATOM 2735 N N . TYR A 1 373 ? -3.192 8.549 2.273 1.00 98.00 373 TYR A N 1
ATOM 2736 C CA . TYR A 1 373 ? -3.093 7.297 1.534 1.00 98.00 373 TYR A CA 1
ATOM 2737 C C . TYR A 1 373 ? -4.234 7.149 0.525 1.00 98.00 373 TYR A C 1
ATOM 2739 O O . TYR A 1 373 ? -3.990 6.972 -0.669 1.00 98.00 373 TYR A O 1
ATOM 2747 N N . VAL A 1 374 ? -5.486 7.259 0.982 1.00 98.00 374 VAL A N 1
ATOM 2748 C CA . VAL A 1 374 ? -6.666 7.142 0.107 1.00 98.00 374 VAL A CA 1
ATOM 2749 C C . VAL A 1 374 ? -6.674 8.238 -0.960 1.00 98.00 374 VAL A C 1
ATOM 2751 O O . VAL A 1 374 ? -7.032 7.980 -2.110 1.00 98.00 374 VAL A O 1
ATOM 2754 N N . THR A 1 375 ? -6.237 9.449 -0.611 1.00 98.31 375 THR A N 1
ATOM 2755 C CA . THR A 1 375 ? -6.140 10.572 -1.550 1.00 98.31 375 THR A CA 1
ATOM 2756 C C . THR A 1 375 ? -5.093 10.316 -2.632 1.00 98.31 375 THR A C 1
ATOM 2758 O O . THR A 1 375 ? -5.387 10.496 -3.813 1.00 98.31 375 THR A O 1
ATOM 2761 N N . ASP A 1 376 ? -3.891 9.867 -2.269 1.00 96.69 376 ASP A N 1
ATOM 2762 C CA . ASP A 1 376 ? -2.845 9.493 -3.227 1.00 96.69 376 ASP A CA 1
ATOM 2763 C C . ASP A 1 376 ? -3.307 8.353 -4.136 1.00 96.69 376 ASP A C 1
ATOM 2765 O O . ASP A 1 376 ? -3.160 8.428 -5.357 1.00 96.69 376 ASP A O 1
ATOM 2769 N N . GLN A 1 377 ? -3.954 7.344 -3.557 1.00 95.31 377 GLN A N 1
ATOM 2770 C CA . GLN A 1 377 ? -4.511 6.224 -4.301 1.00 95.31 377 GLN A CA 1
ATOM 2771 C C . GLN A 1 377 ? -5.566 6.674 -5.311 1.00 95.31 377 GLN A C 1
ATOM 2773 O O . GLN A 1 377 ? -5.569 6.195 -6.448 1.00 95.31 377 GLN A O 1
ATOM 2778 N N . TRP A 1 378 ? -6.436 7.611 -4.933 1.00 93.81 378 TRP A N 1
ATOM 2779 C CA . TRP A 1 378 ? -7.402 8.210 -5.849 1.00 93.81 378 TRP A CA 1
ATOM 2780 C C . TRP A 1 378 ? -6.711 8.999 -6.969 1.00 93.81 378 TRP A C 1
ATOM 2782 O O . TRP A 1 378 ? -7.027 8.785 -8.140 1.00 93.81 378 TRP A O 1
ATOM 2792 N N . LEU A 1 379 ? -5.723 9.838 -6.638 1.00 87.62 379 LEU A N 1
ATOM 2793 C CA . LEU A 1 379 ? -4.968 10.629 -7.618 1.00 87.62 379 LEU A CA 1
ATOM 2794 C C . LEU A 1 379 ? -4.195 9.755 -8.620 1.00 87.62 379 LEU A C 1
ATOM 2796 O O . LEU A 1 379 ? -4.115 10.103 -9.797 1.00 87.62 379 LEU A O 1
ATOM 2800 N N . ARG A 1 380 ? -3.657 8.610 -8.181 1.00 86.31 380 ARG A N 1
ATOM 2801 C CA . ARG A 1 380 ? -2.906 7.660 -9.028 1.00 86.31 380 ARG A CA 1
ATOM 2802 C C . ARG A 1 380 ? -3.787 6.626 -9.728 1.00 86.31 380 ARG A C 1
ATOM 2804 O O . ARG A 1 380 ? -3.299 5.859 -10.561 1.00 86.31 380 ARG A O 1
ATOM 2811 N N . GLY A 1 381 ? -5.075 6.559 -9.389 1.00 85.56 381 GLY A N 1
ATOM 2812 C CA . GLY A 1 381 ? -5.973 5.504 -9.861 1.00 85.56 381 GLY A CA 1
ATOM 2813 C C . GLY A 1 381 ? -5.545 4.106 -9.399 1.00 85.56 381 GLY A C 1
ATOM 2814 O O . GLY A 1 381 ? -5.669 3.152 -10.162 1.00 85.56 381 GLY A O 1
ATOM 2815 N N . ASN A 1 382 ? -5.005 3.993 -8.179 1.00 88.44 382 ASN A N 1
ATOM 2816 C CA . ASN A 1 382 ? -4.466 2.761 -7.586 1.00 88.44 382 ASN A CA 1
ATOM 2817 C C . ASN A 1 382 ? -3.349 2.087 -8.413 1.00 88.44 382 ASN A C 1
ATOM 2819 O O . ASN A 1 382 ? -3.195 0.867 -8.387 1.00 88.44 382 ASN A O 1
ATOM 2823 N N . ARG A 1 383 ? -2.575 2.869 -9.176 1.00 80.75 383 ARG A N 1
ATOM 2824 C CA . ARG A 1 383 ? -1.430 2.372 -9.950 1.00 80.75 383 ARG A CA 1
ATOM 2825 C C . ARG A 1 383 ? -0.136 2.586 -9.174 1.00 80.75 383 ARG A C 1
ATOM 2827 O O . ARG A 1 383 ? 0.331 3.714 -9.039 1.00 80.75 383 ARG A O 1
ATOM 2834 N N . TYR A 1 384 ? 0.438 1.485 -8.702 1.00 83.19 384 TYR A N 1
ATOM 2835 C CA . TYR A 1 384 ? 1.683 1.454 -7.941 1.00 83.19 384 TYR A CA 1
ATOM 2836 C C . TYR A 1 384 ? 2.639 0.435 -8.553 1.00 83.19 384 TYR A C 1
ATOM 2838 O O . TYR A 1 384 ? 2.233 -0.675 -8.881 1.00 83.19 384 TYR A O 1
ATOM 2846 N N . ASP A 1 385 ? 3.906 0.811 -8.698 1.00 78.31 385 ASP A N 1
ATOM 2847 C CA . ASP A 1 385 ? 4.961 -0.081 -9.177 1.00 78.31 385 ASP A CA 1
ATOM 2848 C C . ASP A 1 385 ? 5.802 -0.541 -7.982 1.00 78.31 385 ASP A C 1
ATOM 2850 O O . ASP A 1 385 ? 6.661 0.193 -7.495 1.00 78.31 385 ASP A O 1
ATOM 2854 N N . GLY A 1 386 ? 5.518 -1.733 -7.453 1.00 80.44 386 GLY A N 1
ATOM 2855 C CA . GLY A 1 386 ? 6.202 -2.227 -6.256 1.00 80.44 386 GLY A CA 1
ATOM 2856 C C . GLY A 1 386 ? 7.686 -2.525 -6.460 1.00 80.44 386 GLY A C 1
ATOM 2857 O O . GLY A 1 386 ? 8.435 -2.481 -5.485 1.00 80.44 386 GLY A O 1
ATOM 2858 N N . VAL A 1 387 ? 8.133 -2.785 -7.693 1.00 78.94 387 VAL A N 1
ATOM 2859 C CA . VAL A 1 387 ? 9.563 -2.957 -7.995 1.00 78.94 387 VAL A CA 1
ATOM 2860 C C . VAL A 1 387 ? 10.249 -1.600 -7.913 1.00 78.94 387 VAL A C 1
ATOM 2862 O O . VAL A 1 387 ? 11.208 -1.437 -7.160 1.00 78.94 387 VAL A O 1
ATOM 2865 N N . ALA A 1 388 ? 9.703 -0.593 -8.596 1.00 72.62 388 ALA A N 1
ATOM 2866 C CA . ALA A 1 388 ? 10.267 0.752 -8.594 1.00 72.62 388 ALA A CA 1
ATOM 2867 C C . ALA A 1 388 ? 10.193 1.426 -7.209 1.00 72.62 388 ALA A C 1
ATOM 2869 O O . ALA A 1 388 ? 11.096 2.168 -6.832 1.00 72.62 388 ALA A O 1
ATOM 2870 N N . LEU A 1 389 ? 9.159 1.140 -6.410 1.00 83.25 389 LEU A N 1
ATOM 2871 C CA . LEU A 1 389 ? 9.060 1.616 -5.023 1.00 83.25 389 LEU A CA 1
ATOM 2872 C C . LEU A 1 389 ? 10.048 0.924 -4.072 1.00 83.25 389 LEU A C 1
ATOM 2874 O O . LEU A 1 389 ? 10.292 1.431 -2.972 1.00 83.25 389 LEU A O 1
ATOM 2878 N N . ASN A 1 390 ? 10.620 -0.217 -4.464 1.00 84.19 390 ASN A N 1
ATOM 2879 C CA . ASN A 1 390 ? 11.693 -0.875 -3.724 1.00 84.19 390 ASN A CA 1
ATOM 2880 C C . ASN A 1 390 ? 13.082 -0.294 -4.012 1.00 84.19 390 ASN A C 1
ATOM 2882 O O . ASN A 1 390 ? 13.975 -0.453 -3.178 1.00 84.19 390 ASN A O 1
ATOM 2886 N N . ASP A 1 391 ? 13.249 0.457 -5.103 1.00 78.69 391 ASP A N 1
ATOM 2887 C CA . ASP A 1 391 ? 14.460 1.239 -5.331 1.00 78.69 391 ASP A CA 1
ATOM 2888 C C . ASP A 1 391 ? 14.498 2.466 -4.404 1.00 78.69 391 ASP A C 1
ATOM 2890 O O . ASP A 1 391 ? 13.803 3.467 -4.594 1.00 78.69 391 ASP A O 1
ATOM 2894 N N . VAL A 1 392 ? 15.330 2.373 -3.365 1.00 84.56 392 VAL A N 1
ATOM 2895 C CA . VAL A 1 392 ? 15.563 3.445 -2.385 1.00 84.56 392 VAL A CA 1
ATOM 2896 C C . VAL A 1 392 ? 16.764 4.331 -2.732 1.00 84.56 392 VAL A C 1
ATOM 2898 O O . VAL A 1 392 ? 17.166 5.158 -1.908 1.00 84.56 392 VAL A O 1
ATOM 2901 N N . SER A 1 393 ? 17.362 4.152 -3.912 1.00 78.06 393 SER A N 1
ATOM 2902 C CA . SER A 1 393 ? 18.474 4.973 -4.385 1.00 78.06 393 SER A CA 1
ATOM 2903 C C . SER A 1 393 ? 18.035 6.410 -4.682 1.00 78.06 393 SER A C 1
ATOM 2905 O O . SER A 1 393 ? 16.848 6.730 -4.770 1.00 78.06 393 SER A O 1
ATOM 2907 N N . SER A 1 394 ? 19.008 7.297 -4.894 1.00 72.38 394 SER A N 1
ATOM 2908 C CA . SER A 1 394 ? 18.743 8.670 -5.332 1.00 72.38 394 SER A CA 1
ATOM 2909 C C . SER A 1 394 ? 18.164 8.778 -6.747 1.00 72.38 394 SER A C 1
ATOM 2911 O O . SER A 1 394 ? 17.778 9.872 -7.155 1.00 72.38 394 SER A O 1
ATOM 2913 N N . ARG A 1 395 ? 18.114 7.666 -7.492 1.00 68.00 395 ARG A N 1
ATOM 2914 C CA . ARG A 1 395 ? 17.545 7.572 -8.843 1.00 68.00 395 ARG A CA 1
ATOM 2915 C C . ARG A 1 395 ? 16.138 6.967 -8.851 1.00 68.00 395 ARG A C 1
ATOM 2917 O O . ARG A 1 395 ? 15.456 7.059 -9.866 1.00 68.00 395 ARG A O 1
ATOM 2924 N N . GLY A 1 396 ? 15.698 6.383 -7.733 1.00 61.75 396 GLY A N 1
ATOM 2925 C CA . GLY A 1 396 ? 14.396 5.733 -7.626 1.00 61.75 396 GLY A CA 1
ATOM 2926 C C . GLY A 1 396 ? 13.229 6.709 -7.791 1.00 61.75 396 GLY A C 1
ATOM 2927 O O . GLY A 1 396 ? 13.303 7.879 -7.407 1.00 61.75 396 GLY A O 1
ATOM 2928 N N . ILE A 1 397 ? 12.101 6.211 -8.305 1.00 73.38 397 ILE A N 1
ATOM 2929 C CA . ILE A 1 397 ? 10.913 7.033 -8.613 1.00 73.38 397 ILE A CA 1
ATOM 2930 C C . ILE A 1 397 ? 10.322 7.741 -7.385 1.00 73.38 397 ILE A C 1
ATOM 2932 O O . ILE A 1 397 ? 9.655 8.764 -7.506 1.00 73.38 397 ILE A O 1
ATOM 2936 N N . ALA A 1 398 ? 10.566 7.191 -6.193 1.00 82.38 398 ALA A N 1
ATOM 2937 C CA . ALA A 1 398 ? 10.102 7.729 -4.922 1.00 82.38 398 ALA A CA 1
ATOM 2938 C C . ALA A 1 398 ? 11.158 8.606 -4.229 1.00 82.38 398 ALA A C 1
ATOM 2940 O O . ALA A 1 398 ? 11.004 8.934 -3.053 1.00 82.38 398 ALA A O 1
ATOM 2941 N N . TRP A 1 399 ? 12.245 8.986 -4.909 1.00 78.06 399 TRP A N 1
ATOM 2942 C CA . TRP A 1 399 ? 13.257 9.859 -4.315 1.00 78.06 399 TRP A CA 1
ATOM 2943 C C . TRP A 1 399 ? 12.760 11.301 -4.149 1.00 78.06 399 TRP A C 1
ATOM 2945 O O . TRP A 1 399 ? 13.040 11.928 -3.132 1.00 78.06 399 TRP A O 1
ATOM 2955 N N . TYR A 1 400 ? 11.986 11.837 -5.098 1.00 84.06 400 TYR A N 1
ATOM 2956 C CA . TYR A 1 400 ? 11.530 13.235 -5.072 1.00 84.06 400 TYR A CA 1
ATOM 2957 C C . TYR A 1 400 ? 12.690 14.221 -4.797 1.00 84.06 400 TYR A C 1
ATOM 2959 O O . TYR A 1 400 ? 13.776 14.110 -5.368 1.00 84.06 400 TYR A O 1
ATOM 2967 N N . THR A 1 401 ? 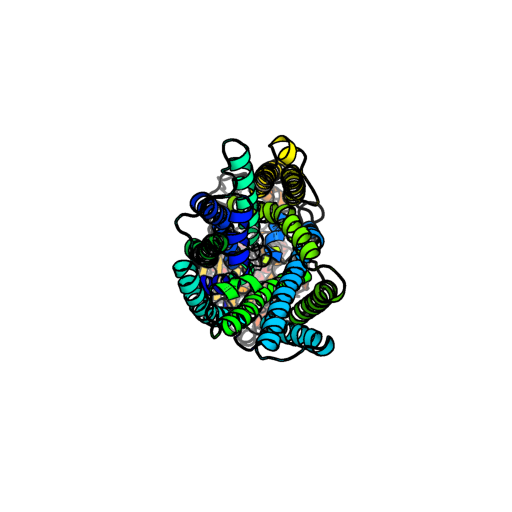12.485 15.197 -3.909 1.00 84.00 401 THR A N 1
ATOM 2968 C CA . THR A 1 401 ? 13.483 16.208 -3.566 1.00 84.00 401 THR A CA 1
ATOM 2969 C C . THR A 1 401 ? 14.279 15.737 -2.354 1.00 84.00 401 THR A C 1
ATOM 2971 O O . THR A 1 401 ? 13.816 15.842 -1.219 1.00 84.00 401 THR A O 1
ATOM 2974 N N . ARG A 1 402 ? 15.496 15.223 -2.580 1.00 87.69 402 ARG A N 1
ATOM 2975 C CA . ARG A 1 402 ? 16.399 14.715 -1.520 1.00 87.69 402 ARG A CA 1
ATOM 2976 C C . ARG A 1 402 ? 15.789 13.590 -0.658 1.00 87.69 402 ARG A C 1
ATOM 2978 O O . ARG A 1 402 ? 16.090 13.489 0.530 1.00 87.69 402 ARG A O 1
ATOM 2985 N N . GLY A 1 403 ? 14.924 12.760 -1.232 1.00 87.69 403 GLY A N 1
ATOM 2986 C CA . GLY A 1 403 ? 14.241 11.673 -0.525 1.00 87.69 403 GLY A CA 1
ATOM 2987 C C . GLY A 1 403 ? 12.893 12.065 0.090 1.00 87.69 403 GLY A C 1
ATOM 2988 O O . GLY A 1 403 ? 12.268 11.225 0.735 1.00 87.69 403 GLY A O 1
ATOM 2989 N N . PHE A 1 404 ? 12.440 13.314 -0.058 1.00 94.62 404 PHE A N 1
ATOM 2990 C CA . PHE A 1 404 ? 11.199 13.803 0.548 1.00 94.62 404 PHE A CA 1
ATOM 2991 C C . PHE A 1 404 ? 10.169 14.202 -0.507 1.00 94.62 404 PHE A C 1
ATOM 2993 O O . PHE A 1 404 ? 10.427 15.052 -1.366 1.00 94.62 404 PHE A O 1
ATOM 3000 N N . ASN A 1 405 ? 8.969 13.639 -0.380 1.00 94.62 405 ASN A N 1
ATOM 3001 C CA . ASN A 1 405 ? 7.771 14.181 -1.003 1.00 94.62 405 ASN A CA 1
ATOM 3002 C C . ASN A 1 405 ? 7.191 15.261 -0.075 1.00 94.62 405 ASN A C 1
ATOM 3004 O O . ASN A 1 405 ? 6.655 14.965 0.996 1.00 94.62 405 ASN A O 1
ATOM 3008 N N . VAL A 1 406 ? 7.307 16.523 -0.492 1.00 95.50 406 VAL A N 1
ATOM 3009 C CA . VAL A 1 406 ? 6.842 17.683 0.281 1.00 95.50 406 VAL A CA 1
ATOM 3010 C C . VAL A 1 406 ? 5.324 17.646 0.463 1.00 95.50 406 VAL A C 1
ATOM 3012 O O . VAL A 1 406 ? 4.837 18.050 1.513 1.00 95.50 406 VAL A O 1
ATOM 3015 N N . ALA A 1 407 ? 4.572 17.095 -0.496 1.00 95.81 407 ALA A N 1
ATOM 3016 C CA . ALA A 1 407 ? 3.120 17.002 -0.391 1.00 95.81 407 ALA A CA 1
ATOM 3017 C C . ALA A 1 407 ? 2.695 16.102 0.772 1.00 95.81 407 ALA A C 1
ATOM 3019 O O . ALA A 1 407 ? 1.873 16.520 1.584 1.00 95.81 407 ALA A O 1
ATOM 3020 N N . GLY A 1 408 ? 3.288 14.910 0.899 1.00 96.50 408 GLY A N 1
ATOM 3021 C CA . GLY A 1 408 ? 2.975 13.983 1.991 1.00 96.50 408 GLY A CA 1
ATOM 3022 C C . GLY A 1 408 ? 3.328 14.544 3.361 1.00 96.50 408 GLY A C 1
ATOM 3023 O O . GLY A 1 408 ? 2.508 14.506 4.276 1.00 96.50 408 GLY A O 1
ATOM 3024 N N . LEU A 1 409 ? 4.530 15.112 3.502 1.00 94.81 409 LEU A N 1
ATOM 3025 C CA . LEU A 1 409 ? 4.979 15.647 4.788 1.00 94.81 409 LEU A CA 1
ATOM 3026 C C . LEU A 1 409 ? 4.171 16.880 5.213 1.00 94.81 409 LEU A C 1
ATOM 3028 O O . LEU A 1 409 ? 3.725 16.953 6.357 1.00 94.81 409 LEU A O 1
ATOM 3032 N N . SER A 1 410 ? 3.940 17.832 4.302 1.00 96.50 410 SER A N 1
ATOM 3033 C CA . SER A 1 410 ? 3.119 19.010 4.596 1.00 96.50 410 SER A CA 1
ATOM 3034 C C . SER A 1 410 ? 1.680 18.622 4.925 1.00 96.50 410 SER A C 1
ATOM 3036 O O . SER A 1 410 ? 1.126 19.135 5.892 1.00 96.50 410 SER A O 1
ATOM 3038 N N . ALA A 1 411 ? 1.093 17.682 4.180 1.00 97.88 411 ALA A N 1
ATOM 3039 C CA . ALA A 1 411 ? -0.252 17.190 4.453 1.00 97.88 411 ALA A CA 1
ATOM 3040 C C . ALA A 1 411 ? -0.367 16.532 5.830 1.00 97.88 411 ALA A C 1
ATOM 3042 O O . ALA A 1 411 ? -1.327 16.803 6.549 1.00 97.88 411 ALA A O 1
ATOM 3043 N N . LEU A 1 412 ? 0.615 15.712 6.218 1.00 95.94 412 LEU A N 1
ATOM 3044 C CA . LEU A 1 412 ? 0.609 15.045 7.517 1.00 95.94 412 LEU A CA 1
ATOM 3045 C C . LEU A 1 412 ? 0.697 16.055 8.659 1.00 95.94 412 LEU A C 1
ATOM 3047 O O . LEU A 1 412 ? -0.114 16.008 9.577 1.00 95.94 412 LEU A O 1
ATOM 3051 N N . LEU A 1 413 ? 1.640 16.998 8.581 1.00 95.62 413 LEU A N 1
ATOM 3052 C CA . LEU A 1 413 ? 1.835 18.007 9.623 1.00 95.62 413 LEU A CA 1
ATOM 3053 C C . LEU A 1 413 ? 0.635 18.954 9.733 1.00 95.62 413 LEU A C 1
ATOM 3055 O O . LEU A 1 413 ? 0.181 19.242 10.838 1.00 95.62 413 LEU A O 1
ATOM 3059 N N . SER A 1 414 ? 0.089 19.421 8.606 1.00 97.62 414 SER A N 1
ATOM 3060 C CA . SER A 1 414 ? -1.101 20.280 8.607 1.00 97.62 414 SER A CA 1
ATOM 3061 C C . SER A 1 414 ? -2.353 19.535 9.067 1.00 97.62 414 SER A C 1
ATOM 3063 O O . SER A 1 414 ? -3.156 20.105 9.801 1.00 97.62 414 SER A O 1
ATOM 3065 N N . GLY A 1 415 ? -2.512 18.268 8.679 1.00 97.25 415 GLY A N 1
ATOM 3066 C CA . GLY A 1 415 ? -3.599 17.411 9.144 1.00 97.25 415 GLY A CA 1
ATOM 3067 C C . GLY A 1 415 ? -3.520 17.135 10.643 1.00 97.25 415 GLY A C 1
ATOM 3068 O O . GLY A 1 415 ? -4.513 17.306 11.340 1.00 97.25 415 GLY A O 1
ATOM 3069 N N . ALA A 1 416 ? -2.340 16.788 11.159 1.00 94.69 416 ALA A N 1
ATOM 3070 C CA . ALA A 1 416 ? -2.130 16.573 12.589 1.00 94.69 416 ALA A CA 1
ATOM 3071 C C . ALA A 1 416 ? -2.367 17.856 13.397 1.00 94.69 416 ALA A C 1
ATOM 3073 O O . ALA A 1 416 ? -3.053 17.826 14.416 1.00 94.69 416 ALA A O 1
ATOM 3074 N N . ALA A 1 417 ? -1.882 19.003 12.910 1.00 95.50 417 ALA A N 1
ATOM 3075 C CA . ALA A 1 417 ? -2.165 20.295 13.529 1.00 95.50 417 ALA A CA 1
ATOM 3076 C C . ALA A 1 417 ? -3.673 20.595 13.543 1.00 95.50 417 ALA A C 1
ATOM 3078 O O . ALA A 1 417 ? -4.203 21.008 14.569 1.00 95.50 417 ALA A O 1
ATOM 3079 N N . ALA A 1 418 ? -4.379 20.346 12.436 1.00 96.81 418 ALA A N 1
ATOM 3080 C CA . ALA A 1 418 ? -5.825 20.527 12.371 1.00 96.81 418 ALA A CA 1
ATOM 3081 C C . ALA A 1 418 ? -6.569 19.589 13.328 1.00 96.81 418 ALA A C 1
ATOM 3083 O O . ALA A 1 418 ? -7.457 20.049 14.036 1.00 96.81 418 ALA A O 1
ATOM 3084 N N . ALA A 1 419 ? -6.189 18.310 13.397 1.00 94.62 419 ALA A N 1
ATOM 3085 C CA . ALA A 1 419 ? -6.764 17.365 14.347 1.00 94.62 419 ALA A CA 1
ATOM 3086 C C . ALA A 1 419 ? -6.568 17.851 15.789 1.00 94.62 419 ALA A C 1
ATOM 3088 O O . ALA A 1 419 ? -7.546 17.965 16.520 1.00 94.62 419 ALA A O 1
ATOM 3089 N N . ALA A 1 420 ? -5.343 18.238 16.161 1.00 92.81 420 ALA A N 1
ATOM 3090 C CA . ALA A 1 420 ? -5.021 18.736 17.497 1.00 92.81 420 ALA A CA 1
ATOM 3091 C C . ALA A 1 420 ? -5.838 19.981 17.892 1.00 92.81 420 ALA A C 1
ATOM 3093 O O . ALA A 1 420 ? -6.191 20.143 19.053 1.00 92.81 420 ALA A O 1
ATOM 3094 N N . LEU A 1 421 ? -6.214 20.854 16.952 1.00 95.00 421 LEU A N 1
ATOM 3095 C CA . LEU A 1 421 ? -7.076 21.999 17.279 1.00 95.00 421 LEU A CA 1
ATOM 3096 C C . LEU A 1 421 ? -8.486 21.589 17.740 1.00 95.00 421 LEU A C 1
ATOM 3098 O O . LEU A 1 421 ? -9.133 22.364 18.450 1.00 95.00 421 LEU A O 1
ATOM 3102 N N . PHE A 1 422 ? -8.946 20.403 17.336 1.00 94.25 422 PHE A N 1
ATOM 3103 C CA . PHE A 1 422 ? -10.287 19.875 17.582 1.00 94.25 422 PHE A CA 1
ATOM 3104 C C . PHE A 1 422 ? -10.328 18.664 18.523 1.00 94.25 422 PHE A C 1
ATOM 3106 O O . PHE A 1 422 ? -11.424 18.182 18.773 1.00 94.25 422 PHE A O 1
ATOM 3113 N N . VAL A 1 423 ? -9.197 18.171 19.033 1.00 90.44 423 VAL A N 1
ATOM 3114 C CA . VAL A 1 423 ? -9.196 17.103 20.050 1.00 90.44 423 VAL A CA 1
ATOM 3115 C C . VAL A 1 423 ? -9.818 17.618 21.348 1.00 90.44 423 VAL A C 1
ATOM 3117 O O . VAL A 1 423 ? -9.549 18.754 21.745 1.00 90.44 423 VAL A O 1
ATOM 3120 N N . GLN A 1 424 ? -10.614 16.784 22.017 1.00 86.19 424 GLN A N 1
ATOM 3121 C CA . GLN A 1 424 ? -11.145 17.067 23.348 1.00 86.19 424 GLN A CA 1
ATOM 3122 C C . GLN A 1 424 ? -11.006 15.851 24.268 1.00 86.19 424 GLN A C 1
ATOM 3124 O O . GLN A 1 424 ? -11.689 14.847 24.077 1.00 86.19 424 GLN A O 1
ATOM 3129 N N . ASN A 1 425 ? -10.185 15.975 25.311 1.00 76.25 425 ASN A N 1
ATOM 3130 C CA . ASN A 1 425 ? -10.060 14.983 26.380 1.00 76.25 425 ASN A CA 1
ATOM 3131 C C . ASN A 1 425 ? -9.616 15.629 27.710 1.00 76.25 425 ASN A C 1
ATOM 3133 O O . ASN A 1 425 ? -9.542 16.858 27.816 1.00 76.25 425 ASN A O 1
ATOM 3137 N N . ASP A 1 426 ? -9.350 14.799 28.722 1.00 72.12 426 ASP A N 1
ATOM 3138 C CA . ASP A 1 426 ? -8.989 15.233 30.077 1.00 72.12 426 ASP A CA 1
ATOM 3139 C C . ASP A 1 426 ? -7.579 15.849 30.176 1.00 72.12 426 ASP A C 1
ATOM 3141 O O . ASP A 1 426 ? -7.345 16.728 31.008 1.00 72.12 426 ASP A O 1
ATOM 3145 N N . GLU A 1 427 ? -6.634 15.415 29.337 1.00 74.81 427 GLU A N 1
ATOM 3146 C CA . GLU A 1 427 ? -5.238 15.878 29.340 1.00 74.81 427 GLU A CA 1
ATOM 3147 C C . GLU A 1 427 ? -5.025 17.110 28.449 1.00 74.81 427 GLU A C 1
ATOM 3149 O O . GLU A 1 427 ? -4.205 17.986 28.745 1.00 74.81 427 GLU A O 1
ATOM 3154 N N . PHE A 1 428 ? -5.770 17.189 27.348 1.00 82.81 428 PHE A N 1
ATOM 3155 C CA . PHE A 1 428 ? -5.641 18.206 26.325 1.00 82.81 428 PHE A CA 1
ATOM 3156 C C . PHE A 1 428 ? -6.997 18.572 25.710 1.00 82.81 428 PHE A C 1
ATOM 3158 O O . PHE A 1 428 ? -7.709 17.761 25.118 1.00 82.81 428 PHE A O 1
ATOM 3165 N N . ALA A 1 429 ? -7.313 19.864 25.781 1.00 87.75 429 ALA A N 1
ATOM 3166 C CA . ALA A 1 429 ? -8.466 20.452 25.119 1.00 87.75 429 ALA A CA 1
ATOM 3167 C C . ALA A 1 429 ? -7.990 21.396 24.011 1.00 87.75 429 ALA A C 1
ATOM 3169 O O . ALA A 1 429 ? -7.411 22.458 24.269 1.00 87.75 429 ALA A O 1
ATOM 3170 N N . GLY A 1 430 ? -8.245 21.013 22.762 1.00 91.31 430 GLY A N 1
ATOM 3171 C CA . GLY A 1 430 ? -7.947 21.829 21.597 1.00 91.31 430 GLY A CA 1
ATOM 3172 C C . GLY A 1 430 ? -8.707 23.162 21.655 1.00 91.31 430 GLY A C 1
ATOM 3173 O O . GLY A 1 430 ? -9.864 23.210 22.089 1.00 91.31 430 GLY A O 1
ATOM 3174 N N . PRO A 1 431 ? -8.101 24.279 21.216 1.00 94.50 431 PRO A N 1
ATOM 3175 C CA . PRO A 1 431 ? -8.727 25.595 21.324 1.00 94.50 431 PRO A CA 1
ATOM 3176 C C . PRO A 1 431 ? -10.020 25.716 20.505 1.00 94.50 431 PRO A C 1
ATOM 3178 O O . PRO A 1 431 ? -10.931 26.432 20.921 1.00 94.50 431 PRO A O 1
ATOM 3181 N N . LEU A 1 432 ? -10.133 25.017 19.367 1.00 94.94 432 LEU A N 1
ATOM 3182 C CA . LEU A 1 432 ? -11.362 25.021 18.567 1.00 94.94 432 LEU A CA 1
ATOM 3183 C C . LEU A 1 432 ? -12.417 24.078 19.148 1.00 94.94 432 LEU A C 1
ATOM 3185 O O . LEU A 1 432 ? -13.589 24.442 19.150 1.00 94.94 432 LEU A O 1
ATOM 3189 N N . ALA A 1 433 ? -12.020 22.930 19.705 1.00 92.75 433 ALA A N 1
ATOM 3190 C CA . ALA A 1 433 ? -12.946 22.065 20.440 1.00 92.75 433 ALA A CA 1
ATOM 3191 C C . ALA A 1 433 ? -13.560 22.799 21.640 1.00 92.75 433 ALA A C 1
ATOM 3193 O O . ALA A 1 433 ? -14.782 22.844 21.788 1.00 92.75 433 ALA A O 1
ATOM 3194 N N . SER A 1 434 ? -12.722 23.478 22.428 1.00 91.81 434 SER A N 1
ATOM 3195 C CA . SER A 1 434 ? -13.147 24.294 23.572 1.00 91.81 434 SER A CA 1
ATOM 3196 C C . SER A 1 434 ? -14.110 25.410 23.155 1.00 91.81 434 SER A C 1
ATOM 3198 O O . SER A 1 434 ? -15.151 25.604 23.782 1.00 91.81 434 SER A O 1
ATOM 3200 N N . ALA A 1 435 ? -13.810 26.115 22.058 1.00 92.38 435 ALA A N 1
ATOM 3201 C CA . ALA A 1 435 ? -14.683 27.156 21.513 1.00 92.38 435 ALA A CA 1
ATOM 3202 C C . ALA A 1 435 ? -16.036 26.614 21.011 1.00 92.38 435 ALA A C 1
ATOM 3204 O O . ALA A 1 435 ? -17.018 27.355 20.976 1.00 92.38 435 ALA A O 1
ATOM 3205 N N . LEU A 1 436 ? -16.099 25.330 20.648 1.00 91.31 436 LEU A N 1
ATOM 3206 C CA . LEU A 1 436 ? -17.311 24.624 20.225 1.00 91.31 436 LEU A CA 1
ATOM 3207 C C . LEU A 1 436 ? -18.002 23.863 21.369 1.00 91.31 436 LEU A C 1
ATOM 3209 O O . LEU A 1 436 ? -18.842 23.004 21.113 1.00 91.31 436 LEU A O 1
ATOM 3213 N N . GLY A 1 437 ? -17.671 24.172 22.626 1.00 87.62 437 GLY A N 1
ATOM 3214 C CA . GLY A 1 437 ? -18.297 23.539 23.787 1.00 87.62 437 GLY A CA 1
ATOM 3215 C C . GLY A 1 437 ? -17.879 22.082 23.993 1.00 87.62 437 GLY A C 1
ATOM 3216 O O . GLY A 1 437 ? -18.679 21.290 24.478 1.00 87.62 437 GLY A O 1
ATOM 3217 N N . GLY A 1 438 ? -16.650 21.729 23.605 1.00 86.81 438 GLY A N 1
ATOM 3218 C CA . GLY A 1 438 ? -16.079 20.388 23.757 1.00 86.81 438 GLY A CA 1
ATOM 3219 C C . GLY A 1 438 ? -16.372 19.436 22.593 1.00 86.81 438 GLY A C 1
ATOM 3220 O O . GLY A 1 438 ? -16.227 18.229 22.744 1.00 86.81 438 GLY A O 1
ATOM 3221 N N . ALA A 1 439 ? -16.806 19.945 21.437 1.00 91.44 439 ALA A N 1
ATOM 3222 C CA . ALA A 1 439 ? -17.066 19.106 20.271 1.00 91.44 439 ALA A CA 1
ATOM 3223 C C . ALA A 1 439 ? -15.757 18.593 19.647 1.00 91.44 439 ALA A C 1
ATOM 3225 O O . ALA A 1 439 ? -15.044 19.359 18.990 1.00 91.44 439 ALA A O 1
ATOM 3226 N N . ASP A 1 440 ? -15.474 17.295 19.805 1.00 92.25 440 ASP A N 1
ATOM 3227 C CA . ASP A 1 440 ? -14.312 16.670 19.173 1.00 92.25 440 ASP A CA 1
ATOM 3228 C C . ASP A 1 440 ? -14.572 16.376 17.688 1.00 92.25 440 ASP A C 1
ATOM 3230 O O . ASP A 1 440 ? -15.300 15.452 17.314 1.00 92.25 440 ASP A O 1
ATOM 3234 N N . LEU A 1 441 ? -13.965 17.185 16.821 1.00 94.38 441 LEU A N 1
ATOM 3235 C CA . LEU A 1 441 ? -14.025 17.024 15.365 1.00 94.38 441 LEU A CA 1
ATOM 3236 C C . LEU A 1 441 ? -12.678 16.594 14.774 1.00 94.38 441 LEU A C 1
ATOM 3238 O O . LEU A 1 441 ? -12.497 16.667 13.555 1.00 94.38 441 LEU A O 1
ATOM 3242 N N . SER A 1 442 ? -11.730 16.149 15.603 1.00 93.31 442 SER A N 1
ATOM 3243 C CA . SER A 1 442 ? -10.375 15.777 15.173 1.00 93.31 442 SER A CA 1
ATOM 3244 C C . SER A 1 442 ? -10.391 14.679 14.106 1.00 93.31 442 SER A C 1
ATOM 3246 O O . SER A 1 442 ? -9.676 14.766 13.103 1.00 93.31 442 SER A O 1
ATOM 3248 N N . TRP A 1 443 ? -11.307 13.721 14.266 1.00 91.50 443 TRP A N 1
ATOM 3249 C CA . TRP A 1 443 ? -11.553 12.616 13.346 1.00 91.50 443 TRP A CA 1
ATOM 3250 C C . TRP A 1 443 ? -12.041 13.054 11.957 1.00 91.50 443 TRP A C 1
ATOM 3252 O O . TRP A 1 443 ? -11.939 12.265 11.027 1.00 91.50 443 TRP A O 1
ATOM 3262 N N . LEU A 1 444 ? -12.557 14.278 11.781 1.00 94.44 444 LEU A N 1
ATOM 3263 C CA . LEU A 1 444 ? -12.926 14.849 10.473 1.00 94.44 444 LEU A CA 1
ATOM 3264 C C . LEU A 1 444 ? -11.905 15.882 9.998 1.00 94.44 444 LEU A C 1
ATOM 3266 O O . LEU A 1 444 ? -11.458 15.845 8.849 1.00 94.44 444 LEU A O 1
ATOM 3270 N N . ALA A 1 445 ? -11.554 16.820 10.877 1.00 96.12 445 ALA A N 1
ATOM 3271 C CA . ALA A 1 445 ? -10.732 17.975 10.550 1.00 96.12 445 ALA A CA 1
ATOM 3272 C C . ALA A 1 445 ? -9.336 17.557 10.077 1.00 96.12 445 ALA A C 1
ATOM 3274 O O . ALA A 1 445 ? -8.865 18.058 9.054 1.00 96.12 445 ALA A O 1
ATOM 3275 N N . GLY A 1 446 ? -8.706 16.602 10.770 1.00 95.81 446 GLY A N 1
ATOM 3276 C CA . GLY A 1 446 ? -7.386 16.096 10.403 1.00 95.81 446 GLY A CA 1
ATOM 3277 C C . GLY A 1 446 ? -7.359 15.466 9.009 1.00 95.81 446 GLY A C 1
ATOM 3278 O O . GLY A 1 446 ? -6.648 15.974 8.136 1.00 95.81 446 GLY A O 1
ATOM 3279 N N . PRO A 1 447 ? -8.154 14.407 8.759 1.00 96.44 447 PRO A N 1
ATOM 3280 C CA . PRO A 1 447 ? -8.282 13.783 7.442 1.00 96.44 447 PRO A CA 1
ATOM 3281 C C . PRO A 1 447 ? -8.612 14.756 6.304 1.00 96.44 447 PRO A C 1
ATOM 3283 O O . PRO A 1 447 ? -8.002 14.688 5.231 1.00 96.44 447 PRO A O 1
ATOM 3286 N N . LEU A 1 448 ? -9.549 15.684 6.527 1.00 97.75 448 LEU A N 1
ATOM 3287 C CA . LEU A 1 448 ? -9.978 16.640 5.506 1.00 97.75 448 LEU A CA 1
ATOM 3288 C C . LEU A 1 448 ? -8.855 17.615 5.138 1.00 97.75 448 LEU A C 1
ATOM 3290 O O . LEU A 1 448 ? -8.558 17.797 3.956 1.00 97.75 448 LEU A O 1
ATOM 3294 N N . VAL A 1 449 ? -8.208 18.221 6.139 1.00 98.50 449 VAL A N 1
ATOM 3295 C CA . VAL A 1 449 ? -7.098 19.156 5.910 1.00 98.50 449 VAL A CA 1
ATOM 3296 C C . VAL A 1 449 ? -5.926 18.438 5.250 1.00 98.50 449 VAL A C 1
ATOM 3298 O O . VAL A 1 449 ? -5.386 18.953 4.272 1.00 98.50 449 VAL A O 1
ATOM 3301 N N . ALA A 1 450 ? -5.581 17.232 5.710 1.00 98.25 450 ALA A N 1
ATOM 3302 C CA . ALA A 1 450 ? -4.517 16.431 5.111 1.00 98.25 450 ALA A CA 1
ATOM 3303 C C . ALA A 1 450 ? -4.784 16.155 3.623 1.00 98.25 450 ALA A C 1
ATOM 3305 O O . ALA A 1 450 ? -3.921 16.406 2.786 1.00 98.25 450 ALA A O 1
ATOM 3306 N N . SER A 1 451 ? -6.001 15.728 3.275 1.00 98.44 451 SER A N 1
ATOM 3307 C CA . SER A 1 451 ? -6.391 15.446 1.885 1.00 98.44 451 SER A CA 1
ATOM 3308 C C . SER A 1 451 ? -6.315 16.697 1.004 1.00 98.44 451 SER A C 1
ATOM 3310 O O . SER A 1 451 ? -5.722 16.673 -0.076 1.00 98.44 451 SER A O 1
ATOM 3312 N N . CYS A 1 452 ? -6.865 17.821 1.477 1.00 98.50 452 CYS A N 1
ATOM 3313 C CA . CYS A 1 452 ? -6.850 19.093 0.753 1.00 98.50 452 CYS A CA 1
ATOM 3314 C C . CYS A 1 452 ? -5.425 19.609 0.519 1.00 98.50 452 CYS A C 1
ATOM 3316 O O . CYS A 1 452 ? -5.086 19.991 -0.604 1.00 98.50 452 CYS A O 1
ATOM 3318 N N . VAL A 1 453 ? -4.583 19.593 1.558 1.00 98.56 453 VAL A N 1
ATOM 3319 C CA . VAL A 1 453 ? -3.179 20.012 1.463 1.00 98.56 453 VAL A CA 1
ATOM 3320 C C . VAL A 1 453 ? -2.405 19.069 0.547 1.00 98.56 453 VAL A C 1
ATOM 3322 O O . VAL A 1 453 ? -1.670 19.548 -0.314 1.00 98.56 453 VAL A O 1
ATOM 3325 N N . TYR A 1 454 ? -2.614 17.753 0.653 1.00 98.25 454 TYR A N 1
ATOM 3326 C CA . TYR A 1 454 ? -1.952 16.780 -0.215 1.00 98.25 454 TYR A CA 1
ATOM 3327 C C . TYR A 1 454 ? -2.282 17.029 -1.687 1.00 98.25 454 TYR A C 1
ATOM 3329 O O . TYR A 1 454 ? -1.371 17.119 -2.507 1.00 98.25 454 TYR A O 1
ATOM 3337 N N . ILE A 1 455 ? -3.563 17.220 -2.031 1.00 97.06 455 ILE A N 1
ATOM 3338 C CA . ILE A 1 455 ? -3.990 17.532 -3.406 1.00 97.06 455 ILE A CA 1
ATOM 3339 C C . ILE A 1 455 ? -3.369 18.846 -3.882 1.00 97.06 455 ILE A C 1
ATOM 3341 O O . ILE A 1 455 ? -2.842 18.904 -4.995 1.00 97.06 455 ILE A O 1
ATOM 3345 N N . ALA A 1 456 ? -3.444 19.900 -3.067 1.00 97.12 456 ALA A N 1
ATOM 3346 C CA . ALA A 1 456 ? -2.952 21.221 -3.438 1.00 97.12 456 ALA A CA 1
ATOM 3347 C C . ALA A 1 456 ? -1.438 21.205 -3.678 1.00 97.12 456 ALA A C 1
ATOM 3349 O O . ALA A 1 456 ? -0.984 21.591 -4.753 1.00 97.12 456 ALA A O 1
ATOM 3350 N N . VAL A 1 457 ? -0.660 20.701 -2.717 1.00 96.00 457 VAL A N 1
ATOM 3351 C CA . VAL A 1 457 ? 0.805 20.652 -2.813 1.00 96.00 457 VAL A CA 1
ATOM 3352 C C . VAL A 1 457 ? 1.248 19.670 -3.894 1.00 96.00 457 VAL A C 1
ATOM 3354 O O . VAL A 1 457 ? 2.174 19.986 -4.633 1.00 96.00 457 VAL A O 1
ATOM 3357 N N . THR A 1 458 ? 0.560 18.537 -4.077 1.00 92.00 458 THR A N 1
ATOM 3358 C CA . THR A 1 458 ? 0.848 17.627 -5.199 1.00 92.00 458 THR A CA 1
ATOM 3359 C C . THR A 1 458 ? 0.670 18.342 -6.530 1.00 92.00 458 THR A C 1
ATOM 3361 O O . THR A 1 458 ? 1.580 18.332 -7.346 1.00 92.00 458 THR A O 1
ATOM 3364 N N . LYS A 1 459 ? -0.446 19.044 -6.746 1.00 88.81 459 LYS A N 1
ATOM 3365 C CA . LYS A 1 459 ? -0.673 19.782 -7.999 1.00 88.81 459 LYS A CA 1
ATOM 3366 C C . LYS A 1 459 ? 0.304 20.941 -8.212 1.00 88.81 459 LYS A C 1
ATOM 3368 O O . LYS A 1 459 ? 0.611 21.250 -9.358 1.00 88.81 459 LYS A O 1
ATOM 3373 N N . LEU A 1 460 ? 0.764 21.585 -7.140 1.00 90.50 460 LEU A N 1
ATOM 3374 C CA . LEU A 1 460 ? 1.680 22.728 -7.207 1.00 90.50 460 LEU A CA 1
ATOM 3375 C C . LEU A 1 460 ? 3.144 22.306 -7.400 1.00 90.50 460 LEU A C 1
ATOM 3377 O O . LEU A 1 460 ? 3.846 22.896 -8.215 1.00 90.50 460 LEU A O 1
ATOM 3381 N N . CYS A 1 461 ? 3.609 21.306 -6.649 1.00 86.19 461 CYS A N 1
ATOM 3382 C CA . CYS A 1 461 ? 5.014 20.888 -6.614 1.00 86.19 461 CYS A CA 1
ATOM 3383 C C . CYS A 1 461 ? 5.313 19.695 -7.528 1.00 86.19 461 CYS A C 1
ATOM 3385 O O . CYS A 1 461 ? 6.440 19.558 -8.001 1.00 86.19 461 CYS A O 1
ATOM 3387 N N . TYR A 1 462 ? 4.315 18.851 -7.786 1.00 81.06 462 TYR A N 1
ATOM 3388 C CA . TYR A 1 462 ? 4.409 17.649 -8.617 1.00 81.06 462 TYR A CA 1
ATOM 3389 C C . TYR A 1 462 ? 3.258 17.612 -9.634 1.00 81.06 462 TYR A C 1
ATOM 3391 O O . TYR A 1 462 ? 2.500 16.636 -9.663 1.00 81.06 462 TYR A O 1
ATOM 3399 N N . PRO A 1 463 ? 3.058 18.684 -10.429 1.00 65.50 463 PRO A N 1
ATOM 3400 C CA . PRO A 1 463 ? 1.962 18.733 -11.384 1.00 65.50 463 PRO A CA 1
ATOM 3401 C C . PRO A 1 463 ? 1.998 17.476 -12.249 1.00 65.50 463 PRO A C 1
ATOM 3403 O O . PRO A 1 463 ? 3.051 17.131 -12.790 1.00 65.50 463 PRO A O 1
ATOM 3406 N N . THR A 1 464 ? 0.852 16.798 -12.369 1.00 58.41 464 THR A N 1
ATOM 3407 C CA . THR A 1 464 ? 0.667 15.750 -13.370 1.00 58.41 464 THR A CA 1
ATOM 3408 C C . THR A 1 464 ? 0.929 16.398 -14.719 1.00 58.41 464 THR A C 1
ATOM 3410 O O . THR A 1 464 ? 0.103 17.155 -15.237 1.00 58.41 464 THR A O 1
ATOM 3413 N N . ARG A 1 465 ? 2.139 16.194 -15.247 1.00 51.81 465 ARG A N 1
ATOM 3414 C CA . ARG A 1 465 ? 2.509 16.717 -16.554 1.00 51.81 465 ARG A CA 1
ATOM 3415 C C . ARG A 1 465 ? 1.565 16.027 -17.525 1.00 51.81 465 ARG A C 1
ATOM 3417 O O . ARG A 1 465 ? 1.532 14.801 -17.592 1.00 51.81 465 ARG A O 1
ATOM 3424 N N . LYS A 1 466 ? 0.710 16.807 -18.194 1.00 46.09 466 LYS A N 1
ATOM 3425 C CA . LYS A 1 466 ? -0.011 16.283 -19.354 1.00 46.09 466 LYS A CA 1
ATOM 3426 C C . LYS A 1 466 ? 1.047 15.698 -20.294 1.00 46.09 466 LYS A C 1
ATOM 3428 O O . LYS A 1 466 ? 2.117 16.308 -20.368 1.00 46.09 466 LYS A O 1
ATOM 3433 N N . PRO A 1 467 ? 0.760 14.595 -21.009 1.00 52.69 467 PRO A N 1
ATOM 3434 C CA . PRO A 1 467 ? 1.598 14.219 -22.135 1.00 52.69 467 PRO A CA 1
ATOM 3435 C C . PRO A 1 467 ? 1.775 15.479 -22.980 1.00 52.69 467 PRO A C 1
ATOM 3437 O O . PRO A 1 467 ? 0.794 16.103 -23.398 1.00 52.69 467 PRO A O 1
ATOM 3440 N N . ASP A 1 468 ? 3.025 15.895 -23.135 1.00 59.34 468 ASP A N 1
ATOM 3441 C CA . ASP A 1 468 ? 3.464 17.104 -23.838 1.00 59.34 468 ASP A CA 1
ATOM 3442 C C . ASP A 1 468 ? 3.024 17.118 -25.308 1.00 59.34 468 ASP A C 1
ATOM 3444 O O . ASP A 1 468 ? 3.107 18.132 -25.995 1.00 59.34 468 ASP A O 1
ATOM 3448 N N . THR A 1 469 ? 2.496 15.989 -25.763 1.00 65.81 469 THR A N 1
ATOM 3449 C CA . THR A 1 469 ? 2.187 15.660 -27.144 1.00 65.81 469 THR A CA 1
ATOM 3450 C C . THR A 1 469 ? 0.714 15.315 -27.382 1.00 65.81 469 THR A C 1
ATOM 3452 O O . THR A 1 469 ? 0.298 15.209 -28.531 1.00 65.81 469 THR A O 1
ATOM 3455 N N . GLY A 1 470 ? -0.100 15.134 -26.329 1.00 75.44 470 GLY A N 1
ATOM 3456 C CA . GLY A 1 470 ? -1.502 14.705 -26.461 1.00 75.44 470 GLY A CA 1
ATOM 3457 C C . GLY A 1 470 ? -1.702 13.276 -26.992 1.00 75.44 470 GLY A C 1
ATOM 3458 O O . GLY A 1 470 ? -2.829 12.921 -27.338 1.00 75.44 470 GLY A O 1
ATOM 3459 N N . LEU A 1 471 ? -0.639 12.464 -27.051 1.00 84.06 471 LEU A N 1
ATOM 3460 C CA . LEU A 1 471 ? -0.690 11.080 -27.526 1.00 84.06 471 LEU A CA 1
ATOM 3461 C C . LEU A 1 471 ? -1.556 10.185 -26.611 1.00 84.06 471 LEU A C 1
ATOM 3463 O O . LEU A 1 471 ? -1.566 10.375 -25.388 1.00 84.06 471 LEU A O 1
ATOM 3467 N N . PRO A 1 472 ? -2.280 9.195 -27.170 1.00 88.38 472 PRO A N 1
ATOM 3468 C CA . PRO A 1 472 ? -3.029 8.218 -26.387 1.00 88.38 472 PRO A CA 1
ATOM 3469 C C . PRO A 1 472 ? -2.102 7.345 -25.528 1.00 88.38 472 PRO A C 1
ATOM 3471 O O . PRO A 1 472 ? -0.950 7.096 -25.871 1.00 88.38 472 PRO A O 1
ATOM 3474 N N . VAL A 1 473 ? -2.623 6.838 -24.407 1.00 85.12 473 VAL A N 1
ATOM 3475 C CA . VAL A 1 473 ? -1.900 5.887 -23.547 1.00 85.12 473 VAL A CA 1
ATOM 3476 C C . VAL A 1 473 ? -2.171 4.460 -24.020 1.00 85.12 473 VAL A C 1
ATOM 3478 O O . VAL A 1 473 ? -3.335 4.064 -24.098 1.00 85.12 473 VAL A O 1
ATOM 3481 N N . SER A 1 474 ? -1.120 3.673 -24.261 1.00 85.19 474 SER A N 1
ATOM 3482 C CA . SER A 1 474 ? -1.214 2.245 -24.593 1.00 85.19 474 SER A CA 1
ATOM 3483 C C . SER A 1 474 ? -0.495 1.388 -23.554 1.00 85.19 474 SER A C 1
ATOM 3485 O O . SER A 1 474 ? 0.690 1.572 -23.291 1.00 85.19 474 SER A O 1
ATOM 3487 N N . THR A 1 475 ? -1.206 0.425 -22.961 1.00 76.06 475 THR A N 1
ATOM 3488 C CA . THR A 1 475 ? -0.624 -0.527 -21.997 1.00 76.06 475 THR A CA 1
ATOM 3489 C C . THR A 1 475 ? 0.042 -1.732 -22.665 1.00 76.06 475 THR A C 1
ATOM 3491 O O . THR A 1 475 ? 0.795 -2.446 -22.003 1.00 76.06 475 THR A O 1
ATOM 3494 N N . ASN A 1 476 ? -0.224 -1.961 -23.954 1.00 86.06 476 ASN A N 1
ATOM 3495 C CA . ASN A 1 476 ? 0.364 -3.039 -24.750 1.00 86.06 476 ASN A CA 1
ATOM 3496 C C . ASN A 1 476 ? 1.513 -2.462 -25.578 1.00 86.06 476 ASN A C 1
ATOM 3498 O O . ASN A 1 476 ? 1.341 -2.140 -26.749 1.00 86.06 476 ASN A O 1
ATOM 3502 N N . TRP A 1 477 ? 2.663 -2.263 -24.933 1.00 93.38 477 TRP A N 1
ATOM 3503 C CA . TRP A 1 477 ? 3.774 -1.540 -25.554 1.00 93.38 477 TRP A CA 1
ATOM 3504 C C . TRP A 1 477 ? 4.631 -2.387 -26.497 1.00 93.38 477 TRP A C 1
ATOM 3506 O O . TRP A 1 477 ? 5.148 -1.862 -27.475 1.00 93.38 477 TRP A O 1
ATOM 3516 N N . PHE A 1 478 ? 4.773 -3.680 -26.205 1.00 95.69 478 PHE A N 1
ATOM 3517 C CA . PHE A 1 478 ? 5.590 -4.611 -26.980 1.00 95.69 478 PHE A CA 1
ATOM 3518 C C . PHE A 1 478 ? 4.709 -5.601 -27.735 1.00 95.69 478 PHE A C 1
ATOM 3520 O O . PHE A 1 478 ? 3.652 -6.008 -27.240 1.00 95.69 478 PHE A O 1
ATOM 3527 N N . ARG A 1 479 ? 5.170 -6.025 -28.910 1.00 95.69 479 ARG A N 1
ATOM 3528 C CA . ARG A 1 479 ? 4.566 -7.105 -29.688 1.00 95.69 479 ARG A CA 1
ATOM 3529 C C . ARG A 1 479 ? 5.603 -8.199 -29.904 1.00 95.69 479 ARG A C 1
ATOM 3531 O O . ARG A 1 479 ? 6.651 -7.957 -30.485 1.00 95.69 479 ARG A O 1
ATOM 3538 N N . THR A 1 480 ? 5.267 -9.406 -29.466 1.00 96.44 480 THR A N 1
ATOM 3539 C CA . THR A 1 480 ? 6.102 -10.602 -29.619 1.00 96.44 480 THR A CA 1
ATOM 3540 C C . THR A 1 480 ? 5.564 -11.470 -30.753 1.00 96.44 480 THR A C 1
ATOM 3542 O O . THR A 1 480 ? 4.371 -11.785 -30.781 1.00 96.44 480 THR A O 1
ATOM 3545 N N . ARG A 1 481 ? 6.432 -11.879 -31.679 1.00 96.31 481 ARG A N 1
ATOM 3546 C CA . ARG A 1 481 ? 6.152 -12.837 -32.754 1.00 96.31 481 ARG A CA 1
ATOM 3547 C C . ARG A 1 481 ? 7.091 -14.028 -32.601 1.00 96.31 481 ARG A C 1
ATOM 3549 O O . ARG A 1 481 ? 8.302 -13.852 -32.540 1.00 96.31 481 ARG A O 1
ATOM 3556 N N . SER A 1 482 ? 6.543 -15.237 -32.557 1.00 95.81 482 SER A N 1
ATOM 3557 C CA . SER A 1 482 ? 7.371 -16.441 -32.495 1.00 95.81 482 SER A CA 1
ATOM 3558 C C . SER A 1 482 ? 7.878 -16.793 -33.891 1.00 95.81 482 SER A C 1
ATOM 3560 O O . SER A 1 482 ? 7.074 -17.027 -34.795 1.00 95.81 482 SER A O 1
ATOM 3562 N N . VAL A 1 483 ? 9.200 -16.799 -34.068 1.00 94.81 483 VAL A N 1
ATOM 3563 C CA . VAL A 1 483 ? 9.866 -17.154 -35.334 1.00 94.81 483 VAL A CA 1
ATOM 3564 C C . VAL A 1 483 ? 10.150 -18.652 -35.385 1.00 94.81 483 VAL A C 1
ATOM 3566 O O . VAL A 1 483 ? 9.996 -19.292 -36.423 1.00 94.81 483 VAL A O 1
ATOM 3569 N N . SER A 1 484 ? 10.514 -19.243 -34.247 1.00 92.38 484 SER A N 1
ATOM 3570 C CA . SER A 1 484 ? 10.638 -20.692 -34.082 1.00 92.38 484 SER A CA 1
ATOM 3571 C C . SER A 1 484 ? 10.304 -21.099 -32.648 1.00 92.38 484 SER A C 1
ATOM 3573 O O . SER A 1 484 ? 10.055 -20.259 -31.788 1.00 92.38 484 SER A O 1
ATOM 3575 N N . THR A 1 485 ? 10.360 -22.396 -32.340 1.00 89.38 485 THR A N 1
ATOM 3576 C CA . THR A 1 485 ? 10.119 -22.894 -30.974 1.00 89.38 485 THR A CA 1
ATOM 3577 C C . THR A 1 485 ? 11.046 -22.286 -29.920 1.00 89.38 485 THR A C 1
ATOM 3579 O O . THR A 1 485 ? 10.675 -22.256 -28.746 1.00 89.38 485 THR A O 1
ATOM 3582 N N . SER A 1 486 ? 12.237 -21.826 -30.317 1.00 92.50 486 SER A N 1
ATOM 3583 C CA . SER A 1 486 ? 13.251 -21.257 -29.425 1.00 92.50 486 SER A CA 1
ATOM 3584 C C . SER A 1 486 ? 13.558 -19.783 -29.691 1.00 92.50 486 SER A C 1
ATOM 3586 O O . SER A 1 486 ? 14.356 -19.236 -28.944 1.00 92.50 486 SER A O 1
ATOM 3588 N N . LEU A 1 487 ? 12.974 -19.150 -30.714 1.00 96.50 487 LEU A N 1
ATOM 3589 C CA . LEU A 1 487 ? 13.306 -17.779 -31.116 1.00 96.50 487 LEU A CA 1
ATOM 3590 C C . LEU A 1 487 ? 12.048 -16.923 -31.234 1.00 96.50 487 LEU A C 1
ATOM 3592 O O . LEU A 1 487 ? 11.157 -17.244 -32.025 1.00 96.50 487 LEU A O 1
ATOM 3596 N N . ASP A 1 488 ? 12.041 -15.806 -30.519 1.00 97.69 488 ASP A N 1
ATOM 3597 C CA . ASP A 1 488 ? 11.004 -14.787 -30.595 1.00 97.69 488 ASP A CA 1
ATOM 3598 C C . ASP A 1 488 ? 11.593 -13.450 -31.076 1.00 97.69 488 ASP A C 1
ATOM 3600 O O . ASP A 1 488 ? 12.686 -13.048 -30.672 1.00 97.69 488 ASP A O 1
ATOM 3604 N N . GLN A 1 489 ? 10.838 -12.763 -31.932 1.00 98.06 489 GLN A N 1
ATOM 3605 C CA . GLN A 1 489 ? 11.062 -11.379 -32.342 1.00 98.06 489 GLN A CA 1
ATOM 3606 C C . GLN A 1 489 ? 10.147 -10.477 -31.518 1.00 98.06 489 GLN A C 1
ATOM 3608 O O . GLN A 1 489 ? 8.936 -10.708 -31.453 1.00 98.06 489 GLN A O 1
ATOM 3613 N N . ILE A 1 490 ? 10.697 -9.441 -30.904 1.00 98.19 490 ILE A N 1
ATOM 3614 C CA . ILE A 1 490 ? 9.946 -8.490 -30.091 1.00 98.19 490 ILE A CA 1
ATOM 3615 C C . ILE A 1 490 ? 10.165 -7.093 -30.671 1.00 98.19 490 ILE A C 1
ATOM 3617 O O . ILE A 1 490 ? 11.299 -6.661 -30.820 1.00 98.19 490 ILE A O 1
ATOM 3621 N N . ASP A 1 491 ? 9.083 -6.380 -30.979 1.00 96.25 491 ASP A N 1
ATOM 3622 C CA . ASP A 1 491 ? 9.133 -5.006 -31.490 1.00 96.25 491 ASP A CA 1
ATOM 3623 C C . ASP A 1 491 ? 8.222 -4.054 -30.693 1.00 96.25 491 ASP A C 1
ATOM 3625 O O . ASP A 1 491 ? 7.470 -4.459 -29.795 1.00 96.25 491 ASP A O 1
ATOM 3629 N N . GLN A 1 492 ? 8.315 -2.758 -31.008 1.00 96.38 492 GLN A N 1
ATOM 3630 C CA . GLN A 1 492 ? 7.544 -1.688 -30.373 1.00 96.38 492 GLN A CA 1
ATOM 3631 C C . GLN A 1 492 ? 6.559 -1.058 -31.378 1.00 96.38 492 GLN A C 1
ATOM 3633 O O . GLN A 1 492 ? 6.901 -0.073 -32.037 1.00 96.38 492 GLN A O 1
ATOM 3638 N N . PRO A 1 493 ? 5.322 -1.578 -31.517 1.00 95.00 493 PRO A N 1
ATOM 3639 C CA . PRO A 1 493 ? 4.385 -1.173 -32.572 1.00 95.00 493 PRO A CA 1
ATOM 3640 C C . PRO A 1 493 ? 3.997 0.312 -32.551 1.00 95.00 493 PRO A C 1
ATOM 3642 O O . PRO A 1 493 ? 3.593 0.838 -33.581 1.00 95.00 493 PRO A O 1
ATOM 3645 N N . HIS A 1 494 ? 4.140 0.982 -31.407 1.00 94.88 494 HIS A N 1
ATOM 3646 C CA . HIS A 1 494 ? 3.834 2.406 -31.229 1.00 94.88 494 HIS A CA 1
ATOM 3647 C C . HIS A 1 494 ? 4.985 3.353 -31.589 1.00 94.88 494 HIS A C 1
ATOM 3649 O O . HIS A 1 494 ? 4.842 4.567 -31.461 1.00 94.88 494 HIS A O 1
ATOM 3655 N N . VAL A 1 495 ? 6.134 2.811 -31.998 1.00 94.31 495 VAL A N 1
ATOM 3656 C CA . VAL A 1 495 ? 7.336 3.561 -32.384 1.00 94.31 495 VAL A CA 1
ATOM 3657 C C . VAL A 1 495 ? 7.440 3.599 -33.906 1.00 94.31 495 VAL A C 1
ATOM 3659 O O . VAL A 1 495 ? 7.096 2.619 -34.568 1.00 94.31 495 VAL A O 1
ATOM 3662 N N . HIS A 1 496 ? 7.878 4.726 -34.461 1.00 92.81 496 HIS A N 1
ATOM 3663 C CA . HIS A 1 496 ? 8.129 4.910 -35.891 1.00 92.81 496 HIS A CA 1
ATOM 3664 C C . HIS A 1 496 ? 9.203 3.937 -36.396 1.00 92.81 496 HIS A C 1
ATOM 3666 O O . HIS A 1 496 ? 10.122 3.610 -35.655 1.00 92.81 496 HIS A O 1
ATOM 3672 N N . GLU A 1 497 ? 9.115 3.499 -37.652 1.00 89.31 497 GLU A N 1
ATOM 3673 C CA . GLU A 1 497 ? 9.973 2.442 -38.221 1.00 89.31 497 GLU A CA 1
ATOM 3674 C C . GLU A 1 497 ? 11.473 2.750 -38.119 1.00 89.31 497 GLU A C 1
ATOM 3676 O O . GLU A 1 497 ? 12.243 1.856 -37.784 1.00 89.31 497 GLU A O 1
ATOM 3681 N N . LEU A 1 498 ? 11.844 4.030 -38.252 1.00 88.12 498 LEU A N 1
ATOM 3682 C CA . LEU A 1 498 ? 13.205 4.536 -38.017 1.00 88.12 498 LEU A CA 1
ATOM 3683 C C . LEU A 1 498 ? 13.810 4.120 -36.662 1.00 88.12 498 LEU A C 1
ATOM 3685 O O . LEU A 1 498 ? 15.003 3.907 -36.598 1.00 88.12 498 LEU A O 1
ATOM 3689 N N . LEU A 1 499 ? 13.007 4.035 -35.593 1.00 92.50 499 LEU A N 1
ATOM 3690 C CA . LEU A 1 499 ? 13.462 3.676 -34.237 1.00 92.50 499 LEU A CA 1
ATOM 3691 C C . LEU A 1 499 ? 12.879 2.341 -33.752 1.00 92.50 499 LEU A C 1
ATOM 3693 O O . LEU A 1 499 ? 12.937 2.008 -32.563 1.00 92.50 499 LEU A O 1
ATOM 3697 N N . ARG A 1 500 ? 12.194 1.601 -34.631 1.00 94.81 500 ARG A N 1
ATOM 3698 C CA . ARG A 1 500 ? 11.524 0.349 -34.270 1.00 94.81 500 ARG A CA 1
ATOM 3699 C C . ARG A 1 500 ? 12.489 -0.819 -34.452 1.00 94.81 500 ARG A C 1
ATOM 3701 O O . ARG A 1 500 ? 12.254 -1.689 -35.290 1.00 94.81 500 ARG A O 1
ATOM 3708 N N . ALA A 1 501 ? 13.526 -0.835 -33.624 1.00 96.38 501 ALA A N 1
ATOM 3709 C CA . ALA A 1 501 ? 14.461 -1.942 -33.558 1.00 96.38 501 ALA A CA 1
ATOM 3710 C C . ALA A 1 501 ? 13.796 -3.217 -33.008 1.00 96.38 501 ALA A C 1
ATOM 3712 O O . ALA A 1 501 ? 12.861 -3.189 -32.193 1.00 96.38 501 ALA A O 1
ATOM 3713 N N . ASN A 1 502 ? 14.312 -4.349 -33.464 1.00 98.12 502 ASN A N 1
ATOM 3714 C CA . ASN A 1 502 ? 13.996 -5.686 -33.015 1.00 98.12 502 ASN A CA 1
ATOM 3715 C C . ASN A 1 502 ? 14.787 -6.008 -31.750 1.00 98.12 502 ASN A C 1
ATOM 3717 O O . ASN A 1 502 ? 15.998 -5.826 -31.680 1.00 98.12 502 ASN A O 1
ATOM 3721 N N . ILE A 1 503 ? 14.094 -6.593 -30.785 1.00 98.44 503 ILE A N 1
ATOM 3722 C CA . ILE A 1 503 ? 14.686 -7.314 -29.666 1.00 98.44 503 ILE A CA 1
ATOM 3723 C C . ILE A 1 503 ? 14.533 -8.799 -29.979 1.00 98.44 503 ILE A C 1
ATOM 3725 O O . ILE A 1 503 ? 13.413 -9.295 -30.138 1.00 98.44 503 ILE A O 1
ATOM 3729 N N . TRP A 1 504 ? 15.642 -9.527 -30.046 1.00 98.44 504 TRP A N 1
ATOM 3730 C CA . TRP A 1 504 ? 15.611 -10.969 -30.289 1.00 98.44 504 TRP A CA 1
ATOM 3731 C C . TRP A 1 504 ? 15.775 -11.731 -28.985 1.00 98.44 504 TRP A C 1
ATOM 3733 O O . TRP A 1 504 ? 16.757 -11.528 -28.277 1.00 98.44 504 TRP A O 1
ATOM 3743 N N . HIS A 1 505 ? 14.848 -12.641 -28.678 1.00 97.81 505 HIS A N 1
ATOM 3744 C CA . HIS A 1 505 ? 14.958 -13.548 -27.531 1.00 97.81 505 HIS A CA 1
ATOM 3745 C C . HIS A 1 505 ? 15.125 -14.985 -28.014 1.00 97.81 505 HIS A C 1
ATOM 3747 O O . HIS A 1 505 ? 14.216 -15.573 -28.602 1.00 97.81 505 HIS A O 1
ATOM 3753 N N . LEU A 1 506 ? 16.299 -15.554 -27.751 1.00 96.12 506 LEU A N 1
ATOM 3754 C CA . LEU A 1 506 ? 16.647 -16.928 -28.079 1.00 96.12 506 LEU A CA 1
ATOM 3755 C C . LEU A 1 506 ? 16.796 -17.752 -26.798 1.00 96.12 506 LEU A C 1
ATOM 3757 O O . LEU A 1 506 ? 17.619 -17.460 -25.932 1.00 96.12 506 LEU A O 1
ATOM 3761 N N . ARG A 1 507 ? 16.030 -18.834 -26.701 1.00 94.75 507 ARG A N 1
ATOM 3762 C CA . ARG A 1 507 ? 16.078 -19.774 -25.579 1.00 94.75 507 ARG A CA 1
ATOM 3763 C C . ARG A 1 507 ? 17.113 -20.858 -25.855 1.00 94.75 507 ARG A C 1
ATOM 3765 O O . ARG A 1 507 ? 16.954 -21.627 -26.803 1.00 94.75 507 ARG A O 1
ATOM 3772 N N . GLY A 1 508 ? 18.143 -20.918 -25.016 1.00 92.56 508 GLY A N 1
ATOM 3773 C CA . GLY A 1 508 ? 19.151 -21.978 -25.027 1.00 92.56 508 GLY A CA 1
ATOM 3774 C C . GLY A 1 508 ? 18.961 -22.972 -23.885 1.00 92.56 508 GLY A C 1
ATOM 3775 O O . GLY A 1 508 ? 18.202 -22.737 -22.931 1.00 92.56 508 GLY A O 1
ATOM 3776 N N . ARG A 1 509 ? 19.671 -24.100 -23.955 1.00 93.25 509 ARG A N 1
ATOM 3777 C CA . ARG A 1 509 ? 19.607 -25.150 -22.927 1.00 93.25 509 ARG A CA 1
ATOM 3778 C C . ARG A 1 509 ? 20.024 -24.616 -21.560 1.00 93.25 509 ARG A C 1
ATOM 3780 O O . ARG A 1 509 ? 19.275 -24.758 -20.592 1.00 93.25 509 ARG A O 1
ATOM 3787 N N . ASP A 1 510 ? 21.181 -23.967 -21.484 1.00 91.94 510 ASP A N 1
ATOM 3788 C CA . ASP A 1 510 ? 21.791 -23.571 -20.212 1.00 91.94 510 ASP A CA 1
ATOM 3789 C C . ASP A 1 510 ? 21.434 -22.119 -19.850 1.00 91.94 510 ASP A C 1
ATOM 3791 O O . ASP A 1 510 ? 21.155 -21.821 -18.683 1.00 91.94 510 ASP A O 1
ATOM 3795 N N . ARG A 1 511 ? 21.349 -21.233 -20.850 1.00 91.19 511 ARG A N 1
ATOM 3796 C CA . ARG A 1 511 ? 20.971 -19.818 -20.700 1.00 91.19 511 ARG A CA 1
ATOM 3797 C C . ARG A 1 511 ? 20.344 -19.261 -21.973 1.00 91.19 511 ARG A C 1
ATOM 3799 O O . ARG A 1 511 ? 20.591 -19.769 -23.061 1.00 91.19 511 ARG A O 1
ATOM 3806 N N . ASP A 1 512 ? 19.562 -18.205 -21.809 1.00 95.81 512 ASP A N 1
ATOM 3807 C CA . ASP A 1 512 ? 18.928 -17.493 -22.914 1.00 95.81 512 ASP A CA 1
ATOM 3808 C C . ASP A 1 512 ? 19.856 -16.385 -23.438 1.00 95.81 512 ASP A C 1
ATOM 3810 O O . ASP A 1 512 ? 20.723 -15.900 -22.706 1.00 95.81 512 ASP A O 1
ATOM 3814 N N . LEU A 1 513 ? 19.664 -15.984 -24.692 1.00 97.38 513 LEU A N 1
ATOM 3815 C CA . LEU A 1 513 ? 20.314 -14.847 -25.337 1.00 97.38 513 LEU A CA 1
ATOM 3816 C C . LEU A 1 513 ? 19.255 -13.796 -25.674 1.00 97.38 513 LEU A C 1
ATOM 3818 O O . LEU A 1 513 ? 18.213 -14.119 -26.243 1.00 97.38 513 LEU A O 1
ATOM 3822 N N . ILE A 1 514 ? 19.538 -12.548 -25.327 1.00 98.44 514 ILE A N 1
ATOM 3823 C CA . ILE A 1 514 ? 18.784 -11.375 -25.753 1.00 98.44 514 ILE A CA 1
ATOM 3824 C C . ILE A 1 514 ? 19.717 -10.540 -26.624 1.00 98.44 514 ILE A C 1
ATOM 3826 O O . ILE A 1 514 ? 20.812 -10.205 -26.175 1.00 98.44 514 ILE A O 1
ATOM 3830 N N . VAL A 1 515 ? 19.304 -10.230 -27.850 1.00 98.44 515 VAL A N 1
ATOM 3831 C CA . VAL A 1 515 ? 20.027 -9.308 -28.736 1.00 98.44 515 VAL A CA 1
ATOM 3832 C C . VAL A 1 515 ? 19.241 -8.009 -28.798 1.00 98.44 515 VAL A C 1
ATOM 3834 O O . VAL A 1 515 ? 18.073 -8.020 -29.193 1.00 98.44 515 VAL A O 1
ATOM 3837 N N . ASP A 1 516 ? 19.902 -6.933 -28.380 1.00 98.31 516 ASP A N 1
ATOM 3838 C CA . ASP A 1 516 ? 19.371 -5.586 -28.200 1.00 98.31 516 ASP A CA 1
ATOM 3839 C C . ASP A 1 516 ? 18.197 -5.493 -27.216 1.00 98.31 516 ASP A C 1
ATOM 3841 O O . ASP A 1 516 ? 17.700 -6.475 -26.665 1.00 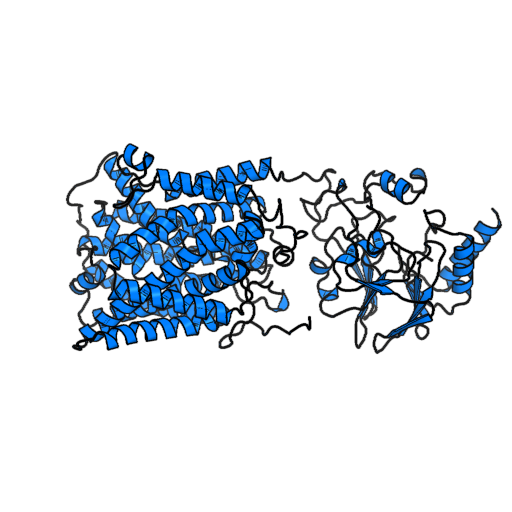98.31 516 ASP A O 1
ATOM 3845 N N . THR A 1 517 ? 17.823 -4.266 -26.868 1.00 97.56 517 THR A N 1
ATOM 3846 C CA . THR A 1 517 ? 16.929 -3.977 -25.734 1.00 97.56 517 THR A CA 1
ATOM 3847 C C . THR A 1 517 ? 15.874 -2.919 -26.043 1.00 97.56 517 THR A C 1
ATOM 3849 O O . THR A 1 517 ? 15.132 -2.502 -25.148 1.00 97.56 517 THR A O 1
ATOM 3852 N N . GLY A 1 518 ? 15.759 -2.509 -27.305 1.00 96.19 518 GLY A N 1
ATOM 3853 C CA . GLY A 1 518 ? 14.763 -1.538 -27.728 1.00 96.19 518 GLY A CA 1
ATOM 3854 C C . GLY A 1 518 ? 15.033 -0.138 -27.178 1.00 96.19 518 GLY A C 1
ATOM 3855 O O . GLY A 1 518 ? 16.073 0.169 -26.595 1.00 96.19 518 GLY A O 1
ATOM 3856 N N . LEU A 1 519 ? 14.009 0.703 -27.279 1.00 95.06 519 LEU A N 1
ATOM 3857 C CA . LEU A 1 519 ? 14.067 2.137 -26.996 1.00 95.06 519 LEU A CA 1
ATOM 3858 C C . LEU A 1 519 ? 14.071 2.486 -25.500 1.00 95.06 519 LEU A C 1
ATOM 3860 O O . LEU A 1 519 ? 14.234 3.646 -25.141 1.00 95.06 519 LEU A O 1
ATOM 3864 N N . GLY A 1 520 ? 13.789 1.542 -24.597 1.00 92.69 520 GLY A N 1
ATOM 3865 C CA . GLY A 1 520 ? 13.711 1.817 -23.150 1.00 92.69 520 GLY A CA 1
ATOM 3866 C C . GLY A 1 520 ? 12.556 2.733 -22.707 1.00 92.69 520 GLY A C 1
ATOM 3867 O O . GLY A 1 520 ? 12.531 3.207 -21.572 1.00 92.69 520 GLY A O 1
ATOM 3868 N N . VAL A 1 521 ? 11.580 3.001 -23.582 1.00 91.50 521 VAL A N 1
ATOM 3869 C CA . VAL A 1 521 ? 10.411 3.851 -23.273 1.00 91.50 521 VAL A CA 1
ATOM 3870 C C . VAL A 1 521 ? 9.456 3.175 -22.278 1.00 91.50 521 VAL A C 1
ATOM 3872 O O . VAL A 1 521 ? 8.934 3.820 -21.361 1.00 91.50 521 VAL A O 1
ATOM 3875 N N . ALA A 1 522 ? 9.256 1.863 -22.413 1.00 91.12 522 ALA A N 1
ATOM 3876 C CA . ALA A 1 522 ? 8.509 1.037 -21.468 1.00 91.12 522 ALA A CA 1
ATOM 3877 C C . ALA A 1 522 ? 9.415 -0.039 -20.866 1.00 91.12 522 ALA A C 1
ATOM 3879 O O . ALA A 1 522 ? 10.324 -0.517 -21.534 1.00 91.12 522 ALA A O 1
ATOM 3880 N N . SER A 1 523 ? 9.139 -0.436 -19.618 1.00 89.81 523 SER A N 1
ATOM 3881 C CA . SER A 1 523 ? 9.985 -1.398 -18.907 1.00 89.81 523 SER A CA 1
ATOM 3882 C C . SER A 1 523 ? 9.846 -2.808 -19.480 1.00 89.81 523 SER A C 1
ATOM 3884 O O . SER A 1 523 ? 8.759 -3.399 -19.421 1.00 89.81 523 SER A O 1
ATOM 3886 N N . LEU A 1 524 ? 10.954 -3.375 -19.955 1.00 91.38 524 LEU A N 1
ATOM 3887 C CA . LEU A 1 524 ? 11.036 -4.776 -20.366 1.00 91.38 524 LEU A CA 1
ATOM 3888 C C . LEU A 1 524 ? 10.674 -5.694 -19.197 1.00 91.38 524 LEU A C 1
ATOM 3890 O O . LEU A 1 524 ? 9.873 -6.609 -19.364 1.00 91.38 524 LEU A O 1
ATOM 3894 N N . ARG A 1 525 ? 11.169 -5.408 -17.985 1.00 87.25 525 ARG A N 1
ATOM 3895 C CA . ARG A 1 525 ? 10.899 -6.222 -16.787 1.00 87.25 525 ARG A CA 1
ATOM 3896 C C . ARG A 1 525 ? 9.418 -6.292 -16.441 1.00 87.25 525 ARG A C 1
ATOM 3898 O O . ARG A 1 525 ? 8.935 -7.321 -15.971 1.00 87.25 525 ARG A O 1
ATOM 3905 N N . ARG A 1 526 ? 8.689 -5.200 -16.673 1.00 81.94 526 ARG A N 1
ATOM 3906 C CA . ARG A 1 526 ? 7.250 -5.124 -16.413 1.00 81.94 526 ARG A CA 1
ATOM 3907 C C . ARG A 1 526 ? 6.422 -5.821 -17.488 1.00 81.94 526 ARG A C 1
ATOM 3909 O O . ARG A 1 526 ? 5.433 -6.468 -17.153 1.00 81.94 526 ARG A O 1
ATOM 3916 N N . HIS A 1 527 ? 6.764 -5.620 -18.757 1.00 84.75 527 HIS A N 1
ATOM 3917 C CA . HIS A 1 527 ? 5.924 -6.052 -19.877 1.00 84.75 527 HIS A CA 1
ATOM 3918 C C . HIS A 1 527 ? 6.296 -7.432 -20.424 1.00 84.75 527 HIS A C 1
ATOM 3920 O O . HIS A 1 527 ? 5.440 -8.113 -20.984 1.00 84.75 527 HIS A O 1
ATOM 3926 N N . LEU A 1 528 ? 7.544 -7.855 -20.237 1.00 90.69 528 LEU A N 1
ATOM 3927 C CA . LEU A 1 528 ? 8.108 -9.106 -20.734 1.00 90.69 528 LEU A CA 1
ATOM 3928 C C . LEU A 1 528 ? 8.855 -9.823 -19.590 1.00 90.69 528 LEU A C 1
ATOM 3930 O O . LEU A 1 528 ? 10.057 -10.065 -19.692 1.00 90.69 528 LEU A O 1
ATOM 3934 N N . PRO A 1 529 ? 8.171 -10.166 -18.477 1.00 84.44 529 PRO A N 1
ATOM 3935 C CA . PRO A 1 529 ? 8.823 -10.729 -17.290 1.00 84.44 529 PRO A CA 1
ATOM 3936 C C . PRO A 1 529 ? 9.577 -12.036 -17.578 1.00 84.44 529 PRO A C 1
ATOM 3938 O O . PRO A 1 529 ? 10.589 -12.297 -16.935 1.00 84.44 529 PRO A O 1
ATOM 3941 N N . HIS A 1 530 ? 9.146 -12.800 -18.588 1.00 84.38 530 HIS A N 1
ATOM 3942 C CA . HIS A 1 530 ? 9.800 -14.033 -19.032 1.00 84.38 530 HIS A CA 1
ATOM 3943 C C . HIS A 1 530 ? 11.257 -13.836 -19.476 1.00 84.38 530 HIS A C 1
ATOM 3945 O O . HIS A 1 530 ? 12.066 -14.744 -19.312 1.00 84.38 530 HIS A O 1
ATOM 3951 N N . LEU A 1 531 ? 11.631 -12.641 -19.953 1.00 87.12 531 LEU A N 1
ATOM 3952 C CA . LEU A 1 531 ? 13.023 -12.310 -20.288 1.00 87.12 531 LEU A CA 1
ATOM 3953 C C . LEU A 1 531 ? 13.943 -12.275 -19.055 1.00 87.12 531 LEU A C 1
ATOM 3955 O O . LEU A 1 531 ? 15.162 -12.316 -19.189 1.00 87.12 531 LEU A O 1
ATOM 3959 N N . PHE A 1 532 ? 13.365 -12.193 -17.854 1.00 86.62 532 PHE A N 1
ATOM 3960 C CA . PHE A 1 532 ? 14.071 -12.047 -16.579 1.00 86.62 532 PHE A CA 1
ATOM 3961 C C . PHE A 1 532 ? 13.898 -13.261 -15.656 1.00 86.62 532 PHE A C 1
ATOM 3963 O O . PHE A 1 532 ? 14.389 -13.239 -14.528 1.00 86.62 532 PHE A O 1
ATOM 3970 N N . GLU A 1 533 ? 13.190 -14.306 -16.099 1.00 80.62 533 GLU A N 1
ATOM 3971 C CA . GLU A 1 533 ? 13.000 -15.546 -15.329 1.00 80.62 533 GLU A CA 1
ATOM 3972 C C . GLU A 1 533 ? 14.298 -16.357 -15.217 1.00 80.62 533 GLU A C 1
ATOM 3974 O O . GLU A 1 533 ? 14.535 -17.049 -14.225 1.00 80.62 533 GLU A O 1
ATOM 3979 N N . ARG A 1 534 ? 15.162 -16.248 -16.230 1.00 81.81 534 ARG A N 1
ATOM 3980 C CA . ARG A 1 534 ? 16.535 -16.767 -16.233 1.00 81.81 534 ARG A CA 1
ATOM 3981 C C . ARG A 1 534 ? 17.507 -15.586 -16.177 1.00 81.81 534 ARG A C 1
ATOM 3983 O O . ARG A 1 534 ? 17.097 -14.437 -16.278 1.00 81.81 534 ARG A O 1
ATOM 3990 N N . ASN A 1 535 ? 18.798 -15.857 -16.007 1.00 81.12 535 ASN A N 1
ATOM 3991 C CA . ASN A 1 535 ? 19.843 -14.841 -16.150 1.00 81.12 535 ASN A CA 1
ATOM 3992 C C . ASN A 1 535 ? 20.366 -14.870 -17.603 1.00 81.12 535 ASN A C 1
ATOM 3994 O O . ASN A 1 535 ? 21.272 -15.668 -17.876 1.00 81.12 535 ASN A O 1
ATOM 3998 N N . PRO A 1 536 ? 19.764 -14.120 -18.552 1.00 93.19 536 PRO A N 1
ATOM 3999 C CA . PRO A 1 536 ? 20.148 -14.177 -19.957 1.00 93.19 536 PRO A CA 1
ATOM 4000 C C . PRO A 1 536 ? 21.523 -13.548 -20.195 1.00 93.19 536 PRO A C 1
ATOM 4002 O O . PRO A 1 536 ? 21.989 -12.693 -19.440 1.00 93.19 536 PRO A O 1
ATOM 4005 N N . VAL A 1 537 ? 22.153 -13.942 -21.296 1.00 96.94 537 VAL A N 1
ATOM 4006 C CA . VAL A 1 537 ? 23.211 -13.155 -21.927 1.00 96.94 537 VAL A CA 1
ATOM 4007 C C . VAL A 1 537 ? 22.531 -12.049 -22.722 1.00 96.94 537 VAL A C 1
ATOM 4009 O O . VAL A 1 537 ? 21.774 -12.347 -23.636 1.00 96.94 537 VAL A O 1
ATOM 4012 N N . VAL A 1 538 ? 22.781 -10.789 -22.381 1.00 98.25 538 VAL A N 1
ATOM 4013 C CA . VAL A 1 538 ? 22.238 -9.641 -23.121 1.00 98.25 538 VAL A CA 1
ATOM 4014 C C . VAL A 1 538 ? 23.355 -9.057 -23.961 1.00 98.25 538 VAL A C 1
ATOM 4016 O O . VAL A 1 538 ? 24.341 -8.593 -23.396 1.00 98.25 538 VAL A O 1
ATOM 4019 N N . VAL A 1 539 ? 23.224 -9.103 -25.281 1.00 98.56 539 VAL A N 1
ATOM 4020 C CA . VAL A 1 539 ? 24.191 -8.541 -26.223 1.00 98.56 539 VAL A CA 1
ATOM 4021 C C . VAL A 1 539 ? 23.607 -7.284 -26.843 1.00 98.56 539 VAL A C 1
ATOM 4023 O O . VAL A 1 539 ? 22.495 -7.323 -27.357 1.00 98.56 539 VAL A O 1
ATOM 4026 N N . LEU A 1 540 ? 24.360 -6.190 -26.802 1.00 98.44 540 LEU A N 1
ATOM 4027 C CA . LEU A 1 540 ? 24.064 -4.971 -27.545 1.00 98.44 540 LEU A CA 1
ATOM 4028 C C . LEU A 1 540 ? 24.894 -4.992 -28.826 1.00 98.44 540 LEU A C 1
ATOM 4030 O O . LEU A 1 540 ? 26.121 -5.115 -28.758 1.00 98.44 540 LEU A O 1
ATOM 4034 N N . THR A 1 541 ? 24.232 -4.904 -29.976 1.00 97.88 541 THR A N 1
ATOM 4035 C CA . THR A 1 541 ? 24.901 -4.890 -31.283 1.00 97.88 541 THR A CA 1
ATOM 4036 C C . THR A 1 541 ? 25.660 -3.587 -31.504 1.00 97.88 541 THR A C 1
ATOM 4038 O O . THR A 1 541 ? 26.727 -3.610 -32.111 1.00 97.88 541 THR A O 1
ATOM 4041 N N . HIS A 1 542 ? 25.126 -2.476 -30.988 1.00 96.06 542 HIS A N 1
ATOM 4042 C CA . HIS A 1 542 ? 25.743 -1.151 -30.951 1.00 96.06 542 HIS A CA 1
ATOM 4043 C C . HIS A 1 542 ? 24.971 -0.206 -29.998 1.00 96.06 542 HIS A C 1
ATOM 4045 O O . HIS A 1 542 ? 24.047 -0.620 -29.292 1.00 96.06 542 HIS A O 1
ATOM 4051 N N . GLY A 1 543 ? 25.390 1.058 -29.925 1.00 93.62 543 GLY A N 1
ATOM 4052 C CA . GLY A 1 543 ? 25.021 2.040 -28.903 1.00 93.62 543 GLY A CA 1
ATOM 4053 C C . GLY A 1 543 ? 23.951 3.059 -29.293 1.00 93.62 543 GLY A C 1
ATOM 4054 O O . GLY A 1 543 ? 23.792 4.049 -28.575 1.00 93.62 543 GLY A O 1
ATOM 4055 N N . HIS A 1 544 ? 23.219 2.862 -30.392 1.00 94.00 544 HIS A N 1
ATOM 4056 C CA . HIS A 1 544 ? 22.081 3.726 -30.719 1.00 94.00 544 HIS A CA 1
ATOM 4057 C C . HIS A 1 544 ? 20.895 3.511 -29.766 1.00 94.00 544 HIS A C 1
ATOM 4059 O O . HIS A 1 544 ? 20.757 2.472 -29.106 1.00 94.00 544 HIS A O 1
ATOM 4065 N N . LEU A 1 545 ? 20.050 4.544 -29.642 1.00 94.31 545 LEU A N 1
ATOM 4066 C CA . LEU A 1 545 ? 19.042 4.628 -28.582 1.00 94.31 545 LEU A CA 1
ATOM 4067 C C . LEU A 1 545 ? 18.007 3.500 -28.595 1.00 94.31 545 LEU A C 1
ATOM 4069 O O . LEU A 1 545 ? 17.497 3.092 -27.552 1.00 94.31 545 LEU A O 1
ATOM 4073 N N . ASP A 1 546 ? 17.695 3.018 -29.781 1.00 94.75 546 ASP A N 1
ATOM 4074 C CA . ASP A 1 546 ? 16.746 1.966 -30.094 1.00 94.75 546 ASP A CA 1
ATOM 4075 C C . ASP A 1 546 ? 17.321 0.563 -29.901 1.00 94.75 546 ASP A C 1
ATOM 4077 O O . ASP A 1 546 ? 16.546 -0.377 -29.764 1.00 94.75 546 ASP A O 1
ATOM 4081 N N . HIS A 1 547 ? 18.637 0.418 -29.739 1.00 96.62 547 HIS A N 1
ATOM 4082 C CA . HIS A 1 547 ? 19.274 -0.866 -29.437 1.00 96.62 547 HIS A CA 1
ATOM 4083 C C . HIS A 1 547 ? 19.625 -1.002 -27.953 1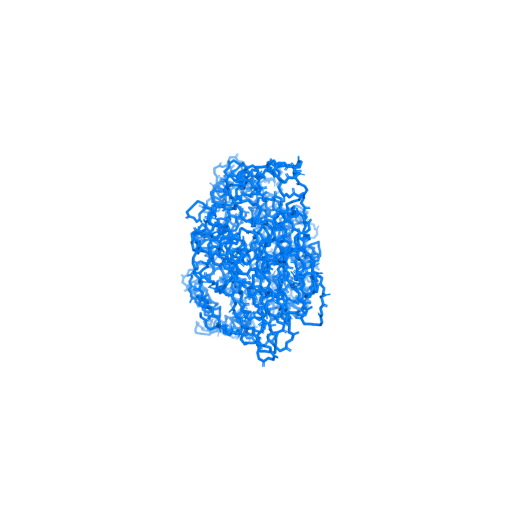.00 96.62 547 HIS A C 1
ATOM 4085 O O . HIS A 1 547 ? 19.403 -2.056 -27.347 1.00 96.62 547 HIS A O 1
ATOM 4091 N N . MET A 1 548 ? 20.108 0.068 -27.314 1.00 95.81 548 MET A N 1
ATOM 4092 C CA . MET A 1 548 ? 20.560 0.019 -25.915 1.00 95.81 548 MET A CA 1
ATOM 4093 C C . MET A 1 548 ? 19.607 0.660 -24.896 1.00 95.81 548 MET A C 1
ATOM 4095 O O . MET A 1 548 ? 19.907 0.664 -23.699 1.00 95.81 548 MET A O 1
ATOM 4099 N N . GLY A 1 549 ? 18.464 1.206 -25.313 1.00 95.19 549 GLY A N 1
ATOM 4100 C CA . GLY A 1 549 ? 17.564 1.951 -24.428 1.00 95.19 549 GLY A CA 1
ATOM 4101 C C . GLY A 1 549 ? 17.077 1.148 -23.213 1.00 95.19 549 GLY A C 1
ATOM 4102 O O . GLY A 1 549 ? 16.958 1.696 -22.112 1.00 95.19 549 GLY A O 1
ATOM 4103 N N . GLY A 1 550 ? 16.852 -0.159 -23.365 1.00 95.44 550 GLY A N 1
ATOM 4104 C CA . GLY A 1 550 ? 16.471 -1.068 -22.275 1.00 95.44 550 GLY A CA 1
ATOM 4105 C C . GLY A 1 550 ? 17.639 -1.679 -21.483 1.00 95.44 550 GLY A C 1
ATOM 4106 O O . GLY A 1 550 ? 17.401 -2.357 -20.483 1.00 95.44 550 GLY A O 1
ATOM 4107 N N . ALA A 1 551 ? 18.897 -1.428 -21.864 1.00 96.12 551 ALA A N 1
ATOM 4108 C CA . ALA A 1 551 ? 20.083 -2.057 -21.265 1.00 96.12 551 ALA A CA 1
ATOM 4109 C C . ALA A 1 551 ? 20.202 -1.812 -19.751 1.00 96.12 551 ALA A C 1
ATOM 4111 O O . ALA A 1 551 ? 20.717 -2.646 -19.006 1.00 96.12 551 ALA A O 1
ATOM 4112 N N . HIS A 1 552 ? 19.677 -0.681 -19.275 1.00 94.62 552 HIS A N 1
ATOM 4113 C CA . HIS A 1 552 ? 19.697 -0.297 -17.867 1.00 94.62 552 HIS A CA 1
ATOM 4114 C C . HIS A 1 552 ? 18.886 -1.211 -16.932 1.00 94.62 552 HIS A C 1
ATOM 4116 O O . HIS A 1 552 ? 19.092 -1.183 -15.717 1.00 94.62 552 HIS A O 1
ATOM 4122 N N . GLU A 1 553 ? 17.973 -2.025 -17.470 1.00 93.25 553 GLU A N 1
ATOM 4123 C CA . GLU A 1 553 ? 17.158 -2.966 -16.689 1.00 93.25 553 GLU A CA 1
ATOM 4124 C C . GLU A 1 553 ? 17.886 -4.283 -16.367 1.00 93.25 553 GLU A C 1
ATOM 4126 O O . GLU A 1 553 ? 17.401 -5.072 -15.539 1.00 93.25 553 GLU A O 1
ATOM 4131 N N . PHE A 1 554 ? 19.047 -4.512 -16.991 1.00 93.38 554 PHE A N 1
ATOM 4132 C CA . PHE A 1 554 ? 19.868 -5.707 -16.831 1.00 93.38 554 PHE A CA 1
ATOM 4133 C C . PHE A 1 554 ? 21.130 -5.407 -16.009 1.00 93.38 554 PHE A C 1
ATOM 4135 O O . PHE A 1 554 ? 21.742 -4.351 -16.166 1.00 93.38 554 PHE A O 1
ATOM 4142 N N . PRO A 1 555 ? 21.556 -6.330 -15.127 1.00 88.25 555 PRO A N 1
ATOM 4143 C CA . PRO A 1 555 ? 22.718 -6.102 -14.271 1.00 88.25 555 PRO A CA 1
ATOM 4144 C C . PRO A 1 555 ? 24.032 -6.005 -15.058 1.00 88.25 555 PRO A C 1
ATOM 4146 O O . PRO A 1 555 ? 24.931 -5.297 -14.622 1.00 88.25 555 PRO A O 1
ATOM 4149 N N . CYS A 1 556 ? 24.141 -6.705 -16.191 1.00 93.81 556 CYS A N 1
ATOM 4150 C CA . CYS A 1 556 ? 25.308 -6.701 -17.068 1.00 93.81 556 CYS A CA 1
ATOM 4151 C C . CYS A 1 556 ? 24.866 -6.950 -18.517 1.00 93.81 556 CYS A C 1
ATOM 4153 O O . CYS A 1 556 ? 24.128 -7.903 -18.770 1.00 93.81 556 CYS A O 1
ATOM 4155 N N . CYS A 1 557 ? 25.337 -6.115 -19.446 1.00 97.50 557 CYS A N 1
ATOM 4156 C CA . CYS A 1 557 ? 25.179 -6.298 -20.893 1.00 97.50 557 CYS A CA 1
ATOM 4157 C C . CYS A 1 557 ? 26.543 -6.551 -21.543 1.00 97.50 557 CYS A C 1
ATOM 4159 O O . CYS A 1 557 ? 27.584 -6.229 -20.972 1.00 97.50 557 CYS A O 1
ATOM 4161 N N . TRP A 1 558 ? 26.567 -7.188 -22.706 1.00 98.12 558 TRP A N 1
ATOM 4162 C CA . TRP A 1 558 ? 27.778 -7.528 -23.445 1.00 98.12 558 TRP A CA 1
ATOM 4163 C C . TRP A 1 558 ? 27.788 -6.726 -24.744 1.00 98.12 558 TRP A C 1
ATOM 4165 O O . TRP A 1 558 ? 26.789 -6.706 -25.451 1.00 98.12 558 TRP A O 1
ATOM 4175 N N . ALA A 1 559 ? 28.884 -6.048 -25.050 1.00 97.88 559 ALA A N 1
ATOM 4176 C CA . ALA A 1 559 ? 28.981 -5.174 -26.219 1.00 97.88 559 ALA A CA 1
ATOM 4177 C C . ALA A 1 559 ? 30.432 -5.104 -26.699 1.00 97.88 559 ALA A C 1
ATOM 4179 O O . ALA A 1 559 ? 31.345 -5.444 -25.943 1.00 97.88 559 ALA A O 1
ATOM 4180 N N . HIS A 1 560 ? 30.666 -4.664 -27.929 1.00 97.31 560 HIS A N 1
ATOM 4181 C CA . HIS A 1 560 ? 32.018 -4.355 -28.394 1.00 97.31 560 HIS A CA 1
ATOM 4182 C C . HIS A 1 560 ? 32.446 -2.957 -27.931 1.00 97.31 560 HIS A C 1
ATOM 4184 O O . HIS A 1 560 ? 31.612 -2.082 -27.711 1.00 97.31 560 HIS A O 1
ATOM 4190 N N . ASP A 1 561 ? 33.750 -2.747 -27.748 1.00 93.06 561 ASP A N 1
ATOM 4191 C CA . ASP A 1 561 ? 34.288 -1.434 -27.368 1.00 93.06 561 ASP A CA 1
ATOM 4192 C C . ASP A 1 561 ? 34.207 -0.439 -28.540 1.00 93.06 561 ASP A C 1
ATOM 4194 O O . ASP A 1 561 ? 34.275 -0.828 -29.707 1.00 93.06 561 ASP A O 1
ATOM 4198 N N . GLY A 1 562 ? 34.083 0.853 -28.234 1.00 86.12 562 GLY A N 1
ATOM 4199 C CA . GLY A 1 562 ? 34.042 1.927 -29.233 1.00 86.12 562 GLY A CA 1
ATOM 4200 C C . GLY A 1 562 ? 32.837 2.863 -29.145 1.00 86.12 562 GLY A C 1
ATOM 4201 O O . GLY A 1 562 ? 32.791 3.833 -29.897 1.00 86.12 562 GLY A O 1
ATOM 4202 N N . GLU A 1 563 ? 31.903 2.625 -28.219 1.00 89.62 563 GLU A N 1
ATOM 4203 C CA . GLU A 1 563 ? 30.705 3.451 -28.019 1.00 89.62 563 GLU A CA 1
ATOM 4204 C C . GLU A 1 563 ? 30.430 3.753 -26.534 1.00 89.62 563 GLU A C 1
ATOM 4206 O O . GLU A 1 563 ? 30.809 2.984 -25.641 1.00 89.62 563 GLU A O 1
ATOM 4211 N N . PRO A 1 564 ? 29.778 4.888 -26.220 1.00 88.94 564 PRO A N 1
ATOM 4212 C CA . PRO A 1 564 ? 29.677 5.388 -24.853 1.00 88.94 564 PRO A CA 1
ATOM 4213 C C . PRO A 1 564 ? 28.521 4.759 -24.047 1.00 88.94 564 PRO A C 1
ATOM 4215 O O . PRO A 1 564 ? 27.684 5.471 -23.501 1.00 88.94 564 PRO A O 1
ATOM 4218 N N . PHE A 1 565 ? 28.493 3.435 -23.868 1.00 91.88 565 PHE A N 1
ATOM 4219 C CA . PHE A 1 565 ? 27.403 2.729 -23.158 1.00 91.88 565 PHE A CA 1
ATOM 4220 C C . PHE A 1 565 ? 27.182 3.163 -21.690 1.00 91.88 565 PHE A C 1
ATOM 4222 O O . PHE A 1 565 ? 26.076 3.057 -21.153 1.00 91.88 565 PHE A O 1
ATOM 4229 N N . HIS A 1 566 ? 28.227 3.658 -21.018 1.00 91.19 566 HIS A N 1
ATOM 4230 C CA . HIS A 1 566 ? 28.154 4.151 -19.632 1.00 91.19 566 HIS A CA 1
ATOM 4231 C C . HIS A 1 566 ? 27.803 5.640 -19.521 1.00 91.19 566 HIS A C 1
ATOM 4233 O O . HIS A 1 566 ? 27.447 6.117 -18.441 1.00 91.19 566 HIS A O 1
ATOM 4239 N N . THR A 1 567 ? 27.918 6.380 -20.620 1.00 89.19 567 THR A N 1
ATOM 4240 C CA . THR A 1 567 ? 27.599 7.809 -20.716 1.00 89.19 567 THR A CA 1
ATOM 4241 C C . THR A 1 567 ? 26.944 8.075 -22.067 1.00 89.19 567 THR A C 1
ATOM 4243 O O . THR A 1 567 ? 27.524 8.797 -22.883 1.00 89.19 567 THR A O 1
ATOM 4246 N N . PRO A 1 568 ? 25.786 7.446 -22.337 1.00 88.50 568 PRO A N 1
ATOM 4247 C CA . PRO A 1 568 ? 25.176 7.533 -23.649 1.00 88.50 568 PRO A CA 1
ATOM 4248 C C . PRO A 1 568 ? 24.790 8.980 -23.967 1.00 88.50 568 PRO A C 1
ATOM 4250 O O . PRO A 1 568 ? 24.602 9.791 -23.044 1.00 88.50 568 PRO A O 1
ATOM 4253 N N . PRO A 1 569 ? 24.675 9.325 -25.258 1.00 82.69 569 PRO A N 1
ATOM 4254 C CA . PRO A 1 569 ? 24.162 10.624 -25.643 1.00 82.69 569 PRO A CA 1
ATOM 4255 C C . PRO A 1 569 ? 22.711 10.789 -25.148 1.00 82.69 569 PRO A C 1
ATOM 4257 O O . PRO A 1 569 ? 22.075 9.821 -24.715 1.00 82.69 569 PRO A O 1
ATOM 4260 N N . PRO A 1 570 ? 22.180 12.025 -25.124 1.00 75.81 570 PRO A N 1
ATOM 4261 C CA . PRO A 1 570 ? 20.875 12.292 -24.537 1.00 75.81 570 PRO A CA 1
ATOM 4262 C C . PRO A 1 570 ? 19.752 11.437 -25.131 1.00 75.81 570 PRO A C 1
ATOM 4264 O O . PRO A 1 570 ? 18.889 11.012 -24.362 1.00 75.81 570 PRO A O 1
ATOM 4267 N N . GLY A 1 571 ? 19.769 11.172 -26.441 1.00 85.00 571 GLY A N 1
ATOM 4268 C CA . GLY A 1 571 ? 18.665 10.563 -27.168 1.00 85.00 571 GLY A CA 1
ATOM 4269 C C . GLY A 1 571 ? 17.474 11.514 -27.332 1.00 85.00 571 GLY A C 1
ATOM 4270 O O . GLY A 1 571 ? 17.164 12.337 -26.460 1.00 85.00 571 GLY A O 1
ATOM 4271 N N . SER A 1 572 ? 16.746 11.367 -28.440 1.00 88.88 572 SER A N 1
ATOM 4272 C CA . SER A 1 572 ? 15.521 12.120 -28.711 1.00 88.88 572 SER A CA 1
ATOM 4273 C C . SER A 1 572 ? 14.461 11.261 -29.395 1.00 88.88 572 SER A C 1
ATOM 4275 O O . SER A 1 572 ? 14.729 10.552 -30.356 1.00 88.88 572 SER A O 1
ATOM 4277 N N . LEU A 1 573 ? 13.214 11.403 -28.939 1.00 91.31 573 LEU A N 1
ATOM 4278 C CA . LEU A 1 573 ? 12.025 10.835 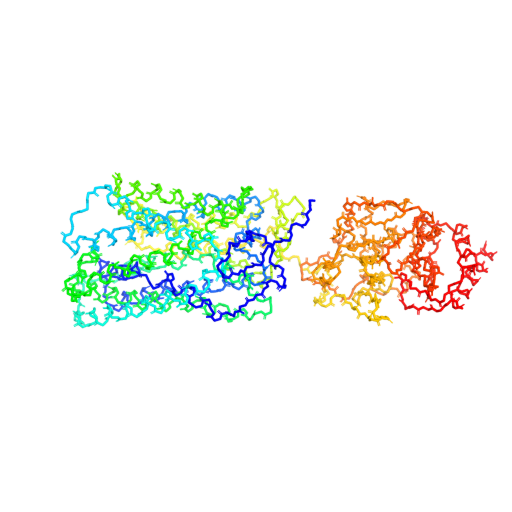-29.591 1.00 91.31 573 LEU A CA 1
ATOM 4279 C C . LEU A 1 573 ? 11.355 11.819 -30.561 1.00 91.31 573 LEU A C 1
ATOM 4281 O O . LEU A 1 573 ? 10.317 11.516 -31.150 1.00 91.31 573 LEU A O 1
ATOM 4285 N N . TYR A 1 574 ? 11.927 13.014 -30.698 1.00 87.38 574 TYR A N 1
ATOM 4286 C CA . TYR A 1 574 ? 11.554 13.983 -31.715 1.00 87.38 574 TYR A CA 1
ATOM 4287 C C . TYR A 1 574 ? 12.466 13.829 -32.921 1.00 87.38 574 TYR A C 1
ATOM 4289 O O . TYR A 1 574 ? 13.684 13.751 -32.772 1.00 87.38 574 TYR A O 1
ATOM 4297 N N . HIS A 1 575 ? 11.861 13.873 -34.101 1.00 82.94 575 HIS A N 1
ATOM 4298 C CA . HIS A 1 575 ? 12.531 13.643 -35.371 1.00 82.94 575 HIS A CA 1
ATOM 4299 C C . HIS A 1 575 ? 13.704 14.607 -35.628 1.00 82.94 575 HIS A C 1
ATOM 4301 O O . HIS A 1 575 ? 14.816 14.151 -35.851 1.00 82.94 575 HIS A O 1
ATOM 4307 N N . ARG A 1 576 ? 13.491 15.929 -35.531 1.00 84.38 576 ARG A N 1
ATOM 4308 C CA . ARG A 1 576 ? 14.551 16.920 -35.814 1.00 84.38 576 ARG A CA 1
ATOM 4309 C C . ARG A 1 576 ? 15.729 16.850 -34.829 1.00 84.38 576 ARG A C 1
ATOM 4311 O O . ARG A 1 576 ? 16.852 16.740 -35.298 1.00 84.38 576 ARG A O 1
ATOM 4318 N N . PRO A 1 577 ? 15.516 16.840 -33.496 1.00 85.38 577 PRO A N 1
ATOM 4319 C CA . PRO A 1 577 ? 16.638 16.702 -32.572 1.00 85.38 577 PRO A CA 1
ATOM 4320 C C . PRO A 1 577 ? 17.352 15.349 -32.675 1.00 85.38 577 PRO A C 1
ATOM 4322 O O . PRO A 1 577 ? 18.539 15.292 -32.384 1.00 85.38 577 PRO A O 1
ATOM 4325 N N . LEU A 1 578 ? 16.657 14.277 -33.084 1.00 86.75 578 LEU A N 1
ATOM 4326 C CA . LEU A 1 578 ? 17.307 12.997 -33.375 1.00 86.75 578 LEU A CA 1
ATOM 4327 C C . LEU A 1 578 ? 18.195 13.099 -34.621 1.00 86.75 578 LEU A C 1
ATOM 4329 O O . LEU A 1 578 ? 19.327 12.639 -34.586 1.00 86.75 578 LEU A O 1
ATOM 4333 N N . ALA A 1 579 ? 17.702 13.713 -35.699 1.00 83.62 579 ALA A N 1
ATOM 4334 C CA . ALA A 1 579 ? 18.485 13.918 -36.915 1.00 83.62 579 ALA A CA 1
ATOM 4335 C C . ALA A 1 579 ? 19.748 14.754 -36.635 1.00 83.62 579 ALA A C 1
ATOM 4337 O O . ALA A 1 579 ? 20.838 14.371 -37.046 1.00 83.62 579 ALA A O 1
ATOM 4338 N N . ASP A 1 580 ? 19.624 15.821 -35.834 1.00 83.50 580 ASP A N 1
ATOM 4339 C CA . ASP A 1 580 ? 20.764 16.628 -35.376 1.00 83.50 580 ASP A CA 1
ATOM 4340 C C . ASP A 1 580 ? 21.781 15.801 -34.556 1.00 83.50 580 ASP A C 1
ATOM 4342 O O . ASP A 1 580 ? 22.988 16.014 -34.668 1.00 83.50 580 ASP A O 1
ATOM 4346 N N . GLU A 1 581 ? 21.305 14.872 -33.716 1.00 83.38 581 GLU A N 1
ATOM 4347 C CA . GLU A 1 581 ? 22.142 13.979 -32.897 1.00 83.38 581 GLU A CA 1
ATOM 4348 C C . GLU A 1 581 ? 22.874 12.934 -33.748 1.00 83.38 581 GLU A C 1
ATOM 4350 O O . GLU A 1 581 ? 24.061 12.688 -33.529 1.00 83.38 581 GLU A O 1
ATOM 4355 N N . LEU A 1 582 ? 22.181 12.360 -34.733 1.00 82.62 582 LEU A N 1
ATOM 4356 C CA . LEU A 1 582 ? 22.733 11.385 -35.672 1.00 82.62 582 LEU A CA 1
ATOM 4357 C C . LEU A 1 582 ? 23.557 12.037 -36.790 1.00 82.62 582 LEU A C 1
ATOM 4359 O O . LEU A 1 582 ? 24.314 11.339 -37.451 1.00 82.62 582 LEU A O 1
ATOM 4363 N N . GLY A 1 583 ? 23.461 13.354 -36.991 1.00 82.38 583 GLY A N 1
ATOM 4364 C CA . GLY A 1 583 ? 24.163 14.089 -38.049 1.00 82.38 583 GLY A CA 1
ATOM 4365 C C . GLY A 1 583 ? 23.639 13.835 -39.465 1.00 82.38 583 GLY A C 1
ATOM 4366 O O . GLY A 1 583 ? 24.372 14.081 -40.419 1.00 82.38 583 GLY A O 1
ATOM 4367 N N . ILE A 1 584 ? 22.394 13.373 -39.585 1.00 80.94 584 ILE A N 1
ATOM 4368 C CA . ILE A 1 584 ? 21.709 13.055 -40.850 1.00 80.94 584 ILE A CA 1
ATOM 4369 C C . ILE A 1 584 ? 20.715 14.166 -41.221 1.00 80.94 584 ILE A C 1
ATOM 4371 O O . ILE A 1 584 ? 20.267 14.913 -40.342 1.00 80.94 584 ILE A O 1
ATOM 4375 N N . ASP A 1 585 ? 20.350 14.306 -42.502 1.00 79.06 585 ASP A N 1
ATOM 4376 C CA . ASP A 1 585 ? 19.329 15.287 -42.887 1.00 79.06 585 ASP A CA 1
ATOM 4377 C C . ASP A 1 585 ? 17.950 14.803 -42.414 1.00 79.06 585 ASP A C 1
ATOM 4379 O O . ASP A 1 585 ? 17.514 13.680 -42.670 1.00 79.06 585 ASP A O 1
ATOM 4383 N N . ALA A 1 586 ? 17.235 15.671 -41.701 1.00 70.88 586 ALA A N 1
ATOM 4384 C CA . ALA A 1 586 ? 15.885 15.379 -41.243 1.00 70.88 586 ALA A CA 1
ATOM 4385 C C . ALA A 1 586 ? 14.940 15.087 -42.426 1.00 70.88 586 ALA A C 1
ATOM 4387 O O . ALA A 1 586 ? 14.003 14.306 -42.297 1.00 70.88 586 ALA A O 1
ATOM 4388 N N . GLU A 1 587 ? 15.183 15.676 -43.594 1.00 75.94 587 GLU A N 1
ATOM 4389 C CA . GLU A 1 587 ? 14.302 15.502 -44.751 1.00 75.94 587 GLU A CA 1
ATOM 4390 C C . GLU A 1 587 ? 14.537 14.171 -45.509 1.00 75.94 587 GLU A C 1
ATOM 4392 O O . GLU A 1 587 ? 13.717 13.813 -46.358 1.00 75.94 587 GLU A O 1
ATOM 4397 N N . ASP A 1 588 ? 15.593 13.408 -45.183 1.00 70.06 588 ASP A N 1
ATOM 4398 C CA . ASP A 1 588 ? 15.923 12.130 -45.845 1.00 70.06 588 ASP A CA 1
ATOM 4399 C C . ASP A 1 588 ? 14.922 11.013 -45.520 1.00 70.06 588 ASP A C 1
ATOM 4401 O O . ASP A 1 588 ? 14.673 10.107 -46.321 1.00 70.06 588 ASP A O 1
ATOM 4405 N N . PHE A 1 589 ? 14.272 11.108 -44.364 1.00 68.81 589 PHE A N 1
ATOM 4406 C CA . PHE A 1 589 ? 13.242 10.179 -43.929 1.00 68.81 589 PHE A CA 1
ATOM 4407 C C . PHE A 1 589 ? 11.909 10.898 -44.076 1.00 68.81 589 PHE A C 1
ATOM 4409 O O . PHE A 1 589 ? 11.702 11.928 -43.447 1.00 68.81 589 PHE A O 1
ATOM 4416 N N . SER A 1 590 ? 10.989 10.376 -44.895 1.00 69.19 590 SER A N 1
ATOM 4417 C CA . SER A 1 590 ? 9.668 10.977 -45.177 1.00 69.19 590 SER A CA 1
ATOM 4418 C C . SER A 1 590 ? 8.732 11.000 -43.947 1.00 69.19 590 SER A C 1
ATOM 4420 O O . SER A 1 590 ? 7.653 10.405 -43.939 1.00 69.19 590 SER A O 1
ATOM 4422 N N . ILE A 1 591 ? 9.145 11.686 -42.882 1.00 75.81 591 ILE A N 1
ATOM 4423 C CA . ILE A 1 591 ? 8.554 11.686 -41.551 1.00 75.81 591 ILE A CA 1
ATOM 4424 C C . ILE A 1 591 ? 7.633 12.895 -41.430 1.00 75.81 591 ILE A C 1
ATOM 4426 O O . ILE A 1 591 ? 8.044 14.051 -41.409 1.00 75.81 591 ILE A O 1
ATOM 4430 N N . THR A 1 592 ? 6.338 12.616 -41.328 1.00 74.19 592 THR A N 1
ATOM 4431 C CA . THR A 1 592 ? 5.297 13.654 -41.267 1.00 74.19 592 THR A CA 1
ATOM 4432 C C . THR A 1 592 ? 4.978 14.107 -39.841 1.00 74.19 592 THR A C 1
ATOM 4434 O O . THR A 1 592 ? 4.458 15.205 -39.641 1.00 74.19 592 THR A O 1
ATOM 4437 N N . SER A 1 593 ? 5.290 13.278 -38.840 1.00 80.31 593 SER A N 1
ATOM 4438 C CA . SER A 1 593 ? 5.068 13.572 -37.423 1.00 80.31 593 SER A CA 1
ATOM 4439 C C . SER A 1 593 ? 6.349 14.093 -36.766 1.00 80.31 593 SER A C 1
ATOM 4441 O O . SER A 1 593 ? 7.400 13.478 -36.921 1.00 80.31 593 SER A O 1
ATOM 4443 N N . PRO A 1 594 ? 6.295 15.162 -35.949 1.00 83.56 594 PRO A N 1
ATOM 4444 C CA . PRO A 1 594 ? 7.468 15.625 -35.210 1.00 83.56 594 PRO A CA 1
ATOM 4445 C C . PRO A 1 594 ? 7.938 14.624 -34.144 1.00 83.56 594 PRO A C 1
ATOM 4447 O O . PRO A 1 594 ? 9.083 14.709 -33.706 1.00 83.56 594 PRO A O 1
ATOM 4450 N N . ILE A 1 595 ? 7.062 13.711 -33.711 1.00 89.12 595 ILE A N 1
ATOM 4451 C CA . ILE A 1 595 ? 7.330 12.701 -32.684 1.00 89.12 595 ILE A CA 1
ATOM 4452 C C . ILE A 1 595 ? 7.350 11.331 -33.349 1.00 89.12 595 ILE A C 1
ATOM 4454 O O . ILE A 1 595 ? 6.429 10.983 -34.091 1.00 89.12 595 ILE A O 1
ATOM 4458 N N . LEU A 1 596 ? 8.362 10.537 -33.020 1.00 91.06 596 LEU A N 1
ATOM 4459 C CA . LEU A 1 596 ? 8.606 9.205 -33.572 1.00 91.06 596 LEU A CA 1
ATOM 4460 C C . LEU A 1 596 ? 7.792 8.114 -32.857 1.00 91.06 596 LEU A C 1
ATOM 4462 O O . LEU A 1 596 ? 8.204 6.960 -32.792 1.00 91.06 596 LEU A O 1
ATOM 4466 N N . MET A 1 597 ? 6.641 8.481 -32.291 1.00 92.06 597 MET A N 1
ATOM 4467 C CA . MET A 1 597 ? 5.717 7.583 -31.602 1.00 92.06 597 MET A CA 1
ATOM 4468 C C . MET A 1 597 ? 4.271 8.049 -31.774 1.00 92.06 597 MET A C 1
ATOM 4470 O O . MET A 1 597 ? 4.010 9.253 -31.833 1.00 92.06 597 MET A O 1
ATOM 4474 N N . ASP A 1 598 ? 3.331 7.103 -31.779 1.00 92.19 598 ASP A N 1
ATOM 4475 C CA . ASP A 1 598 ? 1.888 7.368 -31.895 1.00 92.19 598 ASP A CA 1
ATOM 4476 C C . ASP A 1 598 ? 1.098 7.171 -30.585 1.00 92.19 598 ASP A C 1
ATOM 4478 O O . ASP A 1 598 ? -0.083 7.514 -30.507 1.00 92.19 598 ASP A O 1
ATOM 4482 N N . ALA A 1 599 ? 1.756 6.676 -29.536 1.00 91.00 599 ALA A N 1
ATOM 4483 C CA . ALA A 1 599 ? 1.209 6.489 -28.199 1.00 91.00 599 ALA A CA 1
ATOM 4484 C C . ALA A 1 599 ? 2.304 6.664 -27.136 1.00 91.00 599 ALA A C 1
ATOM 4486 O O . ALA A 1 599 ? 3.494 6.701 -27.440 1.00 91.00 599 ALA A O 1
ATOM 4487 N N . VAL A 1 600 ? 1.904 6.736 -25.866 1.00 89.88 600 VAL A N 1
ATOM 4488 C CA . VAL A 1 600 ? 2.813 6.689 -24.708 1.00 89.88 600 VAL A CA 1
ATOM 4489 C C . VAL A 1 600 ? 2.502 5.479 -23.819 1.00 89.88 600 VAL A C 1
ATOM 4491 O O . VAL A 1 600 ? 1.336 5.097 -23.690 1.00 89.88 600 VAL A O 1
ATOM 4494 N N . PRO A 1 601 ? 3.500 4.873 -23.150 1.00 85.94 601 PRO A N 1
ATOM 4495 C CA . PRO A 1 601 ? 3.290 3.647 -22.371 1.00 85.94 601 PRO A CA 1
ATOM 4496 C C . PRO A 1 601 ? 2.524 3.878 -21.059 1.00 85.94 601 PRO A C 1
ATOM 4498 O O . PRO A 1 601 ? 1.996 2.950 -20.445 1.00 85.94 601 PRO A O 1
ATOM 4501 N N . ARG A 1 602 ? 2.501 5.125 -20.577 1.00 79.69 602 ARG A N 1
ATOM 4502 C CA . ARG A 1 602 ? 1.827 5.549 -19.344 1.00 79.69 602 ARG A CA 1
ATOM 4503 C C . ARG A 1 602 ? 1.467 7.028 -19.426 1.00 79.69 602 ARG A C 1
ATOM 4505 O O . ARG A 1 602 ? 2.136 7.784 -20.123 1.00 79.69 602 ARG A O 1
ATOM 4512 N N . ALA A 1 603 ? 0.422 7.433 -18.707 1.00 70.56 603 ALA A N 1
ATOM 4513 C CA . ALA A 1 603 ? -0.112 8.797 -18.764 1.00 70.56 603 ALA A CA 1
ATOM 4514 C C . ALA A 1 603 ? 0.895 9.861 -18.299 1.00 70.56 603 ALA A C 1
ATOM 4516 O O . ALA A 1 603 ? 0.801 11.013 -18.705 1.00 70.56 603 ALA A O 1
ATOM 4517 N N . GLU A 1 604 ? 1.842 9.468 -17.448 1.00 70.00 604 GLU A N 1
ATOM 4518 C CA . GLU A 1 604 ? 2.859 10.340 -16.865 1.00 70.00 604 GLU A CA 1
ATOM 4519 C C . GLU A 1 604 ? 4.155 10.395 -17.693 1.00 70.00 604 GLU A C 1
ATOM 4521 O O . GLU A 1 604 ? 5.111 11.046 -17.279 1.00 70.00 604 GLU A O 1
ATOM 4526 N N . PHE A 1 605 ? 4.236 9.675 -18.820 1.00 77.69 605 PHE A N 1
ATOM 4527 C CA . PHE A 1 605 ? 5.421 9.692 -19.676 1.00 77.69 605 PHE A CA 1
ATOM 4528 C C . PHE A 1 605 ? 5.501 11.021 -20.437 1.00 77.69 605 PHE A C 1
ATOM 4530 O O . PHE A 1 605 ? 4.569 11.382 -21.157 1.00 77.69 605 PHE A O 1
ATOM 4537 N N . VAL A 1 606 ? 6.620 11.729 -20.282 1.00 78.81 606 VAL A N 1
ATOM 4538 C CA . VAL A 1 606 ? 6.894 12.999 -20.965 1.00 78.81 606 VAL A CA 1
ATOM 4539 C C . VAL A 1 606 ? 7.925 12.745 -22.056 1.00 78.81 606 VAL A C 1
ATOM 4541 O O . VAL A 1 606 ? 9.059 12.366 -21.763 1.00 78.81 606 VAL A O 1
ATOM 4544 N N . VAL A 1 607 ? 7.531 12.939 -23.315 1.00 83.75 607 VAL A N 1
ATOM 4545 C CA . VAL A 1 607 ? 8.337 12.556 -24.485 1.00 83.75 607 VAL A CA 1
ATOM 4546 C C . VAL A 1 607 ? 9.621 13.382 -24.560 1.00 83.75 607 VAL A C 1
ATOM 4548 O O . VAL A 1 607 ? 10.696 12.833 -24.786 1.00 83.75 607 VAL A O 1
ATOM 4551 N N . SER A 1 608 ? 9.540 14.686 -24.293 1.00 79.88 608 SER A N 1
ATOM 4552 C CA . SER A 1 608 ? 10.693 15.606 -24.294 1.00 79.88 608 SER A CA 1
ATOM 4553 C C . SER A 1 608 ? 11.732 15.345 -23.197 1.00 79.88 608 SER A C 1
ATOM 4555 O O . SER A 1 608 ? 12.873 15.811 -23.295 1.00 79.88 608 SER A O 1
ATOM 4557 N N . GLU A 1 609 ? 11.378 14.575 -22.169 1.00 82.19 609 GLU A N 1
ATOM 4558 C CA . GLU A 1 609 ? 12.274 14.173 -21.079 1.00 82.19 609 GLU A CA 1
ATOM 4559 C C . GLU A 1 609 ? 12.889 12.793 -21.283 1.00 82.19 609 GLU A C 1
ATOM 4561 O O . GLU A 1 609 ? 13.700 12.376 -20.456 1.00 82.19 609 GLU A O 1
ATOM 4566 N N . TYR A 1 610 ? 12.531 12.086 -22.359 1.00 87.69 610 TYR A N 1
ATOM 4567 C CA . TYR A 1 610 ? 13.174 10.823 -22.688 1.00 87.69 610 TYR A CA 1
ATOM 4568 C C . TYR A 1 610 ? 14.686 11.011 -22.747 1.00 87.69 610 TYR A C 1
ATOM 4570 O O . TYR A 1 610 ? 15.174 11.897 -23.448 1.00 87.69 610 TYR A O 1
ATOM 4578 N N . ARG A 1 611 ? 15.410 10.191 -21.991 1.00 86.56 611 ARG A N 1
ATOM 4579 C CA . ARG A 1 611 ? 16.863 10.135 -22.033 1.00 86.56 611 ARG A CA 1
ATOM 4580 C C . ARG A 1 611 ? 17.313 8.693 -22.012 1.00 86.56 611 ARG A C 1
ATOM 4582 O O . ARG A 1 611 ? 16.722 7.882 -21.292 1.00 86.56 611 ARG A O 1
ATOM 4589 N N . LEU A 1 612 ? 18.390 8.409 -22.733 1.00 88.19 612 LEU A N 1
ATOM 4590 C CA . LEU A 1 612 ? 19.053 7.124 -22.617 1.00 88.19 612 LEU A CA 1
ATOM 4591 C C . LEU A 1 612 ? 19.636 6.947 -21.218 1.00 88.19 612 LEU A C 1
ATOM 4593 O O . LEU A 1 612 ? 20.275 7.843 -20.659 1.00 88.19 612 LEU A O 1
ATOM 4597 N N . GLN A 1 613 ? 19.392 5.779 -20.637 1.00 90.38 613 GLN A N 1
ATOM 4598 C CA . GLN A 1 613 ? 19.950 5.417 -19.343 1.00 90.38 613 GLN A CA 1
ATOM 4599 C C . GLN A 1 613 ? 21.255 4.643 -19.552 1.00 90.38 613 GLN A C 1
ATOM 4601 O O . GLN A 1 613 ? 21.322 3.795 -20.440 1.00 90.38 613 GLN A O 1
ATOM 4606 N N . PRO A 1 614 ? 22.292 4.896 -18.738 1.00 90.31 614 PRO A N 1
ATOM 4607 C CA . PRO A 1 614 ? 23.556 4.188 -18.865 1.00 90.31 614 PRO A CA 1
ATOM 4608 C C . PRO A 1 614 ? 23.403 2.714 -18.483 1.00 90.31 614 PRO A C 1
ATOM 4610 O O . PRO A 1 614 ? 22.727 2.385 -17.502 1.00 90.31 614 PRO A O 1
ATOM 4613 N N . ALA A 1 615 ? 24.095 1.835 -19.205 1.00 91.44 615 ALA A N 1
ATOM 4614 C CA . ALA A 1 615 ? 24.194 0.431 -18.830 1.00 91.44 615 ALA A CA 1
ATOM 4615 C C . ALA A 1 615 ? 24.988 0.284 -17.505 1.00 91.44 615 ALA A C 1
ATOM 4617 O O . ALA A 1 615 ? 26.067 0.882 -17.382 1.00 91.44 615 ALA A O 1
ATOM 4618 N N . PRO A 1 616 ? 24.492 -0.486 -16.508 1.00 87.81 616 PRO A N 1
ATOM 4619 C CA . PRO A 1 616 ? 25.140 -0.636 -15.206 1.00 87.81 616 PRO A CA 1
ATOM 4620 C C . PRO A 1 616 ? 26.549 -1.221 -15.301 1.00 87.81 616 PRO A C 1
ATOM 4622 O O . PRO A 1 616 ? 27.478 -0.692 -14.692 1.00 87.81 616 PRO A O 1
ATOM 4625 N N . GLU A 1 617 ? 26.702 -2.289 -16.082 1.00 93.25 617 GLU A N 1
ATOM 4626 C CA . GLU A 1 617 ? 27.960 -2.993 -16.316 1.00 93.25 617 GLU A CA 1
ATOM 4627 C C . GLU A 1 617 ? 28.007 -3.477 -17.769 1.00 93.25 617 GLU A C 1
ATOM 4629 O O . GLU A 1 617 ? 27.014 -4.007 -18.276 1.00 93.25 617 GLU A O 1
ATOM 4634 N N . ILE A 1 618 ? 29.161 -3.309 -18.421 1.00 97.12 618 ILE A N 1
ATOM 4635 C CA . ILE A 1 618 ? 29.424 -3.823 -19.766 1.00 97.12 618 ILE A CA 1
ATOM 4636 C C . ILE A 1 618 ? 30.552 -4.847 -19.707 1.00 97.12 618 ILE A C 1
ATOM 4638 O O . ILE A 1 618 ? 31.637 -4.574 -19.191 1.00 97.12 618 ILE A O 1
ATOM 4642 N N . ARG A 1 619 ? 30.305 -6.025 -20.278 1.00 96.75 619 ARG A N 1
ATOM 4643 C CA . ARG A 1 619 ? 31.345 -6.993 -20.612 1.00 96.75 619 ARG A CA 1
ATOM 4644 C C . ARG A 1 619 ? 31.747 -6.809 -22.070 1.00 96.75 619 ARG A C 1
ATOM 4646 O O . ARG A 1 619 ? 30.941 -7.028 -22.968 1.00 96.75 619 ARG A O 1
ATOM 4653 N N . TRP A 1 620 ? 33.010 -6.480 -22.293 1.00 97.25 620 TRP A N 1
ATOM 4654 C CA . TRP A 1 620 ? 33.521 -6.269 -23.642 1.00 97.25 620 TRP A CA 1
ATOM 4655 C C . TRP A 1 620 ? 33.660 -7.580 -24.421 1.00 97.25 620 TRP A C 1
ATOM 4657 O O . TRP A 1 620 ? 34.225 -8.559 -23.919 1.00 97.25 620 TRP A O 1
ATOM 4667 N N . LEU A 1 621 ? 33.141 -7.581 -25.646 1.00 96.75 621 LEU A N 1
ATOM 4668 C CA . LEU A 1 621 ? 33.274 -8.646 -26.630 1.00 96.75 621 LEU A CA 1
ATOM 4669 C C . LEU A 1 621 ? 34.333 -8.256 -27.656 1.00 96.75 621 LEU A C 1
ATOM 4671 O O . LEU A 1 621 ? 34.331 -7.138 -28.158 1.00 96.75 621 LEU A O 1
ATOM 4675 N N . ALA A 1 622 ? 35.231 -9.189 -27.952 1.00 96.31 622 ALA A N 1
ATOM 4676 C CA . ALA A 1 622 ? 36.184 -9.064 -29.046 1.00 96.31 622 ALA A CA 1
ATOM 4677 C C . ALA A 1 622 ? 35.661 -9.816 -30.275 1.00 96.31 622 ALA A C 1
ATOM 4679 O O . ALA A 1 622 ? 34.883 -10.764 -30.136 1.00 96.31 622 ALA A O 1
ATOM 4680 N N . ASP A 1 623 ? 36.142 -9.429 -31.453 1.00 97.25 623 ASP A N 1
ATOM 4681 C CA . ASP A 1 623 ? 35.941 -10.197 -32.680 1.00 97.25 623 ASP A CA 1
ATOM 4682 C C . ASP A 1 623 ? 36.371 -11.668 -32.503 1.00 97.25 623 ASP A C 1
ATOM 4684 O O . ASP A 1 623 ? 37.381 -11.971 -31.855 1.00 97.25 623 ASP A O 1
ATOM 4688 N N . GLY A 1 624 ? 35.564 -12.592 -33.022 1.00 97.19 624 GLY A N 1
ATOM 4689 C CA . GLY A 1 624 ? 35.757 -14.038 -32.903 1.00 97.19 624 GLY A CA 1
ATOM 4690 C C . GLY A 1 624 ? 35.420 -14.644 -31.532 1.00 97.19 624 GLY A C 1
ATOM 4691 O O . GLY A 1 624 ? 35.544 -15.860 -31.359 1.00 97.19 624 GLY A O 1
ATOM 4692 N N . ALA A 1 625 ? 34.995 -13.850 -30.541 1.00 97.56 625 ALA A N 1
ATOM 4693 C CA . ALA A 1 625 ? 34.568 -14.382 -29.246 1.00 97.56 625 ALA A CA 1
ATOM 4694 C C . ALA A 1 625 ? 33.347 -15.308 -29.395 1.00 97.56 625 ALA A C 1
ATOM 4696 O O . ALA A 1 625 ? 32.475 -15.075 -30.228 1.00 97.56 625 ALA A O 1
ATOM 4697 N N . LYS A 1 626 ? 33.265 -16.351 -28.559 1.00 97.31 626 LYS A N 1
ATOM 4698 C CA . LYS A 1 626 ? 32.167 -17.328 -28.585 1.00 97.31 626 LYS A CA 1
ATOM 4699 C C . LYS A 1 626 ? 31.166 -17.092 -27.453 1.00 97.31 626 LYS A C 1
ATOM 4701 O O . LYS A 1 626 ? 31.553 -16.916 -26.293 1.00 97.31 626 LYS A O 1
ATOM 4706 N N . ILE A 1 627 ? 29.878 -17.133 -27.784 1.00 96.94 627 ILE A N 1
ATOM 4707 C CA . ILE A 1 627 ? 28.756 -17.070 -26.842 1.00 96.94 627 ILE A CA 1
ATOM 4708 C C . ILE A 1 627 ? 28.052 -18.427 -26.838 1.00 96.94 627 ILE A C 1
ATOM 4710 O O . ILE A 1 627 ? 27.276 -18.736 -27.734 1.00 96.94 627 ILE A O 1
ATOM 4714 N N . ASP A 1 628 ? 28.330 -19.226 -25.810 1.00 95.19 628 ASP A N 1
ATOM 4715 C CA . ASP A 1 628 ? 27.791 -20.581 -25.652 1.00 95.19 628 ASP A CA 1
ATOM 4716 C C . ASP A 1 628 ? 26.503 -20.579 -24.812 1.00 95.19 628 ASP A C 1
ATOM 4718 O O . ASP A 1 628 ? 26.514 -20.169 -23.648 1.00 95.19 628 ASP A O 1
ATOM 4722 N N . LEU A 1 629 ? 25.393 -21.048 -25.378 1.00 94.25 629 LEU A N 1
ATOM 4723 C CA . LEU A 1 629 ? 24.096 -21.209 -24.708 1.00 94.25 629 LEU A CA 1
ATOM 4724 C C . LEU A 1 629 ? 23.841 -22.653 -24.231 1.00 94.25 629 LEU A C 1
ATOM 4726 O O . LEU A 1 629 ? 22.791 -22.948 -23.653 1.00 94.25 629 LEU A O 1
ATOM 4730 N N . GLY A 1 630 ? 24.811 -23.544 -24.440 1.00 92.25 630 GLY A N 1
ATOM 4731 C CA . GLY A 1 630 ? 24.832 -24.951 -24.056 1.00 92.25 630 GLY A CA 1
ATOM 4732 C C . GLY A 1 630 ? 24.540 -25.899 -25.219 1.00 92.25 630 GLY A C 1
ATOM 4733 O O . GLY A 1 630 ? 25.193 -26.936 -25.369 1.00 92.25 630 GLY A O 1
ATOM 4734 N N . ASP A 1 631 ? 23.526 -25.578 -26.018 1.00 89.94 631 ASP A N 1
ATOM 4735 C CA . ASP A 1 631 ? 23.103 -26.313 -27.217 1.00 89.94 631 ASP A CA 1
ATOM 4736 C C . ASP A 1 631 ? 23.308 -25.526 -28.519 1.00 89.94 631 ASP A C 1
ATOM 4738 O O . ASP A 1 631 ? 23.174 -26.099 -29.600 1.00 89.94 631 ASP A O 1
ATOM 4742 N N . ARG A 1 632 ? 23.658 -24.241 -28.415 1.00 91.38 632 ARG A N 1
ATOM 4743 C CA . ARG A 1 632 ? 24.029 -23.364 -29.528 1.00 91.38 632 ARG A CA 1
ATOM 4744 C C . ARG A 1 632 ? 25.201 -22.481 -29.138 1.00 91.38 632 ARG A C 1
ATOM 4746 O O . ARG A 1 632 ? 25.309 -22.086 -27.979 1.00 91.38 632 ARG A O 1
ATOM 4753 N N . GLU A 1 633 ? 26.031 -22.142 -30.113 1.00 95.88 633 GLU A N 1
ATOM 4754 C CA . GLU A 1 633 ? 27.172 -21.250 -29.940 1.00 95.88 633 GLU A CA 1
ATOM 4755 C C . GLU A 1 633 ? 27.167 -20.192 -31.046 1.00 95.88 633 GLU A C 1
ATOM 4757 O O . GLU A 1 633 ? 26.944 -20.516 -32.210 1.00 95.88 633 GLU A O 1
ATOM 4762 N N . PHE A 1 634 ? 27.421 -18.937 -30.678 1.00 97.94 634 PHE A N 1
ATOM 4763 C CA . PHE A 1 634 ? 27.505 -17.817 -31.614 1.00 97.94 634 PHE A CA 1
ATOM 4764 C C . PHE A 1 634 ? 28.914 -17.234 -31.634 1.00 97.94 634 PHE A C 1
ATOM 4766 O O . PHE A 1 634 ? 29.478 -16.948 -30.575 1.00 97.94 634 PHE A O 1
ATOM 4773 N N . THR A 1 635 ? 29.458 -17.014 -32.828 1.00 98.44 635 THR A N 1
ATOM 4774 C CA . THR A 1 635 ? 30.670 -16.219 -33.046 1.00 98.44 635 THR A CA 1
ATOM 4775 C C . THR A 1 635 ? 30.297 -14.746 -33.123 1.00 98.44 635 THR A C 1
ATOM 4777 O O . THR A 1 635 ? 29.437 -14.363 -33.914 1.00 98.44 635 THR A O 1
ATOM 4780 N N . VAL A 1 636 ? 30.956 -13.919 -32.317 1.00 98.50 636 VAL A N 1
ATOM 4781 C CA . VAL A 1 636 ? 30.890 -12.461 -32.427 1.00 98.50 636 VAL A CA 1
ATOM 4782 C C . VAL A 1 636 ? 31.696 -12.033 -33.647 1.00 98.50 636 VAL A C 1
ATOM 4784 O O . VAL A 1 636 ? 32.871 -12.376 -33.752 1.00 98.50 636 VAL A O 1
ATOM 4787 N N . LEU A 1 637 ? 31.071 -11.275 -34.540 1.00 98.31 637 LEU A N 1
ATOM 4788 C CA . LEU A 1 637 ? 31.700 -10.668 -35.706 1.00 98.31 637 LEU A CA 1
ATOM 4789 C C . LEU A 1 637 ? 31.769 -9.161 -35.483 1.00 98.31 637 LEU A C 1
ATOM 4791 O O . LEU A 1 637 ? 30.725 -8.523 -35.347 1.00 98.31 637 LEU A O 1
ATOM 4795 N N . HIS A 1 638 ? 32.968 -8.580 -35.452 1.00 98.12 638 HIS A N 1
ATOM 4796 C CA . HIS A 1 638 ? 33.113 -7.124 -35.488 1.00 98.12 638 HIS A CA 1
ATOM 4797 C C . HIS A 1 638 ? 32.897 -6.631 -36.916 1.00 98.12 638 HIS A C 1
ATOM 4799 O O . HIS A 1 638 ? 33.650 -6.969 -37.827 1.00 98.12 638 HIS A O 1
ATOM 4805 N N . LEU A 1 639 ? 31.836 -5.851 -37.102 1.00 97.50 639 LEU A N 1
ATOM 4806 C CA . LEU A 1 639 ? 31.341 -5.414 -38.404 1.00 97.50 639 LEU A CA 1
ATOM 4807 C C . LEU A 1 639 ? 31.181 -3.882 -38.414 1.00 97.50 639 LEU A C 1
ATOM 4809 O O . LEU A 1 639 ? 30.062 -3.373 -38.514 1.00 97.50 639 LEU A O 1
ATOM 4813 N N . PRO A 1 640 ? 32.282 -3.119 -38.266 1.00 96.69 640 PRO A N 1
ATOM 4814 C CA . PRO A 1 640 ? 32.221 -1.666 -38.199 1.00 96.69 640 PRO A CA 1
ATOM 4815 C C . PRO A 1 640 ? 31.772 -1.058 -39.532 1.00 96.69 640 PRO A C 1
ATOM 4817 O O . PRO A 1 640 ? 32.063 -1.584 -40.606 1.00 96.69 640 PRO A O 1
ATOM 4820 N N . GLY A 1 641 ? 31.118 0.096 -39.473 1.00 94.12 641 GLY A N 1
ATOM 4821 C CA . GLY A 1 641 ? 30.663 0.800 -40.672 1.00 94.12 641 GLY A CA 1
ATOM 4822 C C . GLY A 1 641 ? 29.471 1.685 -40.375 1.00 94.12 641 GLY A C 1
ATOM 4823 O O . GLY A 1 641 ? 29.602 2.901 -40.444 1.00 94.12 641 GLY A O 1
ATOM 4824 N N . HIS A 1 642 ? 28.362 1.070 -39.957 1.00 94.88 642 HIS A N 1
ATOM 4825 C CA . HIS A 1 642 ? 27.211 1.786 -39.409 1.00 94.88 642 HIS A CA 1
ATOM 4826 C C . HIS A 1 642 ? 27.615 2.549 -38.138 1.00 94.88 642 HIS A C 1
ATOM 4828 O O . HIS A 1 642 ? 27.489 3.770 -38.080 1.00 94.88 642 HIS A O 1
ATOM 4834 N N . THR A 1 643 ? 28.246 1.857 -37.184 1.00 94.75 643 THR A N 1
ATOM 4835 C CA . THR A 1 643 ? 28.979 2.479 -36.073 1.00 94.75 643 THR A CA 1
ATOM 4836 C C . THR A 1 643 ? 30.367 1.849 -35.886 1.00 94.75 643 THR A C 1
ATOM 4838 O O . THR A 1 643 ? 30.645 0.777 -36.440 1.00 94.75 643 THR A O 1
ATOM 4841 N N . PRO A 1 644 ? 31.281 2.465 -35.107 1.00 94.56 644 PRO A N 1
ATOM 4842 C CA . PRO A 1 644 ? 32.606 1.895 -34.849 1.00 94.56 644 PRO A CA 1
ATOM 4843 C C . PRO A 1 644 ? 32.582 0.567 -34.079 1.00 94.56 644 PRO A C 1
ATOM 4845 O O . PRO A 1 644 ? 33.514 -0.229 -34.221 1.00 94.56 644 PRO A O 1
ATOM 4848 N N . ALA A 1 645 ? 31.546 0.337 -33.265 1.00 94.00 645 ALA A N 1
ATOM 4849 C CA . ALA A 1 645 ? 31.414 -0.835 -32.398 1.00 94.00 645 ALA A CA 1
ATOM 4850 C C . ALA A 1 645 ? 30.340 -1.830 -32.869 1.00 94.00 645 ALA A C 1
ATOM 4852 O O . ALA A 1 645 ? 30.060 -2.787 -32.155 1.00 94.00 645 ALA A O 1
ATOM 4853 N N . SER A 1 646 ? 29.768 -1.634 -34.063 1.00 97.50 646 SER A N 1
ATOM 4854 C CA . SER A 1 646 ? 28.766 -2.540 -34.632 1.00 97.50 646 SER A CA 1
ATOM 4855 C C . SER A 1 646 ? 29.269 -3.988 -34.680 1.00 97.50 646 SER A C 1
ATOM 4857 O O . SER A 1 646 ? 30.362 -4.265 -35.186 1.00 97.50 646 SER A O 1
ATOM 4859 N N . ILE A 1 647 ? 28.465 -4.917 -34.158 1.00 98.44 647 ILE A N 1
ATOM 4860 C CA . ILE A 1 647 ? 28.729 -6.360 -34.201 1.00 98.44 647 ILE A CA 1
ATOM 4861 C C . ILE A 1 647 ? 27.546 -7.158 -34.744 1.00 98.44 647 ILE A C 1
ATOM 4863 O O . ILE A 1 647 ? 26.390 -6.766 -34.596 1.00 98.44 647 ILE A O 1
ATOM 4867 N N . GLY A 1 648 ? 27.852 -8.332 -35.294 1.00 98.25 648 GLY A N 1
ATOM 4868 C CA . GLY A 1 648 ? 26.886 -9.391 -35.575 1.00 98.25 648 GLY A CA 1
ATOM 4869 C C . GLY A 1 648 ? 27.169 -10.656 -34.762 1.00 98.25 648 GLY A C 1
ATOM 4870 O O . GLY A 1 648 ? 28.290 -10.873 -34.301 1.00 98.25 648 GLY A O 1
ATOM 4871 N N . LEU A 1 649 ? 26.160 -11.510 -34.592 1.00 98.56 649 LEU A N 1
ATOM 4872 C CA . LEU A 1 649 ? 26.294 -12.829 -33.965 1.00 98.56 649 LEU A CA 1
ATOM 4873 C C . LEU A 1 649 ? 25.966 -13.921 -34.980 1.00 98.56 649 LEU A C 1
ATOM 4875 O O . LEU A 1 649 ? 24.835 -13.994 -35.460 1.00 98.56 649 LEU A O 1
ATOM 4879 N N . PHE A 1 650 ? 26.935 -14.781 -35.282 1.00 98.38 650 PHE A N 1
ATOM 4880 C CA . PHE A 1 650 ? 26.802 -15.818 -36.302 1.00 98.38 650 PHE A CA 1
ATOM 4881 C C . PHE A 1 650 ? 26.817 -17.226 -35.698 1.00 98.38 650 PHE A C 1
ATOM 4883 O O . PHE A 1 650 ? 27.765 -17.606 -35.011 1.00 98.38 650 PHE A O 1
ATOM 4890 N N . ASP A 1 651 ? 25.767 -18.004 -35.958 1.00 96.88 651 ASP A N 1
ATOM 4891 C CA . ASP A 1 651 ? 25.698 -19.439 -35.660 1.00 96.88 651 ASP A CA 1
ATOM 4892 C C . ASP A 1 651 ? 26.349 -20.213 -36.814 1.00 96.88 651 ASP A C 1
ATOM 4894 O O . ASP A 1 651 ? 25.705 -20.481 -37.825 1.00 96.88 651 ASP A O 1
ATOM 4898 N N . GLU A 1 652 ? 27.621 -20.591 -36.668 1.00 92.12 652 GLU A N 1
ATOM 4899 C CA . GLU A 1 652 ? 28.365 -21.341 -37.696 1.00 92.12 652 GLU A CA 1
ATOM 4900 C C . GLU A 1 652 ? 27.742 -22.714 -38.011 1.00 92.12 652 GLU A C 1
ATOM 4902 O O . GLU A 1 652 ? 27.934 -23.242 -39.105 1.00 92.12 652 GLU A O 1
ATOM 4907 N N . ALA A 1 653 ? 27.003 -23.313 -37.069 1.00 90.75 653 ALA A N 1
ATOM 4908 C CA . ALA A 1 653 ? 26.385 -24.625 -37.257 1.00 90.75 653 ALA A CA 1
ATOM 4909 C C . ALA A 1 653 ? 25.000 -24.532 -37.920 1.00 90.75 653 ALA A C 1
ATOM 4911 O O . ALA A 1 653 ? 24.615 -25.428 -38.674 1.00 90.75 653 ALA A O 1
ATOM 4912 N N . GLY A 1 654 ? 24.237 -23.482 -37.605 1.00 89.31 654 GLY A N 1
ATOM 4913 C CA . GLY A 1 654 ? 22.877 -23.251 -38.106 1.00 89.31 654 GLY A CA 1
ATOM 4914 C C . GLY A 1 654 ? 22.771 -22.285 -39.293 1.00 89.31 654 GLY A C 1
ATOM 4915 O O . GLY A 1 654 ? 21.746 -22.279 -39.979 1.00 89.31 654 GLY A O 1
ATOM 4916 N N . GLY A 1 655 ? 23.799 -21.472 -39.538 1.00 95.62 655 GLY A N 1
ATOM 4917 C CA . GLY A 1 655 ? 23.837 -20.422 -40.561 1.00 95.62 655 GLY A CA 1
ATOM 4918 C C . GLY A 1 655 ? 23.014 -19.169 -40.227 1.00 95.62 655 GLY A C 1
ATOM 4919 O O . GLY A 1 655 ? 22.791 -18.343 -41.109 1.00 95.62 655 GLY A O 1
ATOM 4920 N N . ALA A 1 656 ? 22.530 -19.019 -38.990 1.00 97.31 656 ALA A N 1
ATOM 4921 C CA . ALA A 1 656 ? 21.748 -17.853 -38.578 1.00 97.31 656 ALA A CA 1
ATOM 4922 C C . ALA A 1 656 ? 22.661 -16.676 -38.205 1.00 97.31 656 ALA A C 1
ATOM 4924 O O . ALA A 1 656 ? 23.605 -16.844 -37.432 1.00 97.31 656 ALA A O 1
ATOM 4925 N N . LEU A 1 657 ? 22.354 -15.484 -38.715 1.00 98.50 657 LEU A N 1
ATOM 4926 C CA . LEU A 1 657 ? 23.069 -14.245 -38.415 1.00 98.50 657 LEU A CA 1
ATOM 4927 C C . LEU A 1 657 ? 22.134 -13.242 -37.738 1.00 98.50 657 LEU A C 1
ATOM 4929 O O . LEU A 1 657 ? 21.152 -12.824 -38.341 1.00 98.50 657 LEU A O 1
ATOM 4933 N N . PHE A 1 658 ? 22.471 -12.791 -36.533 1.00 98.50 658 PHE A N 1
ATOM 4934 C CA . PHE A 1 658 ? 21.889 -11.580 -35.951 1.00 98.50 658 PHE A CA 1
ATOM 4935 C C . PHE A 1 658 ? 22.773 -10.399 -36.337 1.00 98.50 658 PHE A C 1
ATOM 4937 O O . PHE A 1 658 ? 23.892 -10.298 -35.839 1.00 98.50 658 PHE A O 1
ATOM 4944 N N . SER A 1 659 ? 22.322 -9.558 -37.265 1.00 97.75 659 SER A N 1
ATOM 4945 C CA . SER A 1 659 ? 23.183 -8.562 -37.920 1.00 97.75 659 SER A CA 1
ATOM 4946 C C . SER A 1 659 ? 23.190 -7.182 -37.263 1.00 97.75 659 SER A C 1
ATOM 4948 O O . SER A 1 659 ? 24.030 -6.361 -37.629 1.00 97.75 659 SER A O 1
ATOM 4950 N N . GLY A 1 660 ? 22.260 -6.905 -36.341 1.00 96.44 660 GLY A N 1
ATOM 4951 C CA . GLY A 1 660 ? 21.999 -5.532 -35.905 1.00 96.44 660 GLY A CA 1
ATOM 4952 C C . GLY A 1 660 ? 21.727 -4.633 -37.115 1.00 96.44 660 GLY A C 1
ATOM 4953 O O . GLY A 1 660 ? 21.055 -5.054 -38.063 1.00 96.44 660 GLY A O 1
ATOM 4954 N N . ASP A 1 661 ? 22.328 -3.448 -37.113 1.00 95.81 661 ASP A N 1
ATOM 4955 C CA . ASP A 1 661 ? 22.133 -2.439 -38.161 1.00 95.81 661 ASP A CA 1
ATOM 4956 C C . ASP A 1 661 ? 23.186 -2.472 -39.268 1.00 95.81 661 ASP A C 1
ATOM 4958 O O . ASP A 1 661 ? 23.209 -1.621 -40.154 1.00 95.81 661 ASP A O 1
ATOM 4962 N N . VAL A 1 662 ? 24.041 -3.497 -39.264 1.00 95.69 662 VAL A N 1
ATOM 4963 C CA . VAL A 1 662 ? 25.007 -3.705 -40.346 1.00 95.69 662 VAL A CA 1
ATOM 4964 C C . VAL A 1 662 ? 24.284 -4.092 -41.630 1.00 95.69 662 VAL A C 1
ATOM 4966 O O . VAL A 1 662 ? 24.681 -3.683 -42.710 1.00 95.69 662 VAL A O 1
ATOM 4969 N N . VAL A 1 663 ? 23.235 -4.912 -41.552 1.00 96.56 663 VAL A N 1
ATOM 4970 C CA . VAL A 1 663 ? 22.450 -5.259 -42.738 1.00 96.56 663 VAL A CA 1
ATOM 4971 C C . VAL A 1 663 ? 21.016 -5.606 -42.373 1.00 96.56 663 VAL A C 1
ATOM 4973 O O . VAL A 1 663 ? 20.757 -6.450 -41.511 1.00 96.56 663 VAL A O 1
ATOM 4976 N N . TYR A 1 664 ? 20.091 -4.962 -43.074 1.00 95.44 664 TYR A N 1
ATOM 4977 C CA . TYR A 1 664 ? 18.653 -5.176 -43.010 1.00 95.44 664 TYR A CA 1
ATOM 4978 C C . TYR A 1 664 ? 18.021 -4.844 -44.366 1.00 95.44 664 TYR A C 1
ATOM 4980 O O . TYR A 1 664 ? 18.653 -4.206 -45.207 1.00 95.44 664 TYR A O 1
ATOM 4988 N N . ASP A 1 665 ? 16.799 -5.321 -44.609 1.00 93.25 665 ASP A N 1
ATOM 4989 C CA . ASP A 1 665 ? 16.109 -5.154 -45.898 1.00 93.25 665 ASP A CA 1
ATOM 4990 C C . ASP A 1 665 ? 15.404 -3.793 -45.998 1.00 93.25 665 ASP A C 1
ATOM 4992 O O . ASP A 1 665 ? 14.179 -3.707 -46.079 1.00 93.25 665 ASP A O 1
ATOM 4996 N N . ASP A 1 666 ? 16.200 -2.727 -45.923 1.00 88.94 666 ASP A N 1
ATOM 4997 C CA . ASP A 1 666 ? 15.779 -1.338 -46.109 1.00 88.94 666 ASP A CA 1
ATOM 4998 C C . ASP A 1 666 ? 17.002 -0.466 -46.476 1.00 88.94 666 ASP A C 1
ATOM 5000 O O . ASP A 1 666 ? 18.075 -0.970 -46.826 1.00 88.94 666 ASP A O 1
ATOM 5004 N N . ILE A 1 667 ? 16.852 0.856 -46.430 1.00 86.50 667 ILE A N 1
ATOM 5005 C CA . ILE A 1 667 ? 17.933 1.816 -46.639 1.00 86.50 667 ILE A CA 1
ATOM 5006 C C . ILE A 1 667 ? 18.982 1.658 -45.536 1.00 86.50 667 ILE A C 1
ATOM 5008 O O . ILE A 1 667 ? 18.751 2.018 -44.387 1.00 86.50 667 ILE A O 1
ATOM 5012 N N . LEU A 1 668 ? 20.164 1.172 -45.917 1.00 90.69 668 LEU A N 1
ATOM 5013 C CA . LEU A 1 668 ? 21.317 1.095 -45.026 1.00 90.69 668 LEU A CA 1
ATOM 5014 C C . LEU A 1 668 ? 21.870 2.494 -44.750 1.00 90.69 668 LEU A C 1
ATOM 5016 O O . LEU A 1 668 ? 22.361 3.160 -45.669 1.00 90.69 668 LEU A O 1
ATOM 5020 N N . ILE A 1 669 ? 21.796 2.897 -43.483 1.00 87.12 669 ILE A N 1
ATOM 5021 C CA . ILE A 1 669 ? 22.285 4.187 -42.990 1.00 87.12 669 ILE A CA 1
ATOM 5022 C C . ILE A 1 669 ? 23.800 4.098 -42.759 1.00 87.12 669 ILE A C 1
ATOM 5024 O O . ILE A 1 669 ? 24.258 3.356 -41.884 1.00 87.12 669 ILE A O 1
ATOM 5028 N N . ASP A 1 670 ? 24.576 4.833 -43.559 1.00 89.81 670 ASP A N 1
ATOM 5029 C CA . ASP A 1 670 ? 26.047 4.825 -43.582 1.00 89.81 670 ASP A CA 1
ATOM 5030 C C . ASP A 1 670 ? 26.693 6.210 -43.401 1.00 89.81 670 ASP A C 1
ATOM 5032 O O . ASP A 1 670 ? 27.906 6.361 -43.570 1.00 89.81 670 ASP A O 1
ATOM 5036 N N . ASP A 1 671 ? 25.895 7.205 -43.029 1.00 87.62 671 ASP A N 1
ATOM 5037 C CA . ASP A 1 671 ? 26.257 8.619 -42.940 1.00 87.62 671 ASP A CA 1
ATOM 5038 C C . ASP A 1 671 ? 25.985 9.246 -41.560 1.00 87.62 671 ASP A C 1
ATOM 5040 O O . ASP A 1 671 ? 26.148 10.455 -41.385 1.00 87.62 671 ASP A O 1
ATOM 5044 N N . CYS A 1 672 ? 25.654 8.431 -40.553 1.00 85.81 672 CYS A N 1
ATOM 5045 C CA . CYS A 1 672 ? 25.543 8.885 -39.170 1.00 85.81 672 CYS A CA 1
ATOM 5046 C C . CYS A 1 672 ? 26.891 9.366 -38.601 1.00 85.81 672 CYS A C 1
ATOM 5048 O O . CYS A 1 672 ? 27.986 9.001 -39.046 1.00 85.81 672 CYS A O 1
ATOM 5050 N N . VAL A 1 673 ? 26.830 10.143 -37.517 1.00 84.62 673 VAL A N 1
ATOM 5051 C CA . VAL A 1 673 ? 28.003 10.499 -36.711 1.00 84.62 673 VAL A CA 1
ATOM 5052 C C . VAL A 1 673 ? 28.699 9.226 -36.228 1.00 84.62 673 VAL A C 1
ATOM 5054 O O . VAL A 1 673 ? 28.175 8.477 -35.411 1.00 84.62 673 VAL A O 1
ATOM 5057 N N . GLY A 1 674 ? 29.929 9.018 -36.697 1.00 86.44 674 GLY A N 1
ATOM 5058 C CA . GLY A 1 674 ? 30.739 7.846 -36.358 1.00 86.44 674 GLY A CA 1
ATOM 5059 C C . GLY A 1 674 ? 30.699 6.724 -37.399 1.00 86.44 674 GLY A C 1
ATOM 5060 O O . GLY A 1 674 ? 31.495 5.790 -37.275 1.00 86.44 674 GLY A O 1
ATOM 5061 N N . SER A 1 675 ? 29.856 6.829 -38.430 1.00 92.56 675 SER A N 1
ATOM 5062 C CA . SER A 1 675 ? 29.874 5.909 -39.566 1.00 92.56 675 SER A CA 1
ATOM 5063 C C . SER A 1 675 ? 31.157 6.048 -40.399 1.00 92.56 675 SER A C 1
ATOM 5065 O O . SER A 1 675 ? 31.792 7.105 -40.455 1.00 92.56 675 SER A O 1
ATOM 5067 N N . ASP A 1 676 ? 31.564 4.954 -41.042 1.00 95.06 676 ASP A N 1
ATOM 5068 C CA . ASP A 1 676 ? 32.751 4.878 -41.899 1.00 95.06 676 ASP A CA 1
ATOM 5069 C C . ASP A 1 676 ? 32.455 3.972 -43.097 1.00 95.06 676 ASP A C 1
ATOM 5071 O O . ASP A 1 676 ? 32.485 2.746 -42.987 1.00 95.06 676 ASP A O 1
ATOM 5075 N N . ILE A 1 677 ? 32.191 4.582 -44.257 1.00 94.31 677 ILE A N 1
ATOM 5076 C CA . ILE A 1 677 ? 31.864 3.870 -45.503 1.00 94.31 677 ILE A CA 1
ATOM 5077 C C . ILE A 1 677 ? 32.964 2.869 -45.886 1.00 94.31 677 ILE A C 1
ATOM 5079 O O . ILE A 1 677 ? 32.668 1.789 -46.392 1.00 94.31 677 ILE A O 1
ATOM 5083 N N . GLY A 1 678 ? 34.240 3.191 -45.645 1.00 94.75 678 GLY A N 1
ATOM 5084 C CA . GLY A 1 678 ? 35.352 2.293 -45.962 1.00 94.75 678 GLY A CA 1
ATOM 5085 C C . GLY A 1 678 ? 35.262 0.994 -45.167 1.00 94.75 678 GLY A C 1
ATOM 5086 O O . GLY A 1 678 ? 35.281 -0.089 -45.748 1.00 94.75 678 GLY A O 1
ATOM 5087 N N . LYS A 1 679 ? 35.065 1.110 -43.852 1.00 95.81 679 LYS A N 1
ATOM 5088 C CA . LYS A 1 679 ? 34.851 -0.051 -42.977 1.00 95.81 679 LYS A CA 1
ATOM 5089 C C . LYS A 1 679 ? 33.540 -0.769 -43.272 1.00 95.81 679 LYS A C 1
ATOM 5091 O O . LYS A 1 679 ? 33.504 -1.994 -43.240 1.00 95.81 679 LYS A O 1
ATOM 5096 N N . TYR A 1 680 ? 32.490 -0.027 -43.620 1.00 96.12 680 TYR A N 1
ATOM 5097 C CA . TYR A 1 680 ? 31.201 -0.612 -43.975 1.00 96.12 680 TYR A CA 1
ATOM 5098 C C . TYR A 1 680 ? 31.330 -1.522 -45.203 1.00 96.12 680 TYR A C 1
ATOM 5100 O O . TYR A 1 680 ? 30.803 -2.634 -45.221 1.00 96.12 680 TYR A O 1
ATOM 5108 N N . ARG A 1 681 ? 32.117 -1.113 -46.205 1.00 96.38 681 ARG A N 1
ATOM 5109 C CA . ARG A 1 681 ? 32.437 -1.962 -47.361 1.00 96.38 681 ARG A CA 1
ATOM 5110 C C . ARG A 1 681 ? 33.160 -3.244 -46.961 1.00 96.38 681 ARG A C 1
ATOM 5112 O O . ARG A 1 681 ? 32.795 -4.307 -47.457 1.00 96.38 681 ARG A O 1
ATOM 5119 N N . ASP A 1 682 ? 34.148 -3.155 -46.073 1.00 96.62 682 ASP A N 1
ATOM 5120 C CA . ASP A 1 682 ? 34.878 -4.331 -45.585 1.00 96.62 682 ASP A CA 1
ATOM 5121 C C . ASP A 1 682 ? 33.936 -5.295 -44.840 1.00 96.62 682 ASP A C 1
ATOM 5123 O O . ASP A 1 682 ? 33.962 -6.503 -45.084 1.00 96.62 682 ASP A O 1
ATOM 5127 N N . SER A 1 683 ? 33.035 -4.759 -44.011 1.00 97.69 683 SER A N 1
ATOM 5128 C CA . SER A 1 683 ? 31.996 -5.528 -43.313 1.00 97.69 683 SER A CA 1
ATOM 5129 C C . SER A 1 683 ? 31.017 -6.198 -44.281 1.00 97.69 683 SER A C 1
ATOM 5131 O O . SER A 1 683 ? 30.716 -7.379 -44.130 1.00 97.69 683 SER A O 1
ATOM 5133 N N . MET A 1 684 ? 30.565 -5.492 -45.321 1.00 97.25 684 MET A N 1
ATOM 5134 C CA . MET A 1 684 ? 29.694 -6.051 -46.365 1.00 97.25 684 MET A CA 1
ATOM 5135 C C . MET A 1 684 ? 30.375 -7.167 -47.154 1.00 97.25 684 MET A C 1
ATOM 5137 O O . MET A 1 684 ? 29.757 -8.196 -47.423 1.00 97.25 684 MET A O 1
ATOM 5141 N N . GLN A 1 685 ? 31.654 -6.995 -47.495 1.00 96.94 685 GLN A N 1
ATOM 5142 C CA . GLN A 1 685 ? 32.425 -8.032 -48.174 1.00 96.94 685 GLN A CA 1
ATOM 5143 C C . GLN A 1 685 ? 32.586 -9.272 -47.288 1.00 96.94 685 GLN A C 1
ATOM 5145 O O . GLN A 1 685 ? 32.378 -10.386 -47.761 1.00 96.94 685 GLN A O 1
ATOM 5150 N N . HIS A 1 686 ? 32.878 -9.082 -45.998 1.00 97.12 686 HIS A N 1
ATOM 5151 C CA . HIS A 1 686 ? 32.950 -10.180 -45.037 1.00 97.12 686 HIS A CA 1
ATOM 5152 C C . HIS A 1 686 ? 31.617 -10.939 -44.957 1.00 97.12 686 HIS A C 1
ATOM 5154 O O . HIS A 1 686 ? 31.610 -12.165 -45.028 1.00 97.12 686 HIS A O 1
ATOM 5160 N N . LEU A 1 687 ? 30.483 -10.233 -44.896 1.00 97.06 687 LEU A N 1
ATOM 5161 C CA . LEU A 1 687 ? 29.155 -10.855 -44.862 1.00 97.06 687 LEU A CA 1
ATOM 5162 C C . LEU A 1 687 ? 28.826 -11.673 -46.122 1.00 97.06 687 LEU A C 1
ATOM 5164 O O . LEU A 1 687 ? 28.149 -12.695 -46.014 1.00 97.06 687 LEU A O 1
ATOM 5168 N N . ILE A 1 688 ? 29.304 -11.260 -47.302 1.00 96.56 688 ILE A N 1
ATOM 5169 C CA . ILE A 1 688 ? 29.129 -12.015 -48.558 1.00 96.56 688 ILE A CA 1
ATOM 5170 C C . ILE A 1 688 ? 29.851 -13.367 -48.505 1.00 96.56 688 ILE A C 1
ATOM 5172 O O . ILE A 1 688 ? 29.340 -14.351 -49.047 1.00 96.56 688 ILE A O 1
ATOM 5176 N N . ASP A 1 689 ? 31.013 -13.409 -47.851 1.00 95.19 689 ASP A N 1
ATOM 5177 C CA . ASP A 1 689 ? 31.874 -14.592 -47.777 1.00 95.19 689 ASP A CA 1
ATOM 5178 C C . ASP A 1 689 ? 31.403 -15.618 -46.724 1.00 95.19 689 ASP A C 1
ATOM 5180 O O . ASP A 1 689 ? 31.896 -16.749 -46.697 1.00 95.19 689 ASP A O 1
ATOM 5184 N N . LEU A 1 690 ? 30.432 -15.257 -45.875 1.00 95.44 690 LEU A N 1
ATOM 5185 C CA . LEU A 1 690 ? 29.851 -16.142 -44.863 1.00 95.44 690 LEU A CA 1
ATOM 5186 C C . LEU A 1 690 ? 28.734 -17.031 -45.431 1.00 95.44 690 LEU A C 1
ATOM 5188 O O . LEU A 1 690 ? 27.902 -16.611 -46.241 1.00 95.44 690 LEU A O 1
ATOM 5192 N N . ASP A 1 691 ? 28.655 -18.266 -44.929 1.00 95.50 691 ASP A N 1
ATOM 5193 C CA . ASP A 1 691 ? 27.587 -19.218 -45.266 1.00 95.50 691 ASP A CA 1
ATOM 5194 C C . ASP A 1 691 ? 26.311 -18.945 -44.447 1.00 95.50 691 ASP A C 1
ATOM 5196 O O . ASP A 1 691 ? 25.881 -19.734 -43.605 1.00 95.50 691 ASP A O 1
ATOM 5200 N N . VAL A 1 692 ? 25.733 -17.758 -44.648 1.00 97.62 692 VAL A N 1
ATOM 5201 C CA . VAL A 1 692 ? 24.499 -17.331 -43.979 1.00 97.62 692 VAL A CA 1
ATOM 5202 C C . VAL A 1 692 ? 23.285 -17.941 -44.677 1.00 97.62 692 VAL A C 1
ATOM 5204 O O . VAL A 1 692 ? 23.110 -17.805 -45.892 1.00 97.62 692 VAL A O 1
ATOM 5207 N N . THR A 1 693 ? 22.413 -18.576 -43.896 1.00 97.50 693 THR A N 1
ATOM 5208 C CA . THR A 1 693 ? 21.134 -19.141 -44.349 1.00 97.50 693 THR A CA 1
ATOM 5209 C C . THR A 1 693 ? 19.973 -18.185 -44.085 1.00 97.50 693 THR A C 1
ATOM 5211 O O . THR A 1 693 ? 19.107 -18.026 -44.948 1.00 97.50 693 THR A O 1
ATOM 5214 N N . VAL A 1 694 ? 19.975 -17.515 -42.930 1.00 97.94 694 VAL A N 1
ATOM 5215 C CA . VAL A 1 694 ? 18.939 -16.569 -42.498 1.00 97.94 694 VAL A CA 1
ATOM 5216 C C . VAL A 1 694 ? 19.554 -15.408 -41.721 1.00 97.94 694 VAL A C 1
ATOM 5218 O O . VAL A 1 694 ? 20.476 -15.598 -40.928 1.00 97.94 694 VAL A O 1
ATOM 5221 N N . VAL A 1 695 ? 19.017 -14.210 -41.936 1.00 98.44 695 VAL A N 1
ATOM 5222 C CA . VAL A 1 695 ? 19.380 -12.988 -41.219 1.00 98.44 695 VAL A CA 1
ATOM 5223 C C . VAL A 1 695 ? 18.225 -12.555 -40.321 1.00 98.44 695 VAL A C 1
ATOM 5225 O O . VAL A 1 695 ? 17.077 -12.465 -40.758 1.00 98.44 695 VAL A O 1
ATOM 5228 N N . HIS A 1 696 ? 18.551 -12.266 -39.067 1.00 98.38 696 HIS A N 1
ATOM 5229 C CA . HIS A 1 696 ? 17.696 -11.686 -38.040 1.00 98.38 696 HIS A CA 1
ATOM 5230 C C . HIS A 1 696 ? 18.176 -10.248 -37.767 1.00 98.38 696 HIS A C 1
ATOM 5232 O O . HIS A 1 696 ? 19.067 -10.041 -36.939 1.00 98.38 696 HIS A O 1
ATOM 5238 N N . PRO A 1 697 ? 17.651 -9.259 -38.509 1.00 98.00 697 PRO A N 1
ATOM 5239 C CA . PRO A 1 697 ? 18.186 -7.901 -38.500 1.00 98.00 697 PRO A CA 1
ATOM 5240 C C . PRO A 1 697 ? 17.810 -7.089 -37.262 1.00 98.00 697 PRO A C 1
ATOM 5242 O O . PRO A 1 697 ? 16.871 -7.434 -36.533 1.00 98.00 697 PRO A O 1
ATOM 5245 N N . GLY A 1 698 ? 18.511 -5.968 -37.079 1.00 96.44 698 GLY A N 1
ATOM 5246 C CA . GLY A 1 698 ? 18.153 -4.915 -36.132 1.00 96.44 698 GLY A CA 1
ATOM 5247 C C . GLY A 1 698 ? 16.799 -4.285 -36.448 1.00 96.44 698 GLY A C 1
ATOM 5248 O O . GLY A 1 698 ? 16.013 -4.087 -35.536 1.00 96.44 698 GLY A O 1
ATOM 5249 N N . HIS A 1 699 ? 16.449 -4.091 -37.723 1.00 96.38 699 HIS A N 1
ATOM 5250 C CA . HIS A 1 699 ? 15.155 -3.535 -38.146 1.00 96.38 699 HIS A CA 1
ATOM 5251 C C . HIS A 1 699 ? 14.456 -4.424 -39.182 1.00 96.38 699 HIS A C 1
ATOM 5253 O O . HIS A 1 699 ? 15.096 -5.095 -39.989 1.00 96.38 699 HIS A O 1
ATOM 5259 N N . GLY A 1 700 ? 13.120 -4.418 -39.173 1.00 94.06 700 GLY A N 1
ATOM 5260 C CA . GLY A 1 700 ? 12.304 -5.129 -40.163 1.00 94.06 700 GLY A CA 1
ATOM 5261 C C . GLY A 1 700 ? 12.166 -6.636 -39.916 1.00 94.06 700 GLY A C 1
ATOM 5262 O O . GLY A 1 700 ? 12.346 -7.127 -38.800 1.00 94.06 700 GLY A O 1
ATOM 5263 N N . ASP A 1 701 ? 11.778 -7.373 -40.956 1.00 95.00 701 ASP A N 1
ATOM 5264 C CA . ASP A 1 701 ? 11.556 -8.820 -40.891 1.00 95.00 701 ASP A CA 1
ATOM 5265 C C . ASP A 1 701 ? 12.834 -9.608 -41.249 1.00 95.00 701 ASP A C 1
ATOM 5267 O O . ASP A 1 701 ? 13.752 -9.101 -41.890 1.00 95.00 701 ASP A O 1
ATOM 5271 N N . SER A 1 702 ? 12.905 -10.876 -40.832 1.00 97.50 702 SER A N 1
ATOM 5272 C CA . SER A 1 702 ? 14.010 -11.767 -41.220 1.00 97.50 702 SER A CA 1
ATOM 5273 C C . SER A 1 702 ? 13.985 -12.100 -42.714 1.00 97.50 702 SER A C 1
ATOM 5275 O O . SER A 1 702 ? 12.913 -12.301 -43.286 1.00 97.50 702 SER A O 1
ATOM 5277 N N . PHE A 1 703 ? 15.162 -12.241 -43.324 1.00 98.00 703 PHE A N 1
ATOM 5278 C CA . PHE A 1 703 ? 15.332 -12.563 -44.747 1.00 98.00 703 PHE A CA 1
ATOM 5279 C C . PHE A 1 703 ? 16.419 -13.624 -44.958 1.00 98.00 703 PHE A C 1
ATOM 5281 O O . PHE A 1 703 ? 17.155 -13.974 -44.036 1.00 98.00 703 PHE A O 1
ATOM 5288 N N . ASP A 1 704 ? 16.486 -14.199 -46.158 1.00 97.75 704 ASP A N 1
ATOM 5289 C CA . ASP A 1 704 ? 17.416 -15.289 -46.459 1.00 97.75 704 ASP A CA 1
ATOM 5290 C C . ASP A 1 704 ? 18.819 -14.799 -46.866 1.00 97.75 704 ASP A C 1
ATOM 5292 O O . ASP A 1 704 ? 19.055 -13.632 -47.189 1.00 97.75 704 ASP A O 1
ATOM 5296 N N . GLY A 1 705 ? 19.783 -15.721 -46.873 1.00 96.56 705 GLY A N 1
ATOM 5297 C CA . GLY A 1 705 ? 21.158 -15.414 -47.277 1.00 96.56 705 GLY A CA 1
ATOM 5298 C C . GLY A 1 705 ? 21.320 -14.986 -48.743 1.00 96.56 705 GLY A C 1
ATOM 5299 O O . GLY A 1 705 ? 22.335 -14.387 -49.099 1.00 96.56 705 GLY A O 1
ATOM 5300 N N . ALA A 1 706 ? 20.360 -15.283 -49.626 1.00 97.38 706 ALA A N 1
ATOM 5301 C CA . ALA A 1 706 ? 20.407 -14.792 -51.003 1.00 97.38 706 ALA A CA 1
ATOM 5302 C C . ALA A 1 706 ? 20.101 -13.291 -51.045 1.00 97.38 706 ALA A C 1
ATOM 5304 O O . ALA A 1 706 ? 20.849 -12.538 -51.673 1.00 97.38 706 ALA A O 1
ATOM 5305 N N . ARG A 1 707 ? 19.075 -12.858 -50.304 1.00 97.94 707 ARG A N 1
ATOM 5306 C CA . ARG A 1 707 ? 18.725 -11.447 -50.134 1.00 97.94 707 ARG A CA 1
ATOM 5307 C C . ARG A 1 707 ? 19.837 -10.662 -49.436 1.00 97.94 707 ARG A C 1
ATOM 5309 O O . ARG A 1 707 ? 20.151 -9.565 -49.882 1.00 97.94 707 ARG A O 1
ATOM 5316 N N . LEU A 1 708 ? 20.517 -11.252 -48.445 1.00 98.00 708 LEU A N 1
ATOM 5317 C CA . LEU A 1 708 ? 21.737 -10.680 -47.849 1.00 98.00 708 LEU A CA 1
ATOM 5318 C C . LEU A 1 708 ? 22.780 -10.316 -48.913 1.00 98.00 708 LEU A C 1
ATOM 5320 O O . LEU A 1 708 ? 23.252 -9.183 -48.960 1.00 98.00 708 LEU A O 1
ATOM 5324 N N . ARG A 1 709 ? 23.138 -11.277 -49.773 1.00 97.69 709 ARG A N 1
ATOM 5325 C CA . ARG A 1 709 ? 24.149 -11.072 -50.821 1.00 97.69 709 ARG A CA 1
ATOM 5326 C C . ARG A 1 709 ? 23.708 -10.044 -51.856 1.00 97.69 709 ARG A C 1
ATOM 5328 O O . ARG A 1 709 ? 24.554 -9.305 -52.353 1.00 97.69 709 ARG A O 1
ATOM 5335 N N . GLU A 1 710 ? 22.416 -9.980 -52.169 1.00 97.50 710 GLU A N 1
ATOM 5336 C CA . GLU A 1 710 ? 21.856 -8.952 -53.051 1.00 97.50 710 GLU A CA 1
ATOM 5337 C C . GLU A 1 710 ? 22.021 -7.550 -52.449 1.00 97.50 710 GLU A C 1
ATOM 5339 O O . GLU A 1 710 ? 22.591 -6.678 -53.104 1.00 97.50 710 GLU A O 1
ATOM 5344 N N . ILE A 1 711 ? 21.597 -7.354 -51.194 1.00 97.12 711 ILE A N 1
ATOM 5345 C CA . ILE A 1 711 ? 21.700 -6.070 -50.482 1.00 97.12 711 ILE A CA 1
ATOM 5346 C C . ILE A 1 711 ? 23.168 -5.645 -50.354 1.00 97.12 711 ILE A C 1
ATOM 5348 O O . ILE A 1 711 ? 23.517 -4.518 -50.709 1.00 97.12 711 ILE A O 1
ATOM 5352 N N . ALA A 1 712 ? 24.042 -6.554 -49.914 1.00 96.25 712 ALA A N 1
ATOM 5353 C CA . ALA A 1 712 ? 25.462 -6.266 -49.731 1.00 96.25 712 ALA A CA 1
ATOM 5354 C C . ALA A 1 712 ? 26.160 -5.920 -51.057 1.00 96.25 712 ALA A C 1
ATOM 5356 O O . ALA A 1 712 ? 26.911 -4.948 -51.125 1.00 96.25 712 ALA A O 1
ATOM 5357 N N . SER A 1 713 ? 25.876 -6.659 -52.137 1.00 95.88 713 SER A N 1
ATOM 5358 C CA . SER A 1 713 ? 26.450 -6.364 -53.460 1.00 95.88 713 SER A CA 1
ATOM 5359 C C . SER A 1 713 ? 25.952 -5.023 -54.001 1.00 95.88 713 SER A C 1
ATOM 5361 O O . SER A 1 713 ? 26.753 -4.224 -54.482 1.00 95.88 713 SER A O 1
ATOM 5363 N N . ALA A 1 714 ? 24.652 -4.739 -53.866 1.00 95.00 714 ALA A N 1
ATOM 5364 C CA . ALA A 1 714 ? 24.069 -3.468 -54.288 1.00 95.00 714 ALA A CA 1
ATOM 5365 C C . ALA A 1 714 ? 24.664 -2.279 -53.513 1.00 95.00 714 ALA A C 1
ATOM 5367 O O . ALA A 1 714 ? 24.960 -1.240 -54.108 1.00 95.00 714 ALA A O 1
ATOM 5368 N N . TYR A 1 715 ? 24.897 -2.439 -52.206 1.00 94.44 715 TYR A N 1
ATOM 5369 C CA . TYR A 1 715 ? 25.585 -1.438 -51.393 1.00 94.44 715 TYR A CA 1
ATOM 5370 C C . TYR A 1 715 ? 27.012 -1.191 -51.899 1.00 94.44 715 TYR A C 1
ATOM 5372 O O . TYR A 1 715 ? 27.385 -0.043 -52.143 1.00 94.44 715 TYR A O 1
ATOM 5380 N N . LEU A 1 716 ? 27.791 -2.257 -52.121 1.00 93.81 716 LEU A N 1
ATOM 5381 C CA . LEU A 1 716 ? 29.166 -2.167 -52.625 1.00 93.81 716 LEU A CA 1
ATOM 5382 C C . LEU A 1 716 ? 29.244 -1.486 -54.000 1.00 93.81 716 LEU A C 1
ATOM 5384 O O . LEU A 1 716 ? 30.160 -0.699 -54.235 1.00 93.81 716 LEU A O 1
ATOM 5388 N N . GLU A 1 717 ? 28.287 -1.743 -54.894 1.00 92.56 717 GLU A N 1
ATOM 5389 C CA . GLU A 1 717 ? 28.198 -1.072 -56.196 1.00 92.56 717 GLU A CA 1
ATOM 5390 C C . GLU A 1 717 ? 27.873 0.423 -56.053 1.00 92.56 717 GLU A C 1
ATOM 5392 O O . GLU A 1 717 ? 28.527 1.258 -56.689 1.00 92.56 717 GLU A O 1
ATOM 5397 N N . ARG A 1 718 ? 26.917 0.775 -55.179 1.00 90.25 718 ARG A N 1
ATOM 5398 C CA . ARG A 1 718 ? 26.503 2.164 -54.908 1.00 90.25 718 ARG A CA 1
ATOM 5399 C C . ARG A 1 718 ? 27.686 3.025 -54.470 1.00 90.25 718 ARG A C 1
ATOM 5401 O O . ARG A 1 718 ? 27.930 4.080 -55.052 1.00 90.25 718 ARG A O 1
ATOM 5408 N N . VAL A 1 719 ? 28.450 2.564 -53.485 1.00 85.94 719 VAL A N 1
ATOM 5409 C CA . VAL A 1 719 ? 29.529 3.354 -52.861 1.00 85.94 719 VAL A CA 1
ATOM 5410 C C . VAL A 1 719 ? 30.830 3.398 -53.670 1.00 85.94 719 VAL A C 1
ATOM 5412 O O . VAL A 1 719 ? 31.715 4.180 -53.349 1.00 85.94 719 VAL A O 1
ATOM 5415 N N . VAL A 1 720 ? 30.971 2.582 -54.721 1.00 73.81 720 VAL A N 1
ATOM 5416 C CA . VAL A 1 720 ? 32.092 2.674 -55.683 1.00 73.81 720 VAL A CA 1
ATOM 5417 C C . VAL A 1 720 ? 31.832 3.743 -56.755 1.00 73.81 720 VAL A C 1
ATOM 5419 O O . VAL A 1 720 ? 32.766 4.201 -57.413 1.00 73.81 720 VAL A O 1
ATOM 5422 N N . SER A 1 721 ? 30.570 4.136 -56.946 1.00 54.53 721 SER A N 1
ATOM 5423 C CA . SER A 1 721 ? 30.146 5.103 -57.967 1.00 54.53 721 SER A CA 1
ATOM 5424 C C . SER A 1 721 ? 30.139 6.573 -57.510 1.00 54.53 721 SER A C 1
ATOM 5426 O O . SER A 1 721 ? 29.897 7.461 -58.332 1.00 54.53 721 SER A O 1
ATOM 5428 N N . HIS A 1 722 ? 30.460 6.820 -56.237 1.00 48.97 722 HIS A N 1
ATOM 5429 C CA . HIS A 1 722 ? 30.675 8.128 -55.611 1.00 48.97 722 HIS A CA 1
ATOM 5430 C C . HIS A 1 722 ? 32.143 8.294 -55.215 1.00 48.97 722 HIS A C 1
ATOM 5432 O O . HIS A 1 722 ? 32.626 9.450 -55.278 1.00 48.97 722 HIS A O 1
#

Sequence (722 aa):
MADKVVPSDEFGRIEARGIDFIPPDERHGRPRQLFAVWAAANINYLYIVLGGLLTVFGLNVWQAMAAVVVGNLYWTAIGAMGTSGPAAGAPSSVIMRAMYGTTGNRFNLGIFQWPVFIAYEAINLCLGALAGFAVVEAWGGSLPTAARVAVVFVTAGVTLTISVYGHATIMRMSGVFTVMLAAAMAVLAIFVVAHADWGYQPEAELSGAAMWAAMAAGTALIAAAPLSWGVSPDYARYLPSDTSNKAVAVWTALGGFIPSVLLGGVGVLAGTVIDMTDAQTNLAAIVPAWFYPVFLLVIVIGSVANNVLTMYSSGLYLQAVGIPLRRAVTVLFDGALGIAIACYALFVSDFTTALSGILELSIVLIGPSVAIYVTDQWLRGNRYDGVALNDVSSRGIAWYTRGFNVAGLSALLSGAAAAALFVQNDEFAGPLASALGGADLSWLAGPLVASCVYIAVTKLCYPTRKPDTGLPVSTNWFRTRSVSTSLDQIDQPHVHELLRANIWHLRGRDRDLIVDTGLGVASLRRHLPHLFERNPVVVLTHGHLDHMGGAHEFPCCWAHDGEPFHTPPPGSLYHRPLADELGIDAEDFSITSPILMDAVPRAEFVVSEYRLQPAPEIRWLADGAKIDLGDREFTVLHLPGHTPASIGLFDEAGGALFSGDVVYDDILIDDCVGSDIGKYRDSMQHLIDLDVTVVHPGHGDSFDGARLREIASAYLERVVSH

Foldseek 3Di:
DPPDPQDAQDAPAFHQDFQAADDQVNFDDALLLLLLLQQLLQLALVLLLLLLCLVVLQDDLVLSLVLLQLLLVCLLLLLLLQLLQLQALGWPLLQCLQQWFLQRSLCLLVPQQLVLLLLLLLLLLLLLLVLVCVLCVLVVDDQDPVNSLVSSVVLLVLLLVQLRSHQNSLSVVSNVSNVVSVVLVVLLLVLLVVPFDPVFGRPDRDDDLSSLQSSLQSSLSSNLVSLSSSGSSRNSSSHRSPHDSVSNSVSSSNSNSVSSSSSSSSSNRNSRPFDSVCVLVRSPVRDDSVSSSVVSVSNNSSSSSNSSVSLNSSLSSVVSSPDPDGSSVSSVVSSVSSSVSSCCCNPPHPVVVSVVVSSLSSLLQSLLVSLSSSLVCVVVVSNHHNVLSPPSDCPGPSCQPNRTDPLSVVLRVQLSVQLLLQDADDVHDRVVCVVSVNRRNSSPRSSVSSSVSSVVSCCVVVNLDFQPAVFAADQQQKDWDDPDPFKIWIWGPFFAQVLTFTWIWGAFDQAIETFFAAQLLDACCVNVVVNVPTQHAYEQQDQDNGRCQNLQVHQEYEFAPDACLQDHDFDAQFQVVNCVQFVHDSVVDVDPDRGRGRHHNDRSRHRGNRGRHHRNYYDHDDAQDWDDRPHFIWGWHQQAALANGGIWTAGLVPLEIARELLDDDDDRDRPTDRGDNVSSLVSLVVLLVGSHQKYDYRGDDIDGSVVSNVRSVVSNVVVVVD

Radius of gyration: 32.51 Å; chains: 1; bounding box: 73×54×102 Å

pLDDT: mean 90.32, std 9.21, range [27.45, 98.69]